Protein AF-A0A9X2GSR8-F1 (afdb_monomer)

Solvent-accessible surface area (backbone atoms only — not comparable to full-atom values): 22381 Å² total; per-residue (Å²): 138,78,92,82,67,67,67,52,58,88,94,26,40,47,77,46,77,75,48,73,58,89,67,26,38,31,27,36,24,45,48,97,93,41,63,26,31,36,41,37,41,60,59,91,32,68,81,40,70,68,21,44,51,49,28,51,53,44,47,62,44,52,51,66,34,63,60,90,25,29,53,33,52,76,49,70,46,71,92,48,100,68,27,34,42,30,24,49,52,75,65,57,51,27,46,41,57,44,25,76,74,73,43,49,41,58,71,70,61,39,53,48,48,50,47,36,54,29,48,24,47,28,43,35,47,73,52,74,43,61,40,82,54,52,39,38,75,32,26,33,45,27,94,95,44,55,27,43,41,78,56,41,48,73,56,41,30,45,81,76,66,78,81,79,65,58,94,80,54,64,42,34,51,30,35,66,75,75,67,78,54,96,63,82,89,55,62,52,41,41,40,23,6,45,33,30,31,49,45,21,42,53,64,61,40,69,64,36,69,56,97,44,70,70,52,17,49,50,34,50,63,70,56,82,76,88,51,82,88,46,57,79,72,58,32,63,54,38,53,40,25,60,41,71,54,56,87,68,29,60,54,44,59,55,46,35,49,50,52,57,51,41,57,64,51,71,74,57,80,84,66,79,96,65,87,81,69,76,53,68,64,43,69,63,48,68,65,32,32,31,12,54,30,93,79,18,77,32,66,47,87,58,62,62,48,33,45,56,21,30,40,37,28,58,50,100,88,40,31,39,39,37,49,59,38,87,79,61,48,32,25,46,93,86,39,78,41,61,65,48,79,44,47,64,72,41,56,39,30,48,41,76,41,41,37,29,34,36,86,88,42,30,37,24,50,58,74,84,68,89,68,78,75,78,62,59,65,58,54,51,51,50,53,52,50,51,52,51,52,52,49,50,54,61,58,58,62,75,74,67,88,83,133

pLDDT: mean 77.67, std 18.17, range [27.91, 98.0]

Secondary structure (DSSP, 8-state):
--TTS-SEETTEEEEEEEEEETTEEEEEEEETTEEEEEEEE--SSTT-HHHHHHHHHHHHHHTTS-TTTB--EEEEE-SSSS-EEEEEPPPS-BHHHHHHHH----HHHHHHHHHHHHHHHHHHHHTT---S---GGGEEEETTEEEE---SGGGGG-TT------TTSGGGS-HHHHS-------THHHHHHHHHHHHHHHHSS-SS--SSHHHHHHHHHH-----TTSPTTHHHHHHHHT-SSGGGSPPHHHHHHHHHHHHHHHTTSSS--------EEEE--SEEEEESSTT-SEE--STT--TT-EEEEEETTEEEEEE-STTS-EEETTEEESEEEE-TT-EEEETTEEEEE-TTSEEEEPP---PPP-SHHHHHHHHHHHHHHHHHHHHHGGG----

Sequence (403 aa):
MNTGQPRRIGPYEVLGRLGAGGQGTVYLAQGEAGRVAIKVIHAQGAADPKARRRFADEVAIASRVPRAYTAMIIDAAIDRDQPYIVSEYVEGPSLQELVETHGPLSGSALERLATYTATALAAIHGAGVVHRDLKPANVIVGPDGPRVVDFGIARALEATAAMTTPVGTPAYLAPEQVGGVDAEVGPPVDVHAWAATVYFAATGKALFAGSNVAFIINRVLNETPDLRVISEPLRSLIADCLAKDPARRPAAMDLLGRLVGHQAETTQSTMPRTVVLPVTIGTLKETTTLGSGSAADIVIHGDGIALAHATVRRVSAGYRLHDHSGGLGTFIDGRPVLYATLRPGDRFRIGAAVLRLTEAGELERVRFGRSHPARWWLVLLLVTAVALAVTVVLTGWSRGWAW

Radius of gyration: 26.93 Å; Cα contacts (8 Å, |Δi|>4): 693; chains: 1; bounding box: 82×79×52 Å

Mean predicted aligned error: 17.39 Å

Organism: NCBI:txid1188745

Foldseek 3Di:
DDPDDDCDDPVWGFPAWPADDPQFTWTWTADPVGIKIKGWGPFPQLVDPQLLVLLVVQLVLQQQQDPPAAFHFDDWDSNDPITMTITHDADAAFQLCCCVPPNADDDPLLLQQLLSLLVSLVRCVVSVHAQQQQARRQWGQHPSGIHGYRRPSSVSSVVDDDDPDPWPRLLLFALVVLVPDPPDDDSLRVLSSSLQRSLCRLHVDGQQDDPGDVSSSVCNQDNQGDQVSHDPPVSVLSSQSSDNPSVSHDGSVVSSVCSVVVVVVVVPPDDPDDDDDFDFQWAQDQKFFEFCAPPGNGHDDDPLTHNGAWMWHQDPQAIKIAGPSVPSAKAFPRHGDRIDHDDQQGWIDHHNWIWGQHPRRTIGTDDDPDDPPPPPVVVVVVVVVVVVVVVCVVVVVVPPDDD

Structure (mmCIF, N/CA/C/O backbone):
data_AF-A0A9X2GSR8-F1
#
_entry.id   AF-A0A9X2GSR8-F1
#
loop_
_atom_site.group_PDB
_atom_site.id
_atom_site.type_symbol
_atom_site.label_atom_id
_atom_site.label_alt_id
_atom_site.label_comp_id
_atom_site.label_asym_id
_atom_site.label_entity_id
_atom_site.label_seq_id
_atom_site.pdbx_PDB_ins_code
_atom_site.Cartn_x
_atom_site.Cartn_y
_atom_site.Cartn_z
_atom_site.occupancy
_atom_site.B_iso_or_equiv
_atom_site.auth_seq_id
_atom_site.auth_comp_id
_atom_site.auth_asym_id
_atom_site.auth_atom_id
_atom_site.pdbx_PDB_model_num
ATOM 1 N N . MET A 1 1 ? 5.085 14.061 30.577 1.00 34.62 1 MET A N 1
ATOM 2 C CA . MET A 1 1 ? 3.646 13.908 30.891 1.00 34.62 1 MET A CA 1
ATOM 3 C C . MET A 1 1 ? 2.866 14.548 29.751 1.00 34.62 1 MET A C 1
ATOM 5 O O . MET A 1 1 ? 3.070 15.723 29.498 1.00 34.62 1 MET A O 1
ATOM 9 N N . ASN A 1 2 ? 2.109 13.763 28.981 1.00 42.88 2 ASN A N 1
ATOM 10 C CA . ASN A 1 2 ? 1.554 14.156 27.678 1.00 42.88 2 ASN A CA 1
ATOM 11 C C . ASN A 1 2 ? 0.071 14.551 27.843 1.00 42.88 2 ASN A C 1
ATOM 13 O O . ASN A 1 2 ? -0.793 13.686 27.942 1.00 42.88 2 ASN A O 1
ATOM 17 N N . THR A 1 3 ? -0.225 15.844 27.980 1.00 49.75 3 THR A N 1
ATOM 18 C CA . THR A 1 3 ? -1.477 16.374 28.564 1.00 49.75 3 THR A CA 1
ATOM 19 C C . THR A 1 3 ? -2.650 16.572 27.588 1.00 49.75 3 THR A C 1
ATOM 21 O O . THR A 1 3 ? -3.546 17.361 27.866 1.00 49.75 3 THR A O 1
ATOM 24 N N . GLY A 1 4 ? -2.710 15.838 26.469 1.00 66.25 4 GLY A N 1
ATOM 25 C CA . GLY A 1 4 ? -3.822 15.971 25.506 1.00 66.25 4 GLY A CA 1
ATOM 26 C C . GLY A 1 4 ? -4.217 14.713 24.729 1.00 66.25 4 GLY A C 1
ATOM 27 O O . GLY A 1 4 ? -5.070 14.793 23.851 1.00 66.25 4 GLY A O 1
ATOM 28 N N . GLN A 1 5 ? -3.606 13.556 25.003 1.00 72.75 5 GLN A N 1
ATOM 29 C CA . GLN A 1 5 ? -3.968 12.307 24.325 1.00 72.75 5 GLN A CA 1
ATOM 30 C C . GLN A 1 5 ? -5.085 11.585 25.096 1.00 72.75 5 GLN A C 1
ATOM 32 O O . GLN A 1 5 ? -5.016 11.521 26.328 1.00 72.75 5 GLN A O 1
ATOM 37 N N . PRO A 1 6 ? -6.111 11.039 24.411 1.00 82.94 6 PRO A N 1
ATOM 38 C CA . PRO A 1 6 ? -7.129 10.238 25.078 1.00 82.94 6 PRO A CA 1
ATOM 39 C C . PRO A 1 6 ? -6.462 9.020 25.719 1.00 82.94 6 PRO A C 1
ATOM 41 O O . PRO A 1 6 ? -5.659 8.352 25.078 1.00 82.94 6 PRO A O 1
ATOM 44 N N . ARG A 1 7 ? -6.787 8.716 26.982 1.00 89.12 7 ARG A N 1
ATOM 45 C CA . ARG A 1 7 ? -6.246 7.522 27.665 1.00 89.12 7 ARG A CA 1
ATOM 46 C C . ARG A 1 7 ? -6.833 6.224 27.098 1.00 89.12 7 ARG A C 1
ATOM 48 O O . ARG A 1 7 ? -6.199 5.178 27.172 1.00 89.12 7 ARG A O 1
ATOM 55 N N . ARG A 1 8 ? -8.045 6.287 26.540 1.00 91.00 8 ARG A N 1
ATOM 56 C CA . ARG A 1 8 ? -8.747 5.169 25.899 1.00 91.00 8 ARG A CA 1
ATOM 57 C C . ARG A 1 8 ? -9.546 5.655 24.699 1.00 91.00 8 ARG A C 1
ATOM 59 O O . ARG A 1 8 ? -10.047 6.778 24.715 1.00 91.00 8 ARG A O 1
ATOM 66 N N . ILE A 1 9 ? -9.701 4.786 23.708 1.00 90.62 9 ILE A N 1
ATOM 67 C CA . ILE A 1 9 ? -10.622 4.961 22.581 1.00 90.62 9 ILE A CA 1
ATOM 68 C C . ILE A 1 9 ? -11.450 3.681 22.496 1.00 90.62 9 ILE A C 1
ATOM 70 O O . ILE A 1 9 ? -10.897 2.604 22.290 1.00 90.62 9 ILE A O 1
ATOM 74 N N . GLY A 1 10 ? -12.763 3.776 22.715 1.00 88.25 10 GLY A N 1
ATOM 75 C CA . GLY A 1 10 ? -13.603 2.585 22.865 1.00 88.25 10 GLY A CA 1
ATOM 76 C C . GLY A 1 10 ? -13.080 1.656 23.979 1.00 88.25 10 GLY A C 1
ATOM 77 O O . GLY A 1 10 ? -12.734 2.145 25.060 1.00 88.25 10 GLY A O 1
ATOM 78 N N . PRO A 1 11 ? -12.997 0.330 23.752 1.00 89.75 11 PRO A N 1
ATOM 79 C CA . PRO A 1 11 ? -12.442 -0.597 24.736 1.00 89.75 11 PRO A CA 1
ATOM 80 C C . PRO A 1 11 ? -10.907 -0.545 24.838 1.00 89.75 11 PRO A C 1
ATOM 82 O O . PRO A 1 11 ? -10.366 -1.060 25.815 1.00 89.75 11 PRO A O 1
ATOM 85 N N . TYR A 1 12 ? -10.209 0.108 23.907 1.00 92.94 12 TYR A N 1
ATOM 86 C CA . TYR A 1 12 ? -8.757 0.018 23.751 1.00 92.94 12 TYR A CA 1
ATOM 87 C C . TYR A 1 12 ? -7.999 1.062 24.584 1.00 92.94 12 TYR A C 1
ATOM 89 O O . TYR A 1 12 ? -8.384 2.234 24.640 1.00 92.94 12 TYR A O 1
ATOM 97 N N . GLU A 1 13 ? -6.900 0.648 25.217 1.00 94.56 13 GLU A N 1
ATOM 98 C CA . GLU A 1 13 ? -6.009 1.536 25.978 1.00 94.56 13 GLU A CA 1
ATOM 99 C C . GLU A 1 13 ? -4.960 2.167 25.064 1.00 94.56 13 GLU A C 1
ATOM 101 O O . GLU A 1 13 ? -4.229 1.459 24.379 1.00 94.56 13 GLU A O 1
ATOM 106 N N . VAL A 1 14 ? -4.874 3.498 25.038 1.00 95.75 14 VAL A N 1
ATOM 107 C CA . VAL A 1 14 ? -3.966 4.210 24.130 1.00 95.75 14 VAL A CA 1
ATOM 108 C C . VAL A 1 14 ? -2.551 4.206 24.698 1.00 95.75 14 VAL A C 1
ATOM 110 O O . VAL A 1 14 ? -2.299 4.741 25.775 1.00 95.75 14 VAL A O 1
ATOM 113 N N . LEU A 1 15 ? -1.618 3.645 23.931 1.00 94.44 15 LEU A N 1
ATOM 114 C CA . LEU A 1 15 ? -0.195 3.575 24.267 1.00 94.44 15 LEU A CA 1
ATOM 115 C C . LEU A 1 15 ? 0.581 4.777 23.714 1.00 94.44 15 LEU A C 1
ATOM 117 O O . LEU A 1 15 ? 1.585 5.195 24.286 1.00 94.44 15 LEU A O 1
ATOM 121 N N . GLY A 1 16 ? 0.118 5.347 22.601 1.00 92.44 16 GLY A N 1
ATOM 122 C CA . GLY A 1 16 ? 0.724 6.529 22.001 1.00 92.44 16 GLY A CA 1
ATOM 123 C C . GLY A 1 16 ? 0.065 6.928 20.688 1.00 92.44 16 GLY A C 1
ATOM 124 O O . GLY A 1 16 ? -0.798 6.232 20.158 1.00 92.44 16 GLY A O 1
ATOM 125 N N . ARG A 1 17 ? 0.480 8.068 20.139 1.00 92.56 17 ARG A N 1
ATOM 126 C CA . ARG A 1 17 ? 0.041 8.544 18.823 1.00 92.56 17 ARG A CA 1
ATOM 127 C C . ARG A 1 17 ? 1.068 8.139 17.766 1.00 92.56 17 ARG A C 1
ATOM 129 O O . ARG A 1 17 ? 2.241 8.450 17.930 1.00 92.56 17 ARG A O 1
ATOM 136 N N . LEU A 1 18 ? 0.607 7.492 16.696 1.00 85.31 18 LEU A N 1
ATOM 137 C CA . LEU A 1 18 ? 1.427 7.084 15.548 1.00 85.31 18 LEU A CA 1
ATOM 138 C C . LEU A 1 18 ? 1.508 8.190 14.490 1.00 85.31 18 LEU A C 1
ATOM 140 O O . LEU A 1 18 ? 2.548 8.388 13.880 1.00 85.31 18 LEU A O 1
ATOM 144 N N . GLY A 1 19 ? 0.434 8.961 14.304 1.00 81.88 19 GLY A N 1
ATOM 145 C CA . GLY A 1 19 ? 0.417 10.075 13.356 1.00 81.88 19 GLY A CA 1
ATOM 146 C C . GLY A 1 19 ? -0.877 10.878 13.423 1.00 81.88 19 GLY A C 1
ATOM 147 O O . GLY A 1 19 ? -1.833 10.472 14.077 1.00 81.88 19 GLY A O 1
ATOM 148 N N . ALA A 1 20 ? -0.928 12.047 12.781 1.00 79.19 20 ALA A N 1
ATOM 149 C CA . ALA A 1 20 ? -2.211 12.636 12.381 1.00 79.19 20 ALA A CA 1
ATOM 150 C C . ALA A 1 20 ? -2.095 13.339 11.037 1.00 79.19 20 ALA A C 1
ATOM 152 O O . ALA A 1 20 ? -1.048 13.894 10.713 1.00 79.19 20 ALA A O 1
ATOM 153 N N . GLY A 1 21 ? -3.205 13.358 10.312 1.00 69.12 21 GLY A N 1
ATOM 154 C CA . GLY A 1 21 ? -3.365 14.078 9.060 1.00 69.12 21 GLY A CA 1
ATOM 155 C C . GLY A 1 21 ? -4.765 14.675 8.942 1.00 69.12 21 GLY A C 1
ATOM 156 O O . GLY A 1 21 ? -5.552 14.652 9.889 1.00 69.12 21 GLY A O 1
ATOM 157 N N . GLY A 1 22 ? -5.085 15.198 7.756 1.00 64.56 22 GLY A N 1
ATOM 158 C CA . GLY A 1 22 ? -6.359 15.885 7.506 1.00 64.56 22 GLY A CA 1
ATOM 159 C C . GLY A 1 22 ? -7.605 15.031 7.770 1.00 64.56 22 GLY A C 1
ATOM 160 O O . GLY A 1 22 ? -8.626 15.565 8.179 1.00 64.56 22 GLY A O 1
ATOM 161 N N . GLN A 1 23 ? -7.505 13.709 7.607 1.00 69.00 23 GLN A N 1
ATOM 162 C CA . GLN A 1 23 ? -8.637 12.783 7.750 1.00 69.00 23 GLN A CA 1
ATOM 163 C C . GLN A 1 23 ? -8.815 12.237 9.172 1.00 69.00 23 GLN A C 1
ATOM 165 O O . GLN A 1 23 ? -9.837 11.625 9.482 1.00 69.00 23 GLN A O 1
ATOM 170 N N . GLY A 1 24 ? -7.825 12.414 10.050 1.00 78.12 24 GLY A N 1
ATOM 171 C CA . GLY A 1 24 ? -7.864 11.788 11.364 1.00 78.12 24 GLY A CA 1
ATOM 172 C C . GLY A 1 24 ? -6.518 11.643 12.053 1.00 78.12 24 GLY A C 1
ATOM 173 O O . GLY A 1 24 ? -5.463 11.988 11.515 1.00 78.12 24 GLY A O 1
ATOM 174 N N . THR A 1 25 ? -6.574 11.084 13.255 1.00 86.44 25 THR A N 1
ATOM 175 C CA . THR A 1 25 ? -5.410 10.776 14.089 1.00 86.44 25 THR A CA 1
ATOM 176 C C . THR A 1 25 ? -5.298 9.269 14.277 1.00 86.44 25 THR A C 1
ATOM 178 O O . THR A 1 25 ? -6.289 8.613 14.589 1.00 86.44 25 THR A O 1
ATOM 181 N N . VAL A 1 26 ? -4.096 8.719 14.100 1.00 89.00 26 VAL A N 1
ATOM 182 C CA . VAL A 1 26 ? -3.816 7.292 14.289 1.00 89.00 26 VAL A CA 1
ATOM 183 C C . VAL A 1 26 ? -3.101 7.092 15.620 1.00 89.00 26 VAL A C 1
ATOM 185 O O . VAL A 1 26 ? -2.086 7.738 15.899 1.00 89.00 26 VAL A O 1
ATOM 188 N N . TYR A 1 27 ? -3.625 6.186 16.436 1.00 92.00 27 TYR A N 1
ATOM 189 C CA . TYR A 1 27 ? -3.095 5.828 17.746 1.00 92.00 27 TYR A CA 1
ATOM 190 C C . TYR A 1 27 ? -2.647 4.371 17.771 1.00 92.00 27 TYR A C 1
ATOM 192 O O . TYR A 1 27 ? -3.302 3.507 17.196 1.00 92.00 27 TYR A O 1
ATOM 200 N N . LEU A 1 28 ? -1.556 4.101 18.481 1.00 94.12 28 LEU A N 1
ATOM 201 C CA . LEU A 1 28 ? -1.209 2.762 18.931 1.00 94.12 28 LEU A CA 1
ATOM 202 C C . LEU A 1 28 ? -1.976 2.496 20.221 1.00 94.12 28 LEU A C 1
ATOM 204 O O . LEU A 1 28 ? -1.918 3.302 21.153 1.00 94.12 28 LEU A O 1
ATOM 208 N N . ALA A 1 29 ? -2.660 1.364 20.289 1.00 94.62 29 ALA A N 1
ATOM 209 C CA . ALA A 1 29 ? -3.412 0.971 21.465 1.00 94.62 29 ALA A CA 1
ATOM 210 C C . ALA A 1 29 ? -3.245 -0.519 21.782 1.00 94.62 29 ALA A C 1
ATOM 212 O O . ALA A 1 29 ? -2.841 -1.315 20.934 1.00 94.62 29 ALA A O 1
ATOM 213 N N . GLN A 1 30 ? -3.562 -0.889 23.017 1.00 94.44 30 GLN A N 1
ATOM 214 C CA . GLN A 1 30 ? -3.636 -2.267 23.480 1.00 94.44 30 GLN A CA 1
ATOM 215 C C . GLN A 1 30 ? -5.089 -2.756 23.397 1.00 94.44 30 GLN A C 1
ATOM 217 O O . GLN A 1 30 ? -5.988 -2.156 23.991 1.00 94.44 30 GLN A O 1
ATOM 222 N N . GLY A 1 31 ? -5.312 -3.843 22.655 1.00 89.25 31 GLY A N 1
ATOM 223 C CA . GLY A 1 31 ? -6.552 -4.620 22.646 1.00 89.25 31 GLY A CA 1
ATOM 224 C C . GLY A 1 31 ? -6.385 -5.976 23.337 1.00 89.25 31 GLY A C 1
ATOM 225 O O . GLY A 1 31 ? -5.288 -6.333 23.772 1.00 89.25 31 GLY A O 1
ATOM 226 N N . GLU A 1 32 ? -7.470 -6.750 23.410 1.00 82.81 32 GLU A N 1
ATOM 227 C CA . GLU A 1 32 ? -7.485 -8.067 24.073 1.00 82.81 32 GLU A CA 1
ATOM 228 C C . GLU A 1 32 ? -6.531 -9.075 23.415 1.00 82.81 32 GLU A C 1
ATOM 230 O O . GLU A 1 32 ? -5.840 -9.821 24.101 1.00 82.81 32 GLU A O 1
ATOM 235 N N . ALA A 1 33 ? -6.454 -9.064 22.081 1.00 78.81 33 ALA A N 1
ATOM 236 C CA . ALA A 1 33 ? -5.626 -9.985 21.300 1.00 78.81 33 ALA A CA 1
ATOM 237 C C . ALA A 1 33 ? -4.208 -9.457 20.997 1.00 78.81 33 ALA A C 1
ATOM 239 O O . ALA A 1 33 ? -3.430 -10.148 20.341 1.00 78.81 33 ALA A O 1
ATOM 240 N N . GLY A 1 34 ? -3.865 -8.238 21.430 1.00 88.50 34 GLY A N 1
ATOM 241 C CA . GLY A 1 34 ? -2.564 -7.620 21.158 1.00 88.50 34 GLY A CA 1
ATOM 242 C C . GLY A 1 34 ? -2.635 -6.137 20.792 1.00 88.50 34 GLY A C 1
ATOM 243 O O . GLY A 1 34 ? -3.648 -5.469 21.003 1.00 88.50 34 GLY A O 1
ATOM 244 N N . ARG A 1 35 ? -1.527 -5.617 20.248 1.00 92.75 35 ARG A N 1
ATOM 245 C CA . ARG A 1 35 ? -1.412 -4.221 19.799 1.00 92.75 35 ARG A CA 1
ATOM 246 C C . ARG A 1 35 ? -2.273 -3.975 18.555 1.00 92.75 35 ARG A C 1
ATOM 248 O O . ARG A 1 35 ? -2.287 -4.790 17.635 1.00 92.75 35 ARG A O 1
ATOM 255 N N . VAL A 1 36 ? -2.942 -2.827 18.517 1.00 92.25 36 VAL A N 1
ATOM 256 C CA . VAL A 1 36 ? -3.805 -2.392 17.410 1.00 92.25 36 VAL A CA 1
ATOM 257 C C . VAL A 1 36 ? -3.500 -0.952 17.008 1.00 92.25 36 VAL A C 1
ATOM 259 O O . VAL A 1 36 ? -3.032 -0.152 17.823 1.00 92.25 36 VAL A O 1
ATOM 262 N N . ALA A 1 37 ? -3.781 -0.619 15.751 1.00 91.75 37 ALA A N 1
ATOM 263 C CA . ALA A 1 37 ? -3.791 0.754 15.269 1.00 91.75 37 ALA A CA 1
ATOM 264 C C . ALA A 1 37 ? -5.239 1.257 15.224 1.00 91.75 37 ALA A C 1
ATOM 266 O O . ALA A 1 37 ? -6.113 0.598 14.666 1.00 91.75 37 ALA A O 1
ATOM 267 N N . ILE A 1 38 ? -5.500 2.418 15.825 1.00 90.94 38 ILE A N 1
ATOM 268 C CA . ILE A 1 38 ? -6.831 3.030 15.874 1.00 90.94 38 ILE A CA 1
ATOM 269 C C . ILE A 1 38 ? -6.796 4.351 15.129 1.00 90.94 38 ILE A C 1
ATOM 271 O O . ILE A 1 38 ? -6.182 5.314 15.592 1.00 90.94 38 ILE A O 1
ATOM 275 N N . LYS A 1 39 ? -7.484 4.408 13.992 1.00 88.81 39 LYS A N 1
ATOM 276 C CA . LYS A 1 39 ? -7.664 5.629 13.212 1.00 88.81 39 LYS A CA 1
ATOM 277 C C . LYS A 1 39 ? -8.955 6.310 13.636 1.00 88.81 39 LYS A C 1
ATOM 279 O O . LYS A 1 39 ? -10.048 5.874 13.286 1.00 88.81 39 LYS A O 1
ATOM 284 N N . VAL A 1 40 ? -8.808 7.382 14.399 1.00 87.94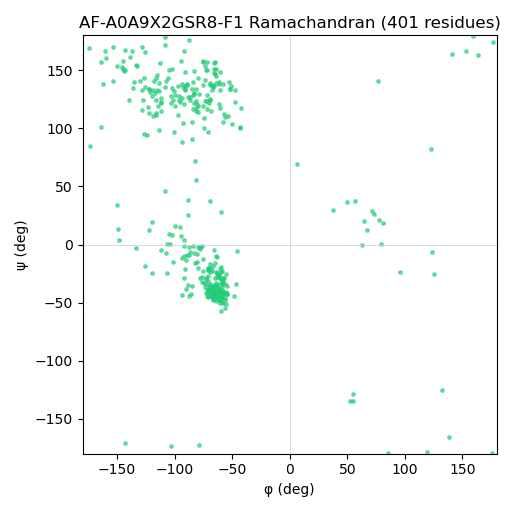 40 VAL A N 1
ATOM 285 C CA . VAL A 1 40 ? -9.892 8.267 14.819 1.00 87.94 40 VAL A CA 1
ATOM 286 C C . VAL A 1 40 ? -10.167 9.273 13.713 1.00 87.94 40 VAL A C 1
ATOM 288 O O . VAL A 1 40 ? -9.273 10.029 13.334 1.00 87.94 40 VAL A O 1
ATOM 291 N N . ILE A 1 41 ? -11.395 9.302 13.204 1.00 80.75 41 ILE A N 1
ATOM 292 C CA . ILE A 1 41 ? -11.768 10.129 12.057 1.00 80.75 41 ILE A CA 1
ATOM 293 C C . ILE A 1 41 ? -12.159 11.530 12.530 1.00 80.75 41 ILE A C 1
ATOM 295 O O . ILE A 1 41 ? -13.031 11.696 13.384 1.00 80.75 41 ILE A O 1
ATOM 299 N N . HIS A 1 42 ? -11.534 12.559 11.954 1.00 74.00 42 HIS A N 1
ATOM 300 C CA . HIS A 1 42 ? -11.908 13.957 12.188 1.00 74.00 42 HIS A CA 1
ATOM 301 C C . HIS A 1 42 ? -13.098 14.314 11.291 1.00 74.00 42 HIS A C 1
ATOM 303 O O . HIS A 1 42 ? -12.962 14.971 10.263 1.00 74.00 42 HIS A O 1
ATOM 309 N N . ALA A 1 43 ? -14.275 13.793 11.612 1.00 62.66 43 ALA A N 1
ATOM 310 C CA . ALA A 1 43 ? -15.396 13.854 10.693 1.00 62.66 43 ALA A CA 1
ATOM 311 C C . ALA A 1 43 ? -16.169 15.182 10.800 1.00 62.66 43 ALA A C 1
ATOM 313 O O . ALA A 1 43 ? -16.974 15.370 11.706 1.00 62.66 43 ALA A O 1
ATOM 314 N N . GLN A 1 44 ? -16.001 16.068 9.813 1.00 55.34 44 GLN A N 1
ATOM 315 C CA . GLN A 1 44 ? -16.943 17.172 9.556 1.00 55.34 44 GLN A CA 1
ATOM 316 C C . GLN A 1 44 ? -18.284 16.660 8.977 1.00 55.34 44 GLN A C 1
ATOM 318 O O . GLN A 1 44 ? -19.300 17.338 9.082 1.00 55.34 44 GLN A O 1
ATOM 323 N N . GLY A 1 45 ? -18.302 15.445 8.403 1.00 53.88 45 GLY A N 1
ATOM 324 C CA . GLY A 1 45 ? -19.473 14.797 7.790 1.00 53.88 45 GLY A CA 1
ATOM 325 C C . GLY A 1 45 ? -20.130 13.680 8.614 1.00 53.88 45 GLY A C 1
ATOM 326 O O . GLY A 1 45 ? -21.133 13.119 8.176 1.00 53.88 45 GLY A O 1
ATOM 327 N N . ALA A 1 46 ? -19.634 13.365 9.821 1.00 56.34 46 ALA A N 1
ATOM 328 C CA . ALA A 1 46 ? -20.211 12.307 10.666 1.00 56.34 46 ALA A CA 1
ATOM 329 C C . ALA A 1 46 ? -21.630 12.614 11.161 1.00 56.34 46 ALA A C 1
ATOM 331 O O . ALA A 1 46 ? -22.228 11.760 11.801 1.00 56.34 46 ALA A O 1
ATOM 332 N N . ALA A 1 47 ? -22.191 13.792 10.895 1.00 61.91 47 ALA A N 1
ATOM 333 C CA . ALA A 1 47 ? -23.586 14.082 11.203 1.00 61.91 47 ALA A CA 1
ATOM 334 C C . ALA A 1 47 ? -24.571 13.510 10.161 1.00 61.91 47 ALA A C 1
ATOM 336 O O . ALA A 1 47 ? -25.741 13.352 10.492 1.00 61.91 47 ALA A O 1
ATOM 337 N N . ASP A 1 48 ? -24.132 13.185 8.932 1.00 71.88 48 ASP A N 1
ATOM 338 C CA . ASP A 1 48 ? -25.012 12.663 7.872 1.00 71.88 48 ASP A CA 1
ATOM 339 C C . ASP A 1 48 ? -25.270 11.149 8.042 1.00 71.88 48 ASP A C 1
ATOM 341 O O . ASP A 1 48 ? -24.349 10.340 7.866 1.00 71.88 48 ASP A O 1
ATOM 345 N N . PRO A 1 49 ? -26.521 10.717 8.308 1.00 73.44 49 PRO A N 1
ATOM 346 C CA . PRO A 1 49 ? -26.860 9.300 8.426 1.00 73.44 49 PRO A CA 1
ATOM 347 C C . PRO A 1 49 ? -26.575 8.489 7.153 1.00 73.44 49 PRO A C 1
ATOM 349 O O . PRO A 1 49 ? -26.259 7.301 7.240 1.00 73.44 49 PRO A O 1
ATOM 352 N N . LYS A 1 50 ? -26.654 9.101 5.960 1.00 73.62 50 LYS A N 1
ATOM 353 C CA . LYS A 1 50 ? -26.333 8.413 4.698 1.00 73.62 50 LYS A CA 1
ATOM 354 C C . LYS A 1 50 ? -24.833 8.156 4.575 1.00 73.62 50 LYS A C 1
ATOM 356 O O . LYS A 1 50 ? -24.442 7.069 4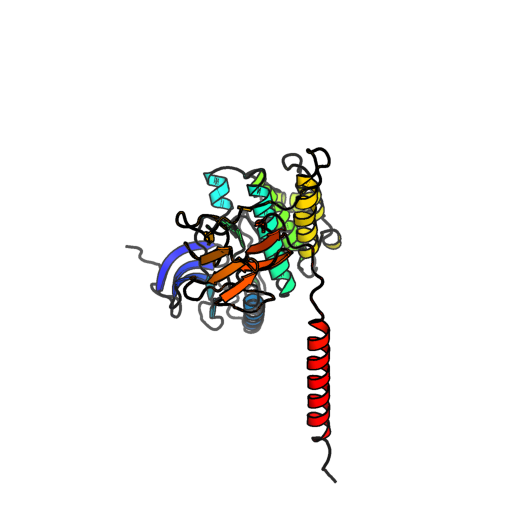.152 1.00 73.62 50 LYS A O 1
ATOM 361 N N . ALA A 1 51 ? -24.005 9.122 4.967 1.00 69.50 51 ALA A N 1
ATOM 362 C CA . ALA A 1 51 ? -22.556 8.963 5.028 1.00 69.50 51 ALA A CA 1
ATOM 363 C C . ALA A 1 51 ? -22.143 7.873 6.027 1.00 69.50 51 ALA A C 1
ATOM 365 O O . ALA A 1 51 ? -21.337 7.013 5.680 1.00 69.50 51 ALA A O 1
ATOM 366 N N . ARG A 1 52 ? -22.759 7.835 7.220 1.00 73.44 52 ARG A N 1
ATOM 367 C CA . ARG A 1 52 ? -22.526 6.762 8.206 1.00 73.44 52 ARG A CA 1
ATOM 368 C C . ARG A 1 52 ? -22.868 5.379 7.664 1.00 73.44 52 ARG A C 1
ATOM 370 O O . ARG A 1 52 ? -22.092 4.450 7.852 1.00 73.44 52 ARG A O 1
ATOM 377 N N . ARG A 1 53 ? -23.996 5.240 6.957 1.00 75.44 53 ARG A N 1
ATOM 378 C CA . ARG A 1 53 ? -24.397 3.958 6.361 1.00 75.44 53 ARG A CA 1
ATOM 379 C C . ARG A 1 53 ? -23.416 3.492 5.285 1.00 75.44 53 ARG A C 1
ATOM 381 O O . ARG A 1 53 ? -22.975 2.353 5.342 1.00 75.44 53 ARG A O 1
ATOM 388 N N . ARG A 1 54 ? -23.010 4.382 4.369 1.00 74.06 54 ARG A N 1
ATOM 389 C CA . ARG A 1 54 ? -21.971 4.060 3.371 1.00 74.06 54 ARG A CA 1
ATOM 390 C C . ARG A 1 54 ? -20.657 3.649 4.031 1.00 74.06 54 ARG A C 1
ATOM 392 O O . ARG A 1 54 ? -20.028 2.699 3.589 1.00 74.06 54 ARG A O 1
ATOM 399 N N . PHE A 1 55 ? -20.266 4.335 5.103 1.00 74.69 55 PHE A N 1
ATOM 400 C CA . PHE A 1 55 ? -19.072 3.993 5.868 1.00 74.69 55 PHE A CA 1
ATOM 401 C C . PHE A 1 55 ? -19.175 2.609 6.523 1.00 74.69 55 PHE A C 1
ATOM 403 O O . PHE A 1 55 ? -18.231 1.831 6.436 1.00 74.69 55 PHE A O 1
ATOM 410 N N . ALA A 1 56 ? -20.327 2.272 7.112 1.00 76.56 56 ALA A N 1
ATOM 411 C CA . ALA A 1 56 ? -20.606 0.937 7.649 1.00 76.56 56 ALA A CA 1
ATOM 412 C C . ALA A 1 56 ? -20.433 -0.154 6.584 1.00 76.56 56 ALA A C 1
ATOM 414 O O . ALA A 1 56 ? -19.766 -1.162 6.820 1.00 76.56 56 ALA A O 1
ATOM 415 N N . ASP A 1 57 ? -21.024 0.077 5.409 1.00 74.75 57 ASP A N 1
ATOM 416 C CA . ASP A 1 57 ? -20.992 -0.856 4.288 1.00 74.75 57 ASP A CA 1
ATOM 417 C C . ASP A 1 57 ? -19.550 -1.034 3.775 1.00 74.75 57 ASP A C 1
ATOM 419 O O . ASP A 1 57 ? -19.099 -2.164 3.587 1.00 74.75 57 ASP A O 1
ATOM 423 N N . GLU A 1 58 ? -18.782 0.055 3.632 1.00 75.88 58 GLU A N 1
ATOM 424 C CA . GLU A 1 58 ? -17.372 -0.011 3.225 1.00 75.88 58 GLU A CA 1
ATOM 425 C C . GLU A 1 58 ? -16.498 -0.741 4.255 1.00 75.88 58 GLU A C 1
ATOM 427 O O . GLU A 1 58 ? -15.681 -1.575 3.862 1.00 75.88 58 GLU A O 1
ATOM 432 N N . VAL A 1 59 ? -16.695 -0.508 5.561 1.00 77.56 59 VAL A N 1
ATOM 433 C CA . VAL A 1 59 ? -16.001 -1.261 6.622 1.00 77.56 59 VAL A CA 1
ATOM 434 C C . VAL A 1 59 ? -16.324 -2.756 6.526 1.00 77.56 59 VAL A C 1
ATOM 436 O O . VAL A 1 59 ? -15.416 -3.585 6.572 1.00 77.56 59 VAL A O 1
ATOM 439 N N . ALA A 1 60 ? -17.596 -3.124 6.350 1.00 75.94 60 ALA A N 1
ATOM 440 C CA . ALA A 1 60 ? -18.014 -4.525 6.294 1.00 75.94 60 ALA A CA 1
ATOM 441 C C . ALA A 1 60 ? -17.432 -5.279 5.084 1.00 75.94 60 ALA A C 1
ATOM 443 O O . ALA A 1 60 ? -17.109 -6.467 5.184 1.00 75.94 60 ALA A O 1
ATOM 444 N N . ILE A 1 61 ? -17.291 -4.605 3.938 1.00 74.38 61 ILE A N 1
ATOM 445 C CA . ILE A 1 61 ? -16.625 -5.164 2.754 1.00 74.38 61 ILE A CA 1
ATOM 446 C C . ILE A 1 61 ? -15.112 -5.256 3.010 1.00 74.38 61 ILE A C 1
ATOM 448 O O . ILE A 1 61 ? -14.507 -6.302 2.775 1.00 74.38 61 ILE A O 1
ATOM 452 N N . ALA A 1 62 ? -14.510 -4.201 3.562 1.00 74.25 62 ALA A N 1
ATOM 453 C CA . ALA A 1 62 ? -13.089 -4.117 3.884 1.00 74.25 62 ALA A CA 1
ATOM 454 C C . ALA A 1 62 ? -12.598 -5.198 4.860 1.00 74.25 62 ALA A C 1
ATOM 456 O O . ALA A 1 62 ? -11.502 -5.734 4.688 1.00 74.25 62 ALA A O 1
ATOM 457 N N . SER A 1 63 ? -13.414 -5.586 5.842 1.00 74.50 63 SER A N 1
ATOM 458 C CA . SER A 1 63 ? -13.100 -6.673 6.778 1.00 74.50 63 SER A CA 1
ATOM 459 C C . SER A 1 63 ? -12.963 -8.052 6.115 1.00 74.50 63 SER A C 1
ATOM 461 O O . SER A 1 63 ? -12.514 -8.995 6.764 1.00 74.50 63 SER A O 1
ATOM 463 N N . ARG A 1 64 ? -13.328 -8.203 4.832 1.00 74.62 64 ARG A N 1
ATOM 464 C CA . ARG A 1 64 ? -13.176 -9.456 4.069 1.00 74.62 64 ARG A CA 1
ATOM 465 C C . ARG A 1 64 ? -11.807 -9.595 3.402 1.00 74.62 64 ARG A C 1
ATOM 467 O O . ARG A 1 64 ? -11.510 -10.661 2.862 1.00 74.62 64 ARG A O 1
ATOM 474 N N . VAL A 1 65 ? -10.983 -8.545 3.410 1.00 73.19 65 VAL A N 1
ATOM 475 C CA . VAL A 1 65 ? -9.664 -8.566 2.768 1.00 73.19 65 VAL A CA 1
ATOM 476 C C . VAL A 1 65 ? -8.697 -9.454 3.579 1.00 73.19 65 VAL A C 1
ATOM 478 O O . VAL A 1 65 ? -8.576 -9.277 4.794 1.00 73.19 65 VAL A O 1
ATOM 481 N N . PRO A 1 66 ? -8.000 -10.423 2.949 1.00 68.06 66 PRO A N 1
ATOM 482 C CA . PRO A 1 66 ? -7.097 -11.340 3.647 1.00 68.06 66 PRO A CA 1
ATOM 483 C C . PRO A 1 66 ? -5.920 -10.658 4.360 1.00 68.06 66 PRO A C 1
ATOM 485 O O . PRO A 1 66 ? -5.233 -9.814 3.791 1.00 68.06 66 PRO A O 1
ATOM 488 N N . ARG A 1 67 ? -5.583 -11.145 5.564 1.00 69.44 67 ARG A N 1
ATOM 489 C CA . ARG A 1 67 ? -4.492 -10.614 6.410 1.00 69.44 67 ARG A CA 1
ATOM 490 C C . ARG A 1 67 ? -3.093 -10.653 5.795 1.00 69.44 67 ARG A C 1
ATOM 492 O O . ARG A 1 67 ? -2.213 -9.937 6.254 1.00 69.44 67 ARG A O 1
ATOM 499 N N . ALA A 1 68 ? -2.848 -11.535 4.828 1.00 62.81 68 ALA A N 1
ATOM 500 C CA . ALA A 1 68 ? -1.489 -11.859 4.391 1.00 62.81 68 ALA A CA 1
ATOM 501 C C . ALA A 1 68 ? -0.739 -10.662 3.774 1.00 62.81 68 ALA A C 1
ATOM 503 O O . ALA A 1 68 ? 0.488 -10.639 3.811 1.00 62.81 68 ALA A O 1
ATOM 504 N N . TYR A 1 69 ? -1.463 -9.667 3.247 1.00 68.31 69 TYR A N 1
ATOM 505 C CA . TYR A 1 69 ? -0.872 -8.541 2.509 1.00 68.31 69 TYR A CA 1
ATOM 506 C C . TYR A 1 69 ? -1.413 -7.164 2.932 1.00 68.31 69 TYR A C 1
ATOM 508 O O . TYR A 1 69 ? -0.931 -6.134 2.455 1.00 68.31 69 TYR A O 1
ATOM 516 N N . THR A 1 70 ? -2.377 -7.130 3.857 1.00 71.62 70 THR A N 1
ATOM 517 C CA . THR A 1 70 ? -2.988 -5.902 4.382 1.00 71.62 70 THR A CA 1
ATOM 518 C C . THR A 1 70 ? -3.076 -5.929 5.902 1.00 71.62 70 THR A C 1
ATOM 520 O O . THR A 1 70 ? -3.180 -7.003 6.498 1.00 71.62 70 THR A O 1
ATOM 523 N N . ALA A 1 71 ? -3.105 -4.760 6.545 1.00 76.12 71 ALA A N 1
ATOM 524 C CA . ALA A 1 71 ? -3.545 -4.684 7.939 1.00 76.12 71 ALA A CA 1
ATOM 525 C C . ALA A 1 71 ? -5.048 -4.987 8.013 1.00 76.12 71 ALA A C 1
ATOM 527 O O . ALA A 1 71 ? -5.866 -4.255 7.454 1.00 76.12 71 ALA A O 1
ATOM 528 N N . MET A 1 72 ? -5.412 -6.091 8.668 1.00 77.50 72 MET A N 1
ATOM 529 C CA . MET A 1 72 ? -6.812 -6.497 8.765 1.00 77.50 72 MET A CA 1
ATOM 530 C C . MET A 1 72 ? -7.585 -5.532 9.655 1.00 77.50 72 MET A C 1
ATOM 532 O O . MET A 1 72 ? -7.113 -5.174 10.735 1.00 77.50 72 MET A O 1
ATOM 536 N N . ILE A 1 73 ? -8.792 -5.169 9.236 1.00 80.25 73 ILE A N 1
ATOM 537 C CA . ILE A 1 73 ? -9.728 -4.445 10.094 1.00 80.25 73 ILE A CA 1
ATOM 538 C C . ILE A 1 73 ? -10.279 -5.410 11.130 1.00 80.25 73 ILE A C 1
ATOM 540 O O . ILE A 1 73 ? -10.835 -6.451 10.788 1.00 80.25 73 ILE A O 1
ATOM 544 N N . ILE A 1 74 ? -10.094 -5.048 12.391 1.00 81.50 74 ILE A N 1
ATOM 545 C CA . ILE A 1 74 ? -10.492 -5.837 13.554 1.00 81.50 74 ILE A CA 1
ATOM 546 C C . ILE A 1 74 ? -11.879 -5.404 14.025 1.00 81.50 74 ILE A C 1
ATOM 548 O O . ILE A 1 74 ? -12.708 -6.247 14.350 1.00 81.50 74 ILE A O 1
ATOM 552 N N . ASP A 1 75 ? -12.115 -4.095 14.069 1.00 80.31 75 ASP A N 1
ATOM 553 C CA . ASP A 1 75 ? -13.300 -3.491 14.671 1.00 80.31 75 ASP A CA 1
ATOM 554 C C . ASP A 1 75 ? -13.494 -2.072 14.111 1.00 80.31 75 ASP A C 1
ATOM 556 O O . ASP A 1 75 ? -12.563 -1.463 13.579 1.00 80.31 75 ASP A O 1
ATOM 560 N N . ALA A 1 76 ? -14.699 -1.527 14.224 1.00 84.56 76 ALA A N 1
ATOM 561 C CA . ALA A 1 76 ? -14.982 -0.134 13.914 1.00 84.56 76 ALA A CA 1
ATOM 562 C C . ALA A 1 76 ? -16.188 0.351 14.719 1.00 84.56 76 ALA A C 1
ATOM 564 O O . ALA A 1 76 ? -17.197 -0.341 14.835 1.00 84.56 76 ALA A O 1
ATOM 565 N N . ALA A 1 77 ? -16.120 1.588 15.205 1.00 83.69 77 ALA A N 1
ATOM 566 C CA . ALA A 1 77 ? -17.267 2.255 15.804 1.00 83.69 77 ALA A CA 1
ATOM 567 C C . ALA A 1 77 ? -17.647 3.467 14.962 1.00 83.69 77 ALA A C 1
ATOM 569 O O . ALA A 1 77 ? -16.906 4.445 14.876 1.00 83.69 77 ALA A O 1
ATOM 570 N N . ILE A 1 78 ? -18.823 3.385 14.347 1.00 74.31 78 ILE A N 1
ATOM 571 C CA . ILE A 1 78 ? -19.284 4.340 13.333 1.00 74.31 78 ILE A CA 1
ATOM 572 C C . ILE A 1 78 ? -20.385 5.281 13.846 1.00 74.31 78 ILE A C 1
ATOM 574 O O . ILE A 1 78 ? -20.513 6.401 13.363 1.00 74.31 78 ILE A O 1
ATOM 578 N N . ASP A 1 79 ? -21.133 4.857 14.870 1.00 68.12 79 ASP A N 1
ATOM 579 C CA . ASP A 1 79 ? -22.279 5.589 15.435 1.00 68.12 79 ASP A CA 1
ATOM 580 C C . ASP A 1 79 ? -21.918 6.449 16.655 1.00 68.12 79 ASP A C 1
ATOM 582 O O . ASP A 1 79 ? -22.785 6.870 17.421 1.00 68.12 79 ASP A O 1
ATOM 586 N N . ARG A 1 80 ? -20.626 6.694 16.872 1.00 69.88 80 ARG A N 1
ATOM 587 C CA . ARG A 1 80 ? -20.121 7.516 17.977 1.00 69.88 80 ARG A CA 1
ATOM 588 C C . ARG A 1 80 ? -19.905 8.956 17.519 1.00 69.88 80 ARG A C 1
ATOM 590 O O . ARG A 1 80 ? -19.677 9.202 16.338 1.00 69.88 80 ARG A O 1
ATOM 597 N N . ASP A 1 81 ? -19.888 9.887 18.473 1.00 68.81 81 ASP A N 1
ATOM 598 C CA . ASP A 1 81 ? -19.528 11.294 18.220 1.00 68.81 81 ASP A CA 1
ATOM 599 C C . ASP A 1 81 ? -18.133 11.425 17.592 1.00 68.81 81 ASP A C 1
ATOM 601 O O . ASP A 1 81 ? -17.869 12.336 16.812 1.00 68.81 81 ASP A O 1
ATOM 605 N N . GLN A 1 82 ? -17.255 10.467 17.895 1.00 76.19 82 GLN A N 1
ATOM 606 C CA . GLN A 1 82 ? -15.938 10.333 17.298 1.00 76.19 82 GLN A CA 1
ATOM 607 C C . GLN A 1 82 ? -15.789 8.931 16.680 1.00 76.19 82 GLN A C 1
ATOM 609 O O . GLN A 1 82 ? -15.448 7.981 17.393 1.00 76.19 82 GLN A O 1
ATOM 614 N N . PRO A 1 83 ? -16.071 8.775 15.372 1.00 82.19 83 PRO A N 1
ATOM 615 C CA . PRO A 1 83 ? -15.914 7.505 14.679 1.00 82.19 83 PRO A CA 1
ATOM 616 C C . PRO A 1 83 ? -14.456 7.053 14.638 1.00 82.19 83 PRO A C 1
ATOM 618 O O . PRO A 1 83 ? -13.542 7.872 14.487 1.00 82.19 83 PRO A O 1
ATOM 621 N N . TYR A 1 84 ? -14.231 5.746 14.722 1.00 86.94 84 TYR A N 1
ATOM 622 C CA . TYR A 1 84 ? -12.896 5.171 14.598 1.00 86.94 84 TYR A CA 1
ATOM 623 C C . TYR A 1 84 ? -12.910 3.808 13.906 1.00 86.94 84 TYR A C 1
ATOM 625 O O . TYR A 1 84 ? -13.886 3.061 13.987 1.00 86.94 84 TYR A O 1
ATOM 633 N N . ILE A 1 85 ? -11.793 3.481 13.258 1.00 87.25 85 ILE A N 1
ATOM 634 C CA . ILE A 1 85 ? -11.495 2.154 12.705 1.00 87.25 85 ILE A CA 1
ATOM 635 C C . ILE A 1 85 ? -10.323 1.568 13.485 1.00 87.25 85 ILE A C 1
ATOM 637 O O . ILE A 1 85 ? -9.360 2.276 13.782 1.00 87.25 85 ILE A O 1
ATOM 641 N N . VAL A 1 86 ? -10.403 0.279 13.792 1.00 88.00 86 VAL A N 1
ATOM 642 C CA . VAL A 1 86 ? -9.354 -0.497 14.449 1.00 88.00 86 VAL A CA 1
ATOM 643 C C . VAL A 1 86 ? -8.806 -1.507 13.458 1.00 88.00 86 VAL A C 1
ATOM 645 O O . VAL A 1 86 ? -9.549 -2.318 12.902 1.00 88.00 86 VAL A O 1
ATOM 648 N N . SER A 1 87 ? -7.496 -1.500 13.270 1.00 87.81 87 SER A N 1
ATOM 649 C CA . SER A 1 87 ? -6.796 -2.481 12.455 1.00 87.81 87 SER A CA 1
ATOM 650 C C . SER A 1 87 ? -5.673 -3.151 13.231 1.00 87.81 87 SER A C 1
ATOM 652 O O . SER A 1 87 ? -5.226 -2.683 14.282 1.00 87.81 87 SER A O 1
ATOM 654 N N . GLU A 1 88 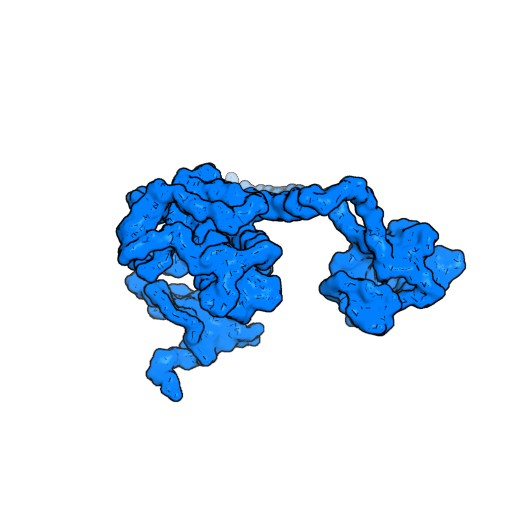? -5.189 -4.255 12.678 1.00 86.94 88 GLU A N 1
ATOM 655 C CA . GLU A 1 88 ? -3.934 -4.862 13.099 1.00 86.94 88 GLU A CA 1
ATOM 656 C C . GLU A 1 88 ? -2.811 -3.815 13.093 1.00 86.94 88 GLU A C 1
ATOM 658 O O . GLU A 1 88 ? -2.678 -3.034 12.144 1.00 86.94 88 GLU A O 1
ATOM 663 N N . TYR A 1 89 ? -2.019 -3.782 14.166 1.00 89.19 89 TYR A N 1
ATOM 664 C CA . TYR A 1 89 ? -0.798 -2.992 14.193 1.00 89.19 89 TYR A CA 1
ATOM 665 C C . TYR A 1 89 ? 0.315 -3.767 13.488 1.00 89.19 89 TYR A C 1
ATOM 667 O O . TYR A 1 89 ? 0.710 -4.840 13.941 1.00 89.19 89 TYR A O 1
ATOM 675 N N . VAL A 1 90 ? 0.830 -3.208 12.394 1.00 87.00 90 VAL A N 1
ATOM 676 C CA . VAL A 1 90 ? 2.005 -3.745 11.704 1.00 87.00 90 VAL A CA 1
ATOM 677 C C . VAL A 1 90 ? 3.245 -3.069 12.275 1.00 87.00 90 VAL A C 1
ATOM 679 O O . VAL A 1 90 ? 3.371 -1.848 12.230 1.00 87.00 90 VAL A O 1
ATOM 682 N N . GLU A 1 91 ? 4.157 -3.867 12.816 1.00 86.31 91 GLU A N 1
ATOM 683 C CA . GLU A 1 91 ? 5.438 -3.384 13.323 1.00 86.31 91 GLU A CA 1
ATOM 684 C C . GLU A 1 91 ? 6.415 -3.151 12.167 1.00 86.31 91 GLU A C 1
ATOM 686 O O . GLU A 1 91 ? 6.603 -4.036 11.336 1.00 86.31 91 GLU A O 1
ATOM 691 N N . GLY A 1 92 ? 7.030 -1.969 12.117 1.00 89.38 92 GLY A N 1
ATOM 692 C CA . GLY A 1 92 ? 7.987 -1.576 11.081 1.00 89.38 92 GLY A CA 1
ATOM 693 C C . GLY A 1 92 ? 7.815 -0.115 10.653 1.00 89.38 92 GLY A C 1
ATOM 694 O O . GLY A 1 92 ? 6.784 0.490 10.957 1.00 89.38 92 GLY A O 1
ATOM 695 N N . PRO A 1 93 ? 8.813 0.475 9.971 1.00 90.62 93 PRO A N 1
ATOM 696 C CA . PRO A 1 93 ? 8.679 1.804 9.389 1.00 90.62 93 PRO A CA 1
ATOM 697 C C . PRO A 1 93 ? 7.752 1.773 8.170 1.00 90.62 93 PRO A C 1
ATOM 699 O O . PRO A 1 93 ? 7.604 0.748 7.495 1.00 90.62 93 PRO A O 1
ATOM 702 N N . SER A 1 94 ? 7.176 2.920 7.829 1.00 93.19 94 SER A N 1
ATOM 703 C CA . SER A 1 94 ? 6.585 3.107 6.504 1.00 93.19 94 SER A CA 1
ATOM 704 C C . SER A 1 94 ? 7.659 3.051 5.410 1.00 93.19 94 SER A C 1
ATOM 706 O O . SER A 1 94 ? 8.839 3.314 5.648 1.00 93.19 94 SER A O 1
ATOM 708 N N . LEU A 1 95 ? 7.266 2.744 4.174 1.00 95.88 95 LEU A N 1
ATOM 709 C CA . LEU A 1 95 ? 8.153 2.791 3.012 1.00 95.88 95 LEU A CA 1
ATOM 710 C C . LEU A 1 95 ? 8.731 4.199 2.824 1.00 95.88 95 LEU A C 1
ATOM 712 O O . LEU A 1 95 ? 9.878 4.332 2.402 1.00 95.88 95 LEU A O 1
ATOM 716 N N . GLN A 1 96 ? 7.952 5.233 3.153 1.00 94.69 96 GLN A N 1
ATOM 717 C CA . GLN A 1 96 ? 8.426 6.612 3.144 1.00 94.69 96 GLN A CA 1
ATOM 718 C C . GLN A 1 96 ? 9.610 6.801 4.096 1.00 94.69 96 GLN A C 1
ATOM 720 O O . GLN A 1 96 ? 10.695 7.161 3.648 1.00 94.69 96 GLN A O 1
ATOM 725 N N . GLU A 1 97 ? 9.424 6.483 5.378 1.00 93.50 97 GLU A N 1
ATOM 726 C CA . GLU A 1 97 ? 10.472 6.603 6.398 1.00 93.50 97 GLU A CA 1
ATOM 727 C C . GLU A 1 97 ? 11.686 5.730 6.067 1.00 93.50 97 GLU A C 1
ATOM 729 O O . GLU A 1 97 ? 12.830 6.156 6.237 1.00 93.50 97 GLU A O 1
ATOM 734 N N . LEU A 1 98 ? 11.452 4.513 5.563 1.00 94.50 98 LEU A N 1
ATOM 735 C CA . LEU A 1 98 ? 12.515 3.594 5.175 1.00 94.50 98 LEU A CA 1
ATOM 736 C C . LEU A 1 98 ? 13.411 4.215 4.098 1.00 94.50 98 LEU A C 1
ATOM 738 O O . LEU A 1 98 ? 14.630 4.202 4.261 1.00 94.50 98 LEU A O 1
ATOM 742 N N . VAL A 1 99 ? 12.818 4.761 3.033 1.00 95.88 99 VAL A N 1
ATOM 743 C CA . VAL A 1 99 ? 13.549 5.344 1.897 1.00 95.88 99 VAL A CA 1
ATOM 744 C C . VAL A 1 99 ? 14.184 6.685 2.257 1.00 95.88 99 VAL A C 1
ATOM 746 O O . VAL A 1 99 ? 15.300 6.962 1.828 1.00 95.88 99 VAL A O 1
ATOM 749 N N . GLU A 1 100 ? 13.525 7.506 3.074 1.00 93.88 100 GLU A N 1
ATOM 750 C CA . GLU A 1 100 ? 14.100 8.759 3.579 1.00 93.88 100 GLU A CA 1
ATOM 751 C C . GLU A 1 100 ? 15.324 8.503 4.473 1.00 93.88 100 GLU A C 1
ATOM 753 O O . GLU A 1 100 ? 16.292 9.260 4.426 1.00 93.88 100 GLU A O 1
ATOM 758 N N . THR A 1 101 ? 15.310 7.412 5.246 1.00 92.38 101 THR A N 1
ATOM 759 C CA . THR A 1 101 ? 16.392 7.073 6.186 1.00 92.38 101 THR A CA 1
ATOM 760 C C . THR A 1 101 ? 17.532 6.292 5.528 1.00 92.38 101 THR A C 1
ATOM 762 O O . THR A 1 101 ? 18.699 6.556 5.806 1.00 92.38 101 THR A O 1
ATOM 765 N N . HIS A 1 102 ? 17.217 5.318 4.669 1.00 90.19 102 HIS A N 1
ATOM 766 C CA . HIS A 1 102 ? 18.191 4.357 4.126 1.00 90.19 102 HIS A CA 1
ATOM 767 C C . HIS A 1 102 ? 18.448 4.525 2.625 1.00 90.19 102 HIS A C 1
ATOM 769 O O . HIS A 1 102 ? 19.315 3.852 2.068 1.00 90.19 102 HIS A O 1
ATOM 775 N N . GLY A 1 103 ? 17.721 5.428 1.969 1.00 94.31 103 GLY A N 1
ATOM 776 C CA . GLY A 1 103 ? 17.798 5.652 0.534 1.00 94.31 103 GLY A CA 1
ATOM 777 C C . GLY A 1 103 ? 16.910 4.711 -0.294 1.00 94.31 103 GLY A C 1
ATOM 778 O O . GLY A 1 103 ? 16.176 3.878 0.244 1.00 94.31 103 GLY A O 1
ATOM 779 N N . PRO A 1 104 ? 16.947 4.861 -1.630 1.00 95.81 104 PRO A N 1
ATOM 780 C CA . PRO A 1 104 ? 16.089 4.110 -2.540 1.00 95.81 104 PRO A CA 1
ATOM 781 C C . PRO A 1 104 ? 16.373 2.603 -2.555 1.00 95.81 104 PRO A C 1
ATOM 783 O O . PRO A 1 104 ? 17.506 2.152 -2.382 1.00 95.81 104 PRO A O 1
ATOM 786 N N . LEU A 1 105 ? 15.336 1.820 -2.841 1.00 92.75 105 LEU A N 1
ATOM 787 C CA . LEU A 1 105 ? 15.411 0.376 -3.031 1.00 92.75 105 LEU A CA 1
ATOM 788 C C . LEU A 1 105 ? 15.842 0.025 -4.460 1.00 92.75 105 LEU A C 1
ATOM 790 O O . LEU A 1 105 ? 15.492 0.701 -5.425 1.00 92.75 105 LEU A O 1
ATOM 794 N N . SER A 1 106 ? 16.544 -1.097 -4.610 1.00 88.25 106 SER A N 1
ATOM 795 C CA . SER A 1 106 ? 16.963 -1.631 -5.909 1.00 88.25 106 SER A CA 1
ATOM 796 C C . SER A 1 106 ? 16.911 -3.162 -5.933 1.00 88.25 106 SER A C 1
ATOM 798 O O . SER A 1 106 ? 16.743 -3.810 -4.894 1.00 88.25 106 SER A O 1
ATOM 800 N N . GLY A 1 107 ? 17.014 -3.741 -7.134 1.00 87.88 107 GLY A N 1
ATOM 801 C CA . GLY A 1 107 ? 17.057 -5.189 -7.350 1.00 87.88 107 GLY A CA 1
ATOM 802 C C . GLY A 1 107 ? 15.908 -5.940 -6.670 1.00 87.88 107 GLY A C 1
ATOM 803 O O . GLY A 1 107 ? 14.753 -5.513 -6.701 1.00 87.88 107 GLY A O 1
ATOM 804 N N . SER A 1 108 ? 16.243 -7.043 -5.998 1.00 85.25 108 SER A N 1
ATOM 805 C CA . SER A 1 108 ? 15.263 -7.935 -5.369 1.00 85.25 108 SER A CA 1
ATOM 806 C C . SER A 1 108 ? 14.416 -7.263 -4.285 1.00 85.25 108 SER A C 1
ATOM 808 O O . SER A 1 108 ? 13.274 -7.667 -4.073 1.00 85.25 108 SER A O 1
ATOM 810 N N . ALA A 1 109 ? 14.924 -6.230 -3.605 1.00 87.44 109 ALA A N 1
ATOM 811 C CA . ALA A 1 109 ? 14.153 -5.500 -2.601 1.00 87.44 109 ALA A CA 1
ATOM 812 C C . ALA A 1 109 ? 13.007 -4.704 -3.246 1.00 87.44 109 ALA A C 1
ATOM 814 O O . ALA A 1 109 ? 11.872 -4.760 -2.768 1.00 87.44 109 ALA A O 1
ATOM 815 N N . LEU A 1 110 ? 13.290 -4.025 -4.362 1.00 91.31 110 LEU A N 1
ATOM 816 C CA . LEU A 1 110 ? 12.290 -3.290 -5.136 1.00 91.31 110 LEU A CA 1
ATOM 817 C C . LEU A 1 110 ? 11.273 -4.241 -5.782 1.00 91.31 110 LEU A C 1
ATOM 819 O O . LEU A 1 110 ? 10.071 -3.997 -5.707 1.00 91.31 110 LEU A O 1
ATOM 823 N N . GLU A 1 111 ? 11.733 -5.354 -6.357 1.00 87.81 111 GLU A N 1
ATOM 824 C CA . GLU A 1 111 ? 10.854 -6.367 -6.959 1.00 87.81 111 GLU A CA 1
ATOM 825 C C . GLU A 1 111 ? 9.927 -7.024 -5.931 1.00 87.81 111 GLU A C 1
ATOM 827 O O . GLU A 1 111 ? 8.735 -7.213 -6.191 1.00 87.81 111 GLU A O 1
ATOM 832 N N . ARG A 1 112 ? 10.442 -7.336 -4.734 1.00 88.94 112 ARG A N 1
ATOM 833 C CA . ARG A 1 112 ? 9.627 -7.856 -3.629 1.00 88.94 112 ARG A CA 1
ATOM 834 C C . ARG A 1 112 ? 8.582 -6.842 -3.193 1.00 88.94 112 ARG A C 1
ATOM 836 O O . ARG A 1 112 ? 7.422 -7.214 -3.047 1.00 88.94 112 ARG A O 1
ATOM 843 N N . LEU A 1 113 ? 8.959 -5.573 -3.027 1.00 92.81 113 LEU A N 1
ATOM 844 C CA . LEU A 1 113 ? 8.010 -4.512 -2.696 1.00 92.81 113 LEU A CA 1
ATOM 845 C C . LEU A 1 113 ? 6.903 -4.404 -3.751 1.00 92.81 113 LEU A C 1
ATOM 847 O O . LEU A 1 113 ? 5.722 -4.420 -3.398 1.00 92.81 113 LEU A O 1
ATOM 851 N N . ALA A 1 114 ? 7.280 -4.340 -5.029 1.00 95.19 114 ALA A N 1
ATOM 852 C CA . ALA A 1 114 ? 6.356 -4.276 -6.157 1.00 95.19 114 ALA A CA 1
ATOM 853 C C . ALA A 1 114 ? 5.383 -5.467 -6.150 1.00 95.19 114 ALA A C 1
ATOM 855 O O . ALA A 1 114 ? 4.171 -5.282 -6.243 1.00 95.19 114 ALA A O 1
ATOM 856 N N . THR A 1 115 ? 5.897 -6.681 -5.945 1.00 91.94 115 THR A N 1
ATOM 857 C CA . THR A 1 115 ? 5.099 -7.917 -5.919 1.00 91.94 115 THR A CA 1
ATOM 858 C C . THR A 1 115 ? 4.140 -7.964 -4.730 1.00 91.94 115 THR A C 1
ATOM 860 O O . THR A 1 115 ? 2.959 -8.261 -4.908 1.00 91.94 115 THR A O 1
ATOM 863 N N . TYR A 1 116 ? 4.606 -7.647 -3.518 1.00 91.38 116 TYR A N 1
ATOM 864 C CA . TYR A 1 116 ? 3.771 -7.691 -2.311 1.00 91.38 116 TYR A CA 1
ATOM 865 C C . TYR A 1 116 ? 2.648 -6.654 -2.369 1.00 91.38 116 TYR A C 1
ATOM 867 O O . TYR A 1 116 ? 1.495 -6.969 -2.084 1.00 91.38 116 TYR A O 1
ATOM 875 N N . THR A 1 117 ? 2.962 -5.434 -2.804 1.00 94.00 117 THR A N 1
ATOM 876 C CA . THR A 1 117 ? 1.962 -4.364 -2.931 1.00 94.00 117 THR A CA 1
ATOM 877 C C . THR A 1 117 ? 0.972 -4.627 -4.070 1.00 94.00 117 THR A C 1
ATOM 879 O O . THR A 1 117 ? -0.219 -4.383 -3.892 1.00 94.00 117 THR A O 1
ATOM 882 N N . ALA A 1 118 ? 1.403 -5.214 -5.194 1.00 94.12 118 ALA A N 1
ATOM 883 C CA . ALA A 1 118 ? 0.489 -5.662 -6.249 1.00 94.12 118 ALA A CA 1
ATOM 884 C C . ALA A 1 118 ? -0.418 -6.812 -5.777 1.00 94.12 118 ALA A C 1
ATOM 886 O O . ALA A 1 118 ? -1.607 -6.832 -6.090 1.00 94.12 118 ALA A O 1
ATOM 887 N N . THR A 1 119 ? 0.115 -7.736 -4.969 1.00 90.38 119 THR A N 1
ATOM 888 C CA . THR A 1 119 ? -0.670 -8.816 -4.348 1.00 90.38 119 THR A CA 1
ATOM 889 C C . THR A 1 119 ? -1.725 -8.258 -3.394 1.00 90.38 119 THR A C 1
ATOM 891 O O . THR A 1 119 ? -2.873 -8.700 -3.419 1.00 90.38 119 THR A O 1
ATOM 894 N N . ALA A 1 120 ? -1.367 -7.250 -2.594 1.00 90.00 120 ALA A N 1
ATOM 895 C CA . ALA A 1 120 ? -2.312 -6.555 -1.728 1.00 90.00 120 ALA A CA 1
ATOM 896 C C . ALA A 1 120 ? -3.438 -5.896 -2.537 1.00 90.00 120 ALA A C 1
ATOM 898 O O . ALA A 1 120 ? -4.607 -6.107 -2.227 1.00 90.00 120 ALA A O 1
ATOM 899 N N . LEU A 1 121 ? -3.110 -5.162 -3.607 1.00 91.38 121 LEU A N 1
ATOM 900 C CA . LEU A 1 121 ? -4.120 -4.541 -4.470 1.00 91.38 121 LEU A CA 1
ATOM 901 C C . LEU A 1 121 ? -5.041 -5.565 -5.130 1.00 91.38 121 LEU A C 1
ATOM 903 O O . LEU A 1 121 ? -6.254 -5.387 -5.119 1.00 91.38 121 LEU A O 1
ATOM 907 N N . ALA A 1 122 ? -4.486 -6.661 -5.643 1.00 89.81 122 ALA A N 1
ATOM 908 C CA . ALA A 1 122 ? -5.260 -7.763 -6.196 1.00 89.81 122 ALA A CA 1
ATOM 909 C C . ALA A 1 122 ? -6.264 -8.335 -5.180 1.00 89.81 122 ALA A C 1
ATOM 911 O O . ALA A 1 122 ? -7.423 -8.575 -5.522 1.00 89.81 122 ALA A O 1
ATOM 912 N N . ALA A 1 123 ? -5.844 -8.511 -3.925 1.00 85.00 123 ALA A N 1
ATOM 913 C CA . ALA A 1 123 ? -6.709 -8.995 -2.854 1.00 85.00 123 ALA A CA 1
ATOM 914 C C . ALA A 1 123 ? -7.796 -7.976 -2.463 1.00 85.00 123 ALA A C 1
ATOM 916 O O . ALA A 1 123 ? -8.956 -8.354 -2.297 1.00 85.00 123 ALA A O 1
ATOM 917 N N . ILE A 1 124 ? -7.440 -6.691 -2.356 1.00 85.06 124 ILE A N 1
ATOM 918 C CA . ILE A 1 124 ? -8.371 -5.588 -2.064 1.00 85.06 124 ILE A CA 1
ATOM 919 C C . ILE A 1 124 ? -9.438 -5.496 -3.165 1.00 85.06 124 ILE A C 1
ATOM 921 O O . ILE A 1 124 ? -10.636 -5.522 -2.878 1.00 85.06 124 ILE A O 1
ATOM 925 N N . HIS A 1 125 ? -9.016 -5.468 -4.432 1.00 87.62 125 HIS A N 1
ATOM 926 C CA . HIS A 1 125 ? -9.915 -5.387 -5.587 1.00 87.62 125 HIS A CA 1
ATOM 927 C C . HIS A 1 125 ? -10.780 -6.640 -5.725 1.00 87.62 125 HIS A C 1
ATOM 929 O O . HIS A 1 125 ? -11.970 -6.532 -6.010 1.00 87.62 125 HIS A O 1
ATOM 935 N N . GLY A 1 126 ? -10.222 -7.824 -5.459 1.00 84.62 126 GLY A N 1
ATOM 936 C CA . GLY A 1 126 ? -10.965 -9.087 -5.452 1.00 84.62 126 GLY A CA 1
ATOM 937 C C . GLY A 1 126 ? -12.066 -9.149 -4.387 1.00 84.62 126 GLY A C 1
ATOM 938 O O . GLY A 1 126 ? -13.055 -9.855 -4.575 1.00 84.62 126 GLY A O 1
ATOM 939 N N . ALA A 1 127 ? -11.936 -8.381 -3.301 1.00 80.06 127 ALA A N 1
ATOM 940 C CA . ALA A 1 127 ? -12.975 -8.218 -2.283 1.00 80.06 127 ALA A CA 1
ATOM 941 C C . ALA A 1 127 ? -14.023 -7.142 -2.639 1.00 80.06 127 ALA A C 1
ATOM 943 O O . ALA A 1 127 ? -14.965 -6.943 -1.873 1.00 80.06 127 ALA A O 1
ATOM 944 N N . GLY A 1 128 ? -13.883 -6.458 -3.781 1.00 79.75 128 GLY A N 1
ATOM 945 C CA . GLY A 1 128 ? -14.769 -5.372 -4.208 1.00 79.75 128 GLY A CA 1
ATOM 946 C C . GLY A 1 128 ? -14.453 -4.016 -3.569 1.00 79.75 128 GLY A C 1
ATOM 947 O O . GLY A 1 128 ? -15.309 -3.136 -3.560 1.00 79.75 128 GLY A O 1
ATOM 948 N N . VAL A 1 129 ? -13.245 -3.841 -3.025 1.00 80.44 129 VAL A N 1
ATOM 949 C CA . VAL A 1 129 ? -12.789 -2.594 -2.392 1.00 80.44 129 VAL A CA 1
ATOM 950 C C . VAL A 1 129 ? -11.819 -1.866 -3.322 1.00 80.44 129 VAL A C 1
ATOM 952 O O . VAL A 1 129 ? -11.089 -2.498 -4.079 1.00 80.44 129 VAL A O 1
ATOM 955 N N . VAL A 1 130 ? -11.779 -0.535 -3.247 1.00 83.50 130 VAL A N 1
ATOM 956 C CA . VAL A 1 130 ? -10.752 0.308 -3.885 1.00 83.50 130 VAL A CA 1
ATOM 957 C C . VAL A 1 130 ? -10.012 1.063 -2.785 1.00 83.50 130 VAL A C 1
ATOM 959 O O . VAL A 1 130 ? -10.645 1.629 -1.894 1.00 83.50 130 VAL A O 1
ATOM 962 N N . HIS A 1 131 ? -8.682 1.081 -2.824 1.00 86.69 131 HIS A N 1
ATOM 963 C CA . HIS A 1 131 ? -7.859 1.689 -1.786 1.00 86.69 131 HIS A CA 1
ATOM 964 C C . HIS A 1 131 ? -7.925 3.216 -1.793 1.00 86.69 131 HIS A C 1
ATOM 966 O O . HIS A 1 131 ? -8.032 3.820 -0.729 1.00 86.69 131 HIS A O 1
ATOM 972 N N . ARG A 1 132 ? -7.840 3.858 -2.961 1.00 84.62 132 ARG A N 1
ATOM 973 C CA . ARG A 1 132 ? -7.980 5.311 -3.193 1.00 84.62 132 ARG A CA 1
ATOM 974 C C . ARG A 1 132 ? -6.951 6.235 -2.522 1.00 84.62 132 ARG A C 1
ATOM 976 O O . ARG A 1 132 ? -7.042 7.446 -2.703 1.00 84.62 132 ARG A O 1
ATOM 983 N N . ASP A 1 133 ? -5.995 5.701 -1.767 1.00 84.12 133 ASP A N 1
ATOM 984 C CA . ASP A 1 133 ? -4.967 6.470 -1.038 1.00 84.12 133 ASP A CA 1
ATOM 985 C C . ASP A 1 133 ? -3.664 5.665 -0.904 1.00 84.12 133 ASP A C 1
ATOM 987 O O . ASP A 1 133 ? -2.979 5.719 0.115 1.00 84.12 133 ASP A O 1
ATOM 991 N N . LEU A 1 134 ? -3.332 4.842 -1.901 1.00 91.19 134 LEU A N 1
ATOM 992 C CA . LEU A 1 134 ? -2.065 4.119 -1.876 1.00 91.19 134 LEU A CA 1
ATOM 993 C C . LEU A 1 134 ? -0.910 5.112 -2.076 1.00 91.19 134 LEU A C 1
ATOM 995 O O . LEU A 1 134 ? -0.883 5.868 -3.044 1.00 91.19 134 LEU A O 1
ATOM 999 N N . LYS A 1 135 ? 0.044 5.111 -1.147 1.00 91.88 135 LYS A N 1
ATOM 1000 C CA . LYS A 1 135 ? 1.247 5.954 -1.164 1.00 91.88 135 LYS A CA 1
ATOM 1001 C C . LYS A 1 135 ? 2.314 5.358 -0.240 1.00 91.88 135 LYS A C 1
ATOM 1003 O O . LYS A 1 135 ? 1.964 4.532 0.604 1.00 91.88 135 LYS A O 1
ATOM 1008 N N . PRO A 1 136 ? 3.583 5.798 -0.308 1.00 94.38 136 PRO A N 1
ATOM 1009 C CA . PRO A 1 136 ? 4.657 5.254 0.525 1.00 94.38 136 PRO A CA 1
ATOM 1010 C C . PRO A 1 136 ? 4.388 5.281 2.038 1.00 94.38 136 PRO A C 1
ATOM 1012 O O . PRO A 1 136 ? 4.735 4.331 2.732 1.00 94.38 136 PRO A O 1
ATOM 1015 N N . ALA A 1 137 ? 3.711 6.310 2.555 1.00 90.44 137 ALA A N 1
ATOM 1016 C CA . ALA A 1 137 ? 3.321 6.370 3.969 1.00 90.44 137 ALA A CA 1
ATOM 1017 C C . ALA A 1 137 ? 2.322 5.268 4.387 1.00 90.44 137 ALA A C 1
ATOM 1019 O O . ALA A 1 137 ? 2.270 4.901 5.555 1.00 90.44 137 ALA A O 1
ATOM 1020 N N . ASN A 1 138 ? 1.557 4.721 3.436 1.00 91.25 138 ASN A N 1
ATOM 1021 C CA . ASN A 1 138 ? 0.534 3.693 3.660 1.00 91.25 138 ASN A CA 1
ATOM 1022 C C . ASN A 1 138 ? 1.036 2.276 3.310 1.00 91.25 138 ASN A C 1
ATOM 1024 O O . ASN A 1 138 ? 0.248 1.342 3.161 1.00 91.25 138 ASN A O 1
ATOM 1028 N N . VAL A 1 139 ? 2.352 2.098 3.177 1.00 93.69 139 VAL A N 1
ATOM 1029 C CA . VAL A 1 139 ? 2.993 0.788 3.036 1.00 93.69 139 VAL A CA 1
ATOM 1030 C C . VAL A 1 139 ? 3.943 0.602 4.208 1.00 93.69 139 VAL A C 1
ATOM 1032 O O . VAL A 1 139 ? 4.960 1.280 4.273 1.00 93.69 139 VAL A O 1
ATOM 1035 N N . ILE A 1 140 ? 3.633 -0.308 5.128 1.00 91.81 140 ILE A N 1
ATOM 1036 C CA . ILE A 1 140 ? 4.481 -0.604 6.289 1.00 91.81 140 ILE A CA 1
ATOM 1037 C C . ILE A 1 140 ? 5.405 -1.769 5.954 1.00 91.81 140 ILE A C 1
ATOM 1039 O O . ILE A 1 140 ? 4.946 -2.828 5.526 1.00 91.81 140 ILE A O 1
ATOM 1043 N N . VAL A 1 141 ? 6.709 -1.588 6.140 1.00 89.19 141 VAL A N 1
ATOM 1044 C CA . VAL A 1 141 ? 7.719 -2.615 5.872 1.00 89.19 141 VAL A CA 1
ATOM 1045 C C . VAL A 1 141 ? 7.999 -3.373 7.163 1.00 89.19 141 VAL A C 1
ATOM 1047 O O . VAL A 1 141 ? 8.879 -3.006 7.939 1.00 89.19 141 VAL A O 1
ATOM 1050 N N . GLY A 1 142 ? 7.206 -4.419 7.396 1.00 82.06 142 GLY A N 1
ATOM 1051 C CA . GLY A 1 142 ? 7.330 -5.264 8.578 1.00 82.06 142 GLY A CA 1
ATOM 1052 C C . GLY A 1 142 ? 8.313 -6.426 8.416 1.00 82.06 142 GLY A C 1
ATOM 1053 O O . GLY A 1 142 ? 8.835 -6.654 7.319 1.00 82.06 142 GLY A O 1
ATOM 1054 N N . PRO A 1 143 ? 8.551 -7.198 9.493 1.00 74.38 143 PRO A N 1
ATOM 1055 C CA . PRO A 1 143 ? 9.510 -8.307 9.496 1.00 74.38 143 PRO A CA 1
ATOM 1056 C C . PRO A 1 143 ? 9.173 -9.397 8.465 1.00 74.38 143 PRO A C 1
ATOM 1058 O O . PRO A 1 143 ? 10.075 -9.955 7.844 1.00 74.38 143 PRO A 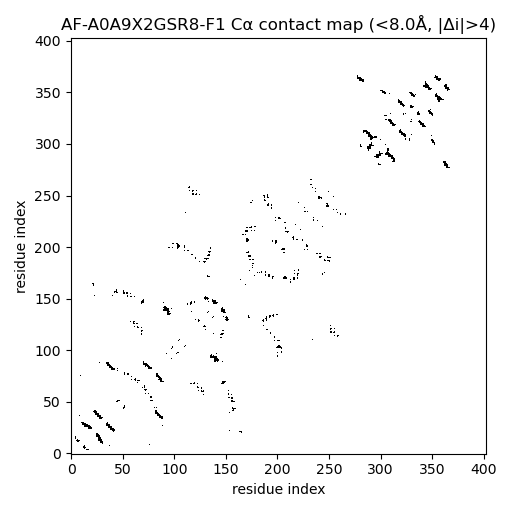O 1
ATOM 1061 N N . ASP A 1 144 ? 7.883 -9.631 8.209 1.00 74.25 144 ASP A N 1
ATOM 1062 C CA . ASP A 1 144 ? 7.401 -10.617 7.227 1.00 74.25 144 ASP A CA 1
ATOM 1063 C C . ASP A 1 144 ? 7.288 -10.050 5.796 1.00 74.25 144 ASP A C 1
ATOM 1065 O O . ASP A 1 144 ? 6.937 -10.759 4.848 1.00 74.25 144 ASP A O 1
ATOM 1069 N N . GLY A 1 145 ? 7.586 -8.759 5.625 1.00 81.88 145 GLY A N 1
ATOM 1070 C CA . GLY A 1 145 ? 7.517 -8.037 4.361 1.00 81.88 145 GLY A CA 1
ATOM 1071 C C . GLY A 1 145 ? 6.532 -6.860 4.355 1.00 81.88 145 GLY A C 1
ATOM 1072 O O . GLY A 1 145 ? 5.907 -6.543 5.370 1.00 81.88 145 GLY A O 1
ATOM 1073 N N . PRO A 1 146 ? 6.410 -6.178 3.200 1.00 88.12 146 PRO A N 1
ATOM 1074 C CA . PRO A 1 146 ? 5.562 -5.000 3.056 1.00 88.12 146 PRO A CA 1
ATOM 1075 C C . PRO A 1 146 ? 4.073 -5.323 3.192 1.00 88.12 146 PRO A C 1
ATOM 1077 O O . PRO A 1 146 ? 3.582 -6.271 2.576 1.00 88.12 146 PRO A O 1
ATOM 1080 N N . ARG A 1 147 ? 3.346 -4.492 3.940 1.00 87.44 147 ARG A N 1
ATOM 1081 C CA . ARG A 1 147 ? 1.892 -4.560 4.108 1.00 87.44 147 ARG A CA 1
ATOM 1082 C C . ARG A 1 147 ? 1.254 -3.230 3.757 1.00 87.44 147 ARG A C 1
ATOM 1084 O O . ARG A 1 147 ? 1.734 -2.177 4.170 1.00 87.44 147 ARG A O 1
ATOM 1091 N N . VAL A 1 148 ? 0.158 -3.287 3.013 1.00 90.00 148 VAL A N 1
ATOM 1092 C CA . VAL A 1 148 ? -0.632 -2.101 2.675 1.00 90.00 148 VAL A CA 1
ATOM 1093 C C . VAL A 1 148 ? -1.624 -1.812 3.805 1.00 90.00 148 VAL A C 1
ATOM 1095 O O . VAL A 1 148 ? -2.279 -2.725 4.317 1.00 90.00 148 VAL A O 1
ATOM 1098 N N . VAL A 1 149 ? -1.710 -0.551 4.222 1.00 86.62 149 VAL A N 1
ATOM 1099 C CA . VAL A 1 149 ? -2.553 -0.095 5.339 1.00 86.62 149 VAL A CA 1
ATOM 1100 C C . VAL A 1 149 ? -3.435 1.076 4.913 1.00 86.62 149 VAL A C 1
ATOM 1102 O O . VAL A 1 149 ? -3.237 1.647 3.847 1.00 86.62 149 VAL A O 1
ATOM 1105 N N . ASP A 1 150 ? -4.396 1.462 5.756 1.00 76.19 150 ASP A N 1
ATOM 1106 C CA . ASP A 1 150 ? -5.142 2.718 5.594 1.00 76.19 150 ASP A CA 1
ATOM 1107 C C . ASP A 1 150 ? -5.872 2.887 4.250 1.00 76.19 150 ASP A C 1
ATOM 1109 O O . ASP A 1 150 ? -5.984 3.991 3.708 1.00 76.19 150 ASP A O 1
ATOM 1113 N N . PHE A 1 151 ? -6.441 1.806 3.718 1.00 71.94 151 PHE A N 1
ATOM 1114 C CA . PHE A 1 151 ? -7.294 1.917 2.542 1.00 71.94 151 PHE A CA 1
ATOM 1115 C C . PHE A 1 151 ? -8.553 2.737 2.846 1.00 71.94 151 PHE A C 1
ATOM 1117 O O . PHE A 1 151 ? -9.110 2.667 3.939 1.00 71.94 151 PHE A O 1
ATOM 1124 N N . GLY A 1 152 ? -8.926 3.593 1.890 1.00 64.06 152 GLY A N 1
ATOM 1125 C CA . GLY A 1 152 ? -9.640 4.867 2.032 1.00 64.06 152 GLY A CA 1
ATOM 1126 C C . GLY A 1 152 ? -11.104 4.820 2.469 1.00 64.06 152 GLY A C 1
ATOM 1127 O O . GLY A 1 152 ? -11.886 5.659 2.034 1.00 64.06 152 GLY A O 1
ATOM 1128 N N . ILE A 1 153 ? -11.459 3.903 3.365 1.00 65.00 153 ILE A N 1
ATOM 1129 C CA . ILE A 1 153 ? -12.789 3.712 3.952 1.00 65.00 153 ILE A CA 1
ATOM 1130 C C . ILE A 1 153 ? -13.287 5.001 4.614 1.00 65.00 153 ILE A C 1
ATOM 1132 O O . ILE A 1 153 ? -14.459 5.350 4.548 1.00 65.00 153 ILE A O 1
ATOM 1136 N N . ALA A 1 154 ? -12.376 5.791 5.191 1.00 59.53 154 ALA A N 1
ATOM 1137 C CA . ALA A 1 154 ? -12.696 7.093 5.777 1.00 59.53 154 ALA A CA 1
ATOM 1138 C C . ALA A 1 154 ? -13.324 8.087 4.779 1.00 59.53 154 ALA A C 1
ATOM 1140 O O . ALA A 1 154 ? -14.039 8.996 5.201 1.00 59.53 154 ALA A O 1
ATOM 1141 N N . ARG A 1 155 ? -13.116 7.915 3.463 1.00 62.56 155 ARG A N 1
ATOM 1142 C CA . ARG A 1 155 ? -13.668 8.825 2.449 1.00 62.56 155 ARG A CA 1
ATOM 1143 C C . ARG A 1 155 ? -15.183 8.694 2.289 1.00 62.56 155 ARG A C 1
ATOM 1145 O O . ARG A 1 155 ? -15.812 9.671 1.895 1.00 62.56 155 ARG A O 1
ATOM 1152 N N . ALA A 1 156 ? -15.799 7.570 2.668 1.00 60.41 156 ALA A N 1
ATOM 1153 C CA . ALA A 1 156 ? -17.261 7.439 2.666 1.00 60.41 156 ALA A CA 1
ATOM 1154 C C . ALA A 1 156 ? -17.973 8.436 3.604 1.00 60.41 156 ALA A C 1
ATOM 1156 O O . ALA A 1 156 ? -19.132 8.791 3.357 1.00 60.41 156 ALA A O 1
ATOM 1157 N N . LEU A 1 157 ? -17.276 8.913 4.646 1.00 55.38 157 LEU A N 1
ATOM 1158 C CA . LEU A 1 157 ? -17.773 9.922 5.590 1.00 55.38 157 LEU A CA 1
ATOM 1159 C C . LEU A 1 157 ? -17.619 11.364 5.082 1.00 55.38 157 LEU A C 1
ATOM 1161 O O . LEU A 1 157 ? -18.266 12.270 5.603 1.00 55.38 157 LEU A O 1
ATOM 1165 N N . GLU A 1 158 ? -16.800 11.602 4.060 1.00 57.53 158 GLU A N 1
ATOM 1166 C CA . GLU A 1 158 ? -16.478 12.939 3.548 1.00 57.53 158 GLU A CA 1
ATOM 1167 C C . GLU A 1 158 ? -17.472 13.411 2.472 1.00 57.53 158 GLU A C 1
ATOM 1169 O O . GLU A 1 158 ? -17.061 14.053 1.512 1.00 57.53 158 GLU A O 1
ATOM 1174 N N . ALA A 1 159 ? -18.770 13.113 2.634 1.00 44.91 159 ALA A N 1
ATOM 1175 C CA . ALA A 1 159 ? -19.864 13.206 1.646 1.00 44.91 159 ALA A CA 1
ATOM 1176 C C . ALA A 1 159 ? -19.976 14.487 0.776 1.00 44.91 159 ALA A C 1
ATOM 1178 O O . ALA A 1 159 ? -20.807 14.523 -0.125 1.00 44.91 159 ALA A O 1
ATOM 1179 N N . THR A 1 160 ? -19.166 15.524 1.010 1.00 41.44 160 THR A N 1
ATOM 1180 C CA . THR A 1 160 ? -19.132 16.760 0.211 1.00 41.44 160 THR A CA 1
ATOM 1181 C C . THR A 1 160 ? -17.752 17.439 0.137 1.00 41.44 160 THR A C 1
ATOM 1183 O O . THR A 1 160 ? -17.664 18.599 -0.260 1.00 41.44 160 THR A O 1
ATOM 1186 N N . ALA A 1 161 ? -16.655 16.783 0.529 1.00 39.00 161 ALA A N 1
ATOM 1187 C CA . ALA A 1 161 ? -15.352 17.448 0.561 1.00 39.00 161 ALA A CA 1
ATOM 1188 C C . ALA A 1 161 ? -14.675 17.402 -0.815 1.00 39.00 161 ALA A C 1
ATOM 1190 O O . ALA A 1 161 ? -13.907 16.490 -1.135 1.00 39.00 161 ALA A O 1
ATOM 1191 N N . ALA A 1 162 ? -14.933 18.439 -1.613 1.00 38.34 162 ALA A N 1
ATOM 1192 C CA . ALA A 1 162 ? -13.982 18.894 -2.613 1.00 38.34 162 ALA A CA 1
ATOM 1193 C C . ALA A 1 162 ? -12.573 18.884 -1.995 1.00 38.34 162 ALA A C 1
ATOM 1195 O O . ALA A 1 162 ? -12.328 19.548 -0.993 1.00 38.34 162 ALA A O 1
ATOM 1196 N N . MET A 1 163 ? -11.701 18.057 -2.570 1.00 44.22 163 MET A N 1
ATOM 1197 C CA . MET A 1 163 ? -10.246 17.992 -2.415 1.00 44.22 163 MET A CA 1
ATOM 1198 C C . MET A 1 163 ? -9.602 18.904 -1.352 1.00 44.22 163 MET A C 1
ATOM 1200 O O . MET A 1 163 ? -8.792 19.767 -1.677 1.00 44.22 163 MET A O 1
ATOM 1204 N N . THR A 1 164 ? -9.817 18.649 -0.061 1.00 43.16 164 THR A N 1
ATOM 1205 C CA . THR A 1 164 ? -8.850 19.069 0.967 1.00 43.16 164 THR A CA 1
ATOM 1206 C C . THR A 1 164 ? -7.728 18.037 1.025 1.00 43.16 164 THR A C 1
ATOM 1208 O O . THR A 1 164 ? -7.475 17.405 2.049 1.00 43.16 164 THR A O 1
ATOM 1211 N N . THR A 1 165 ? -7.086 17.792 -0.118 1.00 47.66 165 THR A N 1
ATOM 1212 C CA . THR A 1 165 ? -5.891 16.953 -0.198 1.00 47.66 165 THR A CA 1
ATOM 1213 C C . THR A 1 165 ? -4.724 17.704 0.434 1.00 47.66 165 THR A C 1
ATOM 1215 O O . THR A 1 165 ? -4.420 18.812 -0.015 1.00 47.66 165 THR A O 1
ATOM 1218 N N . PRO A 1 166 ? -4.044 17.133 1.444 1.00 43.12 166 PRO A N 1
ATOM 1219 C CA . PRO A 1 166 ? -2.819 17.711 1.975 1.00 43.12 166 PRO A CA 1
ATOM 1220 C C . PRO A 1 166 ? -1.814 17.964 0.850 1.00 43.12 166 PRO A C 1
ATOM 1222 O O . PRO A 1 166 ? -1.654 17.128 -0.051 1.00 43.12 166 PRO A O 1
ATOM 1225 N N . VAL A 1 167 ? -1.114 19.096 0.928 1.00 38.38 167 VAL A N 1
ATOM 1226 C CA . VAL A 1 167 ? 0.043 19.410 0.080 1.00 38.38 167 VAL A CA 1
ATOM 1227 C C . VAL A 1 167 ? 1.038 18.248 0.204 1.00 38.38 167 VAL A C 1
ATOM 1229 O O . VAL A 1 167 ? 1.569 18.006 1.281 1.00 38.38 167 VAL A O 1
ATOM 1232 N N . GLY A 1 168 ? 1.207 17.468 -0.870 1.00 45.66 168 GLY A N 1
ATOM 1233 C CA . GLY A 1 168 ? 2.037 16.249 -0.906 1.00 45.66 168 GLY A CA 1
ATOM 1234 C C . GLY A 1 168 ? 1.313 14.978 -1.379 1.00 45.66 168 GLY A C 1
ATOM 1235 O O . GLY A 1 168 ? 1.940 14.110 -1.975 1.00 45.66 168 GLY A O 1
ATOM 1236 N N . THR A 1 169 ? -0.016 14.896 -1.229 1.00 63.03 169 THR A N 1
ATOM 1237 C CA . THR A 1 169 ? -0.823 13.754 -1.720 1.00 63.03 169 THR A CA 1
ATOM 1238 C C . THR A 1 169 ? -1.113 13.741 -3.238 1.00 63.03 169 THR A C 1
ATOM 1240 O O . THR A 1 169 ? -1.223 12.644 -3.787 1.00 63.03 169 THR A O 1
ATOM 1243 N N . PRO A 1 170 ? -1.204 14.872 -3.983 1.00 78.25 170 PRO A N 1
ATOM 1244 C CA . PRO A 1 170 ? -1.657 14.821 -5.378 1.00 78.25 170 PRO A CA 1
ATOM 1245 C C . PRO A 1 170 ? -0.687 14.098 -6.320 1.00 78.25 170 PRO A C 1
ATOM 1247 O O . PRO A 1 170 ? -1.104 13.659 -7.382 1.00 78.25 170 PRO A O 1
ATOM 1250 N N . ALA A 1 171 ? 0.578 13.926 -5.925 1.00 86.31 171 ALA A N 1
ATOM 1251 C CA . ALA A 1 171 ? 1.591 13.241 -6.728 1.00 86.31 171 ALA A CA 1
ATOM 1252 C C . ALA A 1 171 ? 1.304 11.744 -6.960 1.00 86.31 171 ALA A C 1
ATOM 1254 O O . ALA A 1 171 ? 1.923 11.146 -7.838 1.00 86.31 171 ALA A O 1
ATOM 1255 N N . TYR A 1 172 ? 0.395 11.153 -6.178 1.00 91.50 172 TYR A N 1
ATOM 1256 C CA . TYR A 1 172 ? -0.021 9.750 -6.291 1.00 91.50 172 TYR A CA 1
ATOM 1257 C C . TYR A 1 172 ? -1.434 9.594 -6.869 1.00 91.50 172 TYR A C 1
ATOM 1259 O O . TYR A 1 172 ? -1.861 8.472 -7.129 1.00 91.50 172 TYR A O 1
ATOM 1267 N N . LEU A 1 173 ? -2.167 10.699 -7.056 1.00 90.38 173 LEU A N 1
ATOM 1268 C CA . LEU A 1 173 ? -3.520 10.659 -7.603 1.00 90.38 173 LEU A CA 1
ATOM 1269 C C . LEU A 1 173 ? -3.488 10.370 -9.098 1.00 90.38 173 LEU A C 1
ATOM 1271 O O . LEU A 1 173 ? -2.658 10.903 -9.830 1.00 90.38 173 LEU A O 1
ATOM 1275 N N . ALA A 1 174 ? -4.452 9.576 -9.548 1.00 91.38 174 ALA A N 1
ATOM 1276 C CA . ALA A 1 174 ? -4.643 9.314 -10.962 1.00 91.38 174 ALA A CA 1
ATOM 1277 C C . ALA A 1 174 ? -5.254 10.536 -11.691 1.00 91.38 174 ALA A C 1
ATOM 1279 O O . ALA A 1 174 ? -5.982 11.320 -11.071 1.00 91.38 174 ALA A O 1
ATOM 1280 N N . PRO A 1 175 ? -5.017 10.695 -13.009 1.00 90.44 175 PRO A N 1
ATOM 1281 C CA . PRO A 1 175 ? -5.576 11.777 -13.827 1.00 90.44 175 PRO A CA 1
ATOM 1282 C C . PRO A 1 175 ? -7.084 11.978 -13.657 1.00 90.44 175 PRO A C 1
ATOM 1284 O O . PRO A 1 175 ? -7.548 13.100 -13.483 1.00 90.44 175 PRO A O 1
ATOM 1287 N N . GLU A 1 176 ? -7.847 10.891 -13.637 1.00 87.31 176 GLU A N 1
ATOM 1288 C CA . GLU A 1 176 ? -9.298 10.894 -13.472 1.00 87.31 176 GLU A CA 1
ATOM 1289 C C . GLU A 1 176 ? -9.750 11.356 -12.080 1.00 87.31 176 GLU A C 1
ATOM 1291 O O . GLU A 1 176 ? -10.858 11.863 -11.943 1.00 87.31 176 GLU A O 1
ATOM 1296 N N . GLN A 1 177 ? -8.895 11.256 -11.055 1.00 84.25 177 GLN A N 1
ATOM 1297 C CA . GLN A 1 177 ? -9.216 11.769 -9.722 1.00 84.25 177 GLN A CA 1
ATOM 1298 C C . GLN A 1 177 ? -9.088 13.293 -9.662 1.00 84.25 177 GLN A C 1
ATOM 1300 O O . GLN A 1 177 ? -9.830 13.921 -8.917 1.00 84.25 177 GLN A O 1
ATOM 1305 N N . VAL A 1 178 ? -8.162 13.890 -10.423 1.00 82.12 178 VAL A N 1
ATOM 1306 C CA . VAL A 1 178 ? -7.884 15.342 -10.412 1.00 82.12 178 VAL A CA 1
ATOM 1307 C C . VAL A 1 178 ? -8.507 16.102 -11.586 1.00 82.12 178 VAL A C 1
ATOM 1309 O O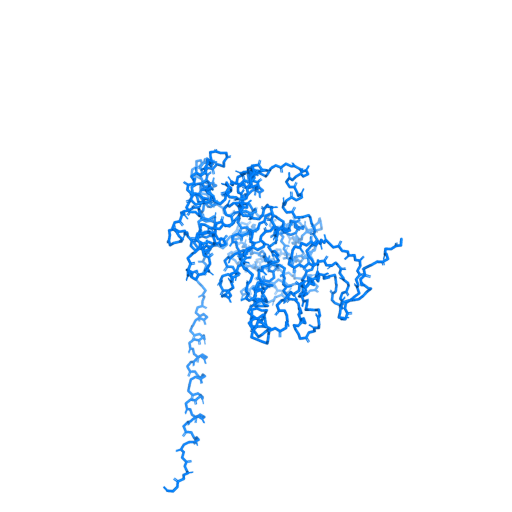 . VAL A 1 178 ? -8.593 17.325 -11.540 1.00 82.12 178 VAL A O 1
ATOM 1312 N N . GLY A 1 179 ? -8.951 15.395 -12.627 1.00 68.56 179 GLY A N 1
ATOM 1313 C CA . GLY A 1 179 ? -9.505 15.960 -13.860 1.00 68.56 179 GLY A CA 1
ATOM 1314 C C . GLY A 1 179 ? -10.951 16.462 -13.768 1.00 68.56 179 GLY A C 1
ATOM 1315 O O . GLY A 1 179 ? -11.437 17.036 -14.736 1.00 68.56 179 GLY A O 1
ATOM 1316 N N . GLY A 1 180 ? -11.630 16.280 -12.630 1.00 57.53 180 GLY A N 1
ATOM 1317 C CA . GLY A 1 180 ? -12.925 16.914 -12.351 1.00 57.53 180 GLY A CA 1
ATOM 1318 C C . GLY A 1 180 ? -14.123 16.374 -13.140 1.00 57.53 180 GLY A C 1
ATOM 1319 O O . GLY A 1 180 ? -15.066 17.121 -13.377 1.00 57.53 180 GLY A O 1
ATOM 1320 N N . VAL A 1 181 ? -14.113 15.103 -13.544 1.00 46.50 181 VAL A N 1
ATOM 1321 C CA . VAL A 1 181 ? -15.254 14.479 -14.235 1.00 46.50 181 VAL A CA 1
ATOM 1322 C C . VAL A 1 181 ? -15.969 13.547 -13.262 1.00 46.50 181 VAL A C 1
ATOM 1324 O O . VAL A 1 181 ? -15.299 12.861 -12.492 1.00 46.50 181 VAL A O 1
ATOM 1327 N N . ASP A 1 182 ? -17.301 13.474 -13.341 1.00 47.25 182 ASP A N 1
ATOM 1328 C CA . ASP A 1 182 ? -18.188 12.493 -12.680 1.00 47.25 182 ASP A CA 1
ATOM 1329 C C . ASP A 1 182 ? -17.895 11.022 -13.080 1.00 47.25 182 ASP A C 1
ATOM 1331 O O . ASP A 1 182 ? -18.777 10.164 -13.097 1.00 47.25 182 ASP A O 1
ATOM 1335 N N . ALA A 1 183 ? -16.651 10.712 -13.449 1.00 48.53 183 ALA A N 1
ATOM 1336 C CA . ALA A 1 183 ? -16.175 9.371 -13.699 1.00 48.53 183 ALA A CA 1
ATOM 1337 C C . ALA A 1 183 ? -16.122 8.615 -12.370 1.00 48.53 183 ALA A C 1
ATOM 1339 O O . ALA A 1 183 ? -15.484 9.036 -11.403 1.00 48.53 183 ALA A O 1
ATOM 1340 N N . GLU A 1 184 ? -16.805 7.479 -12.332 1.00 56.31 184 GLU A N 1
ATOM 1341 C CA . GLU A 1 184 ? -16.801 6.584 -11.188 1.00 56.31 184 GLU A CA 1
ATOM 1342 C C . GLU A 1 184 ? -15.353 6.156 -10.876 1.00 56.31 184 GLU A C 1
ATOM 1344 O O . GLU A 1 184 ? -14.686 5.488 -11.668 1.00 56.31 184 GLU A O 1
ATOM 1349 N N . VAL A 1 185 ? -14.832 6.601 -9.728 1.00 71.69 185 VAL A N 1
ATOM 1350 C CA . VAL A 1 185 ? -13.461 6.312 -9.285 1.00 71.69 185 VAL A CA 1
ATOM 1351 C C . VAL A 1 185 ? -13.361 4.837 -8.890 1.00 71.69 185 VAL A C 1
ATOM 1353 O O . VAL A 1 185 ? -13.719 4.446 -7.771 1.00 71.69 185 VAL A O 1
ATOM 1356 N N . GLY A 1 186 ? -12.885 4.025 -9.835 1.00 82.94 186 GLY A N 1
ATOM 1357 C CA . GLY A 1 186 ? -12.757 2.573 -9.718 1.00 82.94 186 GLY A CA 1
ATOM 1358 C C . GLY A 1 186 ? -11.328 2.066 -9.461 1.00 82.94 186 GLY A C 1
ATOM 1359 O O . GLY A 1 186 ? -10.398 2.858 -9.305 1.00 82.94 186 GLY A O 1
ATOM 1360 N N . PRO A 1 187 ? -11.125 0.734 -9.472 1.00 89.75 187 PRO A N 1
ATOM 1361 C CA . PRO A 1 187 ? -9.833 0.072 -9.241 1.00 89.75 187 PRO A CA 1
ATOM 1362 C C . PRO A 1 187 ? -8.596 0.624 -9.989 1.00 89.75 187 PRO A C 1
ATOM 1364 O O . PRO A 1 187 ? -7.509 0.602 -9.403 1.00 89.75 187 PRO A O 1
ATOM 1367 N N . PRO A 1 188 ? -8.691 1.147 -11.234 1.00 93.19 188 PRO A N 1
ATOM 1368 C CA . PRO A 1 188 ? -7.525 1.651 -11.969 1.00 93.19 188 PRO A CA 1
ATOM 1369 C C . PRO A 1 188 ? -6.760 2.798 -11.294 1.00 93.19 188 PRO A C 1
ATOM 1371 O O . PRO A 1 188 ? -5.592 3.019 -11.630 1.00 93.19 188 PRO A O 1
ATOM 1374 N N .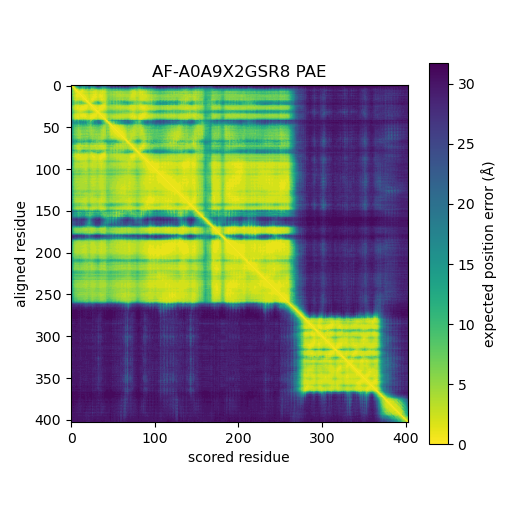 VAL A 1 189 ? -7.370 3.524 -10.348 1.00 92.12 189 VAL A N 1
ATOM 1375 C CA . VAL A 1 189 ? -6.668 4.591 -9.613 1.00 92.12 189 VAL A CA 1
ATOM 1376 C C . VAL A 1 189 ? -5.580 4.043 -8.698 1.00 92.12 189 VAL A C 1
ATOM 1378 O O . VAL A 1 189 ? -4.506 4.630 -8.593 1.00 92.12 189 VAL A O 1
ATOM 1381 N N . ASP A 1 190 ? -5.809 2.873 -8.101 1.00 93.94 190 ASP A N 1
ATOM 1382 C CA . ASP A 1 190 ? -4.826 2.238 -7.226 1.00 93.94 190 ASP A CA 1
ATOM 1383 C C . ASP A 1 190 ? -3.632 1.711 -8.017 1.00 93.94 190 ASP A C 1
ATOM 1385 O O . ASP A 1 190 ? -2.512 1.715 -7.519 1.00 93.94 190 ASP A O 1
ATOM 1389 N N . VAL A 1 191 ? -3.855 1.292 -9.265 1.00 97.44 191 VAL A N 1
ATOM 1390 C CA . VAL A 1 191 ? -2.795 0.831 -10.173 1.00 97.44 191 VAL A CA 1
ATOM 1391 C C . VAL A 1 191 ? -1.866 1.990 -10.549 1.00 97.44 191 VAL A C 1
ATOM 1393 O O . VAL A 1 191 ? -0.644 1.833 -10.553 1.00 97.44 191 VAL A O 1
ATOM 1396 N N . HIS A 1 192 ? -2.426 3.180 -10.785 1.00 96.88 192 HIS A N 1
ATOM 1397 C CA . HIS A 1 192 ? -1.637 4.397 -10.984 1.00 96.88 192 HIS A CA 1
ATOM 1398 C C . HIS A 1 192 ? -0.841 4.764 -9.722 1.00 96.88 192 HIS A C 1
ATOM 1400 O O . HIS A 1 192 ? 0.370 4.989 -9.779 1.00 96.88 192 HIS A O 1
ATOM 1406 N N . ALA A 1 193 ? -1.508 4.771 -8.567 1.00 95.94 193 ALA A N 1
ATOM 1407 C CA . ALA A 1 193 ? -0.894 5.084 -7.282 1.00 95.94 193 ALA A CA 1
ATOM 1408 C C . ALA A 1 193 ? 0.210 4.079 -6.894 1.00 95.94 193 ALA A C 1
ATOM 1410 O O . ALA A 1 193 ? 1.246 4.456 -6.339 1.00 95.94 193 ALA A O 1
ATOM 1411 N N . TRP A 1 194 ? 0.033 2.803 -7.247 1.00 97.81 194 TRP A N 1
ATOM 1412 C CA . TRP A 1 194 ? 1.040 1.755 -7.102 1.00 97.81 194 TRP A CA 1
ATOM 1413 C C . TRP A 1 194 ? 2.285 2.061 -7.925 1.00 97.81 194 TRP A C 1
ATOM 1415 O O . TRP A 1 194 ? 3.390 2.038 -7.388 1.00 97.81 194 TRP A O 1
ATOM 1425 N N . ALA A 1 195 ? 2.120 2.432 -9.195 1.00 98.00 195 ALA A N 1
ATOM 1426 C CA . ALA A 1 195 ? 3.236 2.779 -10.067 1.00 98.00 195 ALA A CA 1
ATOM 1427 C C . ALA A 1 195 ? 4.028 3.985 -9.534 1.00 98.00 195 ALA A C 1
ATOM 1429 O O . ALA A 1 195 ? 5.258 3.943 -9.474 1.00 98.00 195 ALA A O 1
ATOM 1430 N N . ALA A 1 196 ? 3.331 5.022 -9.059 1.00 97.44 196 ALA A N 1
ATOM 1431 C CA . ALA A 1 196 ? 3.955 6.169 -8.400 1.00 97.44 196 ALA A CA 1
ATOM 1432 C C . ALA A 1 196 ? 4.674 5.782 -7.089 1.00 97.44 196 ALA A C 1
ATOM 1434 O O . ALA A 1 196 ? 5.763 6.285 -6.807 1.00 97.44 196 ALA A O 1
ATOM 1435 N N . THR A 1 197 ? 4.115 4.850 -6.312 1.00 97.44 197 THR A N 1
ATOM 1436 C CA . THR A 1 197 ? 4.718 4.332 -5.070 1.00 97.44 197 THR A CA 1
ATOM 1437 C C . THR A 1 197 ? 5.986 3.518 -5.342 1.00 97.44 197 THR A C 1
ATOM 1439 O O . THR A 1 197 ? 6.997 3.711 -4.667 1.00 97.44 197 THR A O 1
ATOM 1442 N N . VAL A 1 198 ? 5.975 2.641 -6.350 1.00 97.81 198 VAL A N 1
ATOM 1443 C CA . VAL A 1 198 ? 7.156 1.858 -6.750 1.00 97.81 198 VAL A CA 1
ATOM 1444 C C . VAL A 1 198 ? 8.237 2.765 -7.340 1.00 97.81 198 VAL A C 1
ATOM 1446 O O . VAL A 1 198 ? 9.417 2.580 -7.044 1.00 97.81 198 VAL A O 1
ATOM 1449 N N . TYR A 1 199 ? 7.859 3.795 -8.103 1.00 97.75 199 TYR A N 1
ATOM 1450 C CA . TYR A 1 199 ? 8.808 4.805 -8.570 1.00 97.75 199 TYR A CA 1
ATOM 1451 C C . TYR A 1 199 ? 9.476 5.549 -7.410 1.00 97.75 199 TYR A C 1
ATOM 1453 O O . TYR A 1 199 ? 10.698 5.714 -7.407 1.00 97.75 199 TYR A O 1
ATOM 1461 N N . PHE A 1 200 ? 8.704 5.962 -6.399 1.00 97.50 200 PHE A N 1
ATOM 1462 C CA . PHE A 1 200 ? 9.272 6.562 -5.193 1.00 97.50 200 PHE A CA 1
ATOM 1463 C C . PHE A 1 200 ? 10.248 5.603 -4.511 1.00 97.50 200 PHE A C 1
ATOM 1465 O O . PHE A 1 200 ? 11.364 6.003 -4.194 1.00 97.50 200 PHE A O 1
ATOM 1472 N N . ALA A 1 201 ? 9.883 4.329 -4.354 1.00 97.31 201 ALA A N 1
ATOM 1473 C CA . ALA A 1 201 ? 10.777 3.338 -3.764 1.00 97.31 201 ALA A CA 1
ATOM 1474 C C . ALA A 1 201 ? 12.100 3.213 -4.531 1.00 97.31 201 ALA A C 1
ATOM 1476 O O . ALA A 1 201 ? 13.150 3.122 -3.908 1.00 97.31 201 ALA A O 1
ATOM 1477 N N . ALA A 1 202 ? 12.060 3.251 -5.865 1.00 97.12 202 ALA A N 1
ATOM 1478 C CA . ALA A 1 202 ? 13.236 3.113 -6.721 1.00 97.12 202 ALA A CA 1
ATOM 1479 C C . ALA A 1 202 ? 14.134 4.361 -6.767 1.00 97.12 202 ALA A C 1
ATOM 1481 O O . ALA A 1 202 ? 15.306 4.266 -7.125 1.00 97.12 202 ALA A O 1
ATOM 1482 N N . THR A 1 203 ? 13.595 5.543 -6.450 1.00 96.50 203 THR A N 1
ATOM 1483 C CA . THR A 1 203 ? 14.280 6.824 -6.712 1.00 96.50 203 THR A CA 1
ATOM 1484 C C . THR A 1 203 ? 14.432 7.732 -5.499 1.00 96.50 203 THR A C 1
ATOM 1486 O O . THR A 1 203 ? 15.234 8.666 -5.539 1.00 96.50 203 THR A O 1
ATOM 1489 N N . GLY A 1 204 ? 13.649 7.505 -4.445 1.00 95.56 204 GLY A N 1
ATOM 1490 C CA . GLY A 1 204 ? 13.480 8.425 -3.320 1.00 95.56 204 GLY A CA 1
ATOM 1491 C C . GLY A 1 204 ? 12.771 9.731 -3.684 1.00 95.56 204 GLY A C 1
ATOM 1492 O O . GLY A 1 204 ? 12.814 10.685 -2.913 1.00 95.56 204 GLY A O 1
ATOM 1493 N N . LYS A 1 205 ? 12.154 9.821 -4.870 1.00 93.88 205 LYS A N 1
ATOM 1494 C CA . LYS A 1 205 ? 11.535 11.047 -5.389 1.00 93.88 205 LYS A CA 1
ATOM 1495 C C . LYS A 1 205 ? 10.092 10.788 -5.794 1.00 93.88 205 LYS A C 1
ATOM 1497 O O . LYS A 1 205 ? 9.766 9.742 -6.346 1.00 93.88 205 LYS A O 1
ATOM 1502 N N . ALA A 1 206 ? 9.223 11.767 -5.554 1.00 92.19 206 ALA A N 1
ATOM 1503 C CA . ALA A 1 206 ? 7.864 11.727 -6.082 1.00 92.19 206 ALA A CA 1
ATOM 1504 C C . ALA A 1 206 ? 7.894 11.708 -7.620 1.00 92.19 206 ALA A C 1
ATOM 1506 O O . ALA A 1 206 ? 8.669 12.445 -8.232 1.00 92.19 206 ALA A O 1
ATOM 1507 N N . LEU A 1 207 ? 7.034 10.885 -8.228 1.00 93.88 207 LEU A N 1
ATOM 1508 C CA . LEU A 1 207 ? 6.928 10.748 -9.684 1.00 93.88 207 LEU A CA 1
ATOM 1509 C C . LEU A 1 207 ? 6.551 12.076 -10.353 1.00 93.88 207 LEU A C 1
ATOM 1511 O O . LEU A 1 207 ? 7.192 12.499 -11.312 1.00 93.88 207 LEU A O 1
ATOM 1515 N N . PHE A 1 208 ? 5.544 12.755 -9.799 1.00 91.81 208 PHE A N 1
ATOM 1516 C CA . PHE A 1 208 ? 5.118 14.085 -10.221 1.00 91.81 208 PHE A CA 1
ATOM 1517 C C . PHE A 1 208 ? 5.407 15.088 -9.103 1.00 91.81 208 PHE A C 1
ATOM 1519 O O . PHE A 1 208 ? 4.656 15.204 -8.135 1.00 91.81 208 PHE A O 1
ATOM 1526 N N . ALA A 1 209 ? 6.520 15.809 -9.225 1.00 87.50 209 ALA A N 1
ATOM 1527 C CA . ALA A 1 209 ? 6.919 16.848 -8.280 1.00 87.50 209 ALA A CA 1
ATOM 1528 C C . ALA A 1 209 ? 6.615 18.249 -8.830 1.00 87.50 209 ALA A C 1
ATOM 1530 O O . ALA A 1 209 ? 6.627 18.481 -10.040 1.00 87.50 209 ALA A O 1
ATOM 1531 N N . GLY A 1 210 ? 6.367 19.208 -7.939 1.00 84.88 210 GLY A N 1
ATOM 1532 C CA . GLY A 1 210 ? 6.021 20.563 -8.342 1.00 84.88 210 GLY A CA 1
ATOM 1533 C C . GLY A 1 210 ? 6.140 21.596 -7.237 1.00 84.88 210 GLY A C 1
ATOM 1534 O O . GLY A 1 210 ? 6.066 21.261 -6.060 1.00 84.88 210 GLY A O 1
ATOM 1535 N N . SER A 1 211 ? 6.299 22.860 -7.634 1.00 83.38 211 SER A N 1
ATOM 1536 C CA . SER A 1 211 ? 6.388 23.999 -6.709 1.00 83.38 211 SER A CA 1
ATOM 1537 C C . SER A 1 211 ? 5.060 24.319 -6.017 1.00 83.38 211 SER A C 1
ATOM 1539 O O . SER A 1 211 ? 5.052 24.968 -4.976 1.00 83.38 211 SER A O 1
ATOM 1541 N N . ASN A 1 212 ? 3.934 23.875 -6.581 1.00 84.62 212 ASN A N 1
ATOM 1542 C CA . ASN A 1 212 ? 2.607 23.981 -5.984 1.00 84.62 212 ASN A CA 1
ATOM 1543 C C . ASN A 1 212 ? 1.676 22.866 -6.496 1.00 84.62 212 ASN A C 1
ATOM 1545 O O . ASN A 1 212 ? 1.995 22.148 -7.446 1.00 84.62 212 ASN A O 1
ATOM 1549 N N . VAL A 1 213 ? 0.503 22.742 -5.867 1.00 85.19 213 VAL A N 1
ATOM 1550 C CA . VAL A 1 213 ? -0.493 21.699 -6.171 1.00 85.19 213 VAL A CA 1
ATOM 1551 C C . VAL A 1 213 ? -0.988 21.764 -7.618 1.00 85.19 213 VAL A C 1
ATOM 1553 O O . VAL A 1 213 ? -1.077 20.724 -8.263 1.00 85.19 213 VAL A O 1
ATOM 1556 N N . ALA A 1 214 ? -1.259 22.957 -8.155 1.00 86.25 214 ALA A N 1
ATOM 1557 C CA . ALA A 1 214 ? -1.742 23.112 -9.529 1.00 86.25 214 ALA A CA 1
ATOM 1558 C C . ALA A 1 214 ? -0.718 22.601 -10.556 1.00 86.25 214 ALA A C 1
ATOM 1560 O O . ALA A 1 214 ? -1.083 21.955 -11.536 1.00 86.25 214 ALA A O 1
ATOM 1561 N N . PHE A 1 215 ? 0.572 22.825 -10.298 1.00 89.50 215 PHE A N 1
ATOM 1562 C CA . PHE A 1 215 ? 1.649 22.316 -11.140 1.00 89.50 215 PHE A CA 1
ATOM 1563 C C . PHE A 1 215 ? 1.770 20.789 -11.060 1.00 89.50 215 PHE A C 1
ATOM 1565 O O . PHE A 1 215 ? 1.937 20.141 -12.089 1.00 89.50 215 PHE A O 1
ATOM 1572 N N . ILE A 1 216 ? 1.622 20.198 -9.867 1.00 90.19 216 ILE A N 1
ATOM 1573 C CA . ILE A 1 216 ? 1.593 18.734 -9.710 1.00 90.19 216 ILE A CA 1
ATOM 1574 C C . ILE A 1 216 ? 0.408 18.141 -10.481 1.00 90.19 216 ILE A C 1
ATOM 1576 O O . ILE A 1 216 ? 0.598 17.207 -11.252 1.00 90.19 216 ILE A O 1
ATOM 1580 N N . ILE A 1 217 ? -0.792 18.713 -10.344 1.00 89.06 217 ILE A N 1
ATOM 1581 C CA . ILE A 1 217 ? -1.990 18.267 -11.074 1.00 89.06 217 ILE A CA 1
ATOM 1582 C C . ILE A 1 217 ? -1.781 18.366 -12.588 1.00 89.06 217 ILE A C 1
ATOM 1584 O O . ILE A 1 217 ? -2.084 17.423 -13.314 1.00 89.06 217 ILE A O 1
ATOM 1588 N N . ASN A 1 218 ? -1.221 19.474 -13.081 1.00 90.62 218 ASN A N 1
ATOM 1589 C CA . ASN A 1 218 ? -0.939 19.630 -14.505 1.00 90.62 218 ASN A CA 1
ATOM 1590 C C . ASN A 1 218 ? -0.006 18.527 -15.033 1.00 90.62 218 ASN A C 1
ATOM 1592 O O . ASN A 1 218 ? -0.256 17.988 -16.112 1.00 90.62 218 ASN A O 1
ATOM 1596 N N . ARG A 1 219 ? 1.018 18.149 -14.260 1.00 92.69 219 ARG A N 1
ATOM 1597 C CA . ARG A 1 219 ? 1.924 17.042 -14.594 1.00 92.69 219 ARG A CA 1
ATOM 1598 C C . ARG A 1 219 ? 1.230 15.686 -14.549 1.00 92.69 219 ARG A C 1
ATOM 1600 O O . ARG A 1 219 ? 1.355 14.908 -15.491 1.00 92.69 219 ARG A O 1
ATOM 1607 N N . VAL A 1 220 ? 0.431 15.429 -13.514 1.00 92.38 220 VAL A N 1
ATOM 1608 C CA . VAL A 1 220 ? -0.397 14.218 -13.422 1.00 92.38 220 VAL A CA 1
ATOM 1609 C C . VAL A 1 220 ? -1.285 14.082 -14.660 1.00 92.38 220 VAL A C 1
ATOM 1611 O O . VAL A 1 220 ? -1.354 13.000 -15.236 1.00 92.38 220 VAL A O 1
ATOM 1614 N N . LEU A 1 221 ? -1.894 15.167 -15.139 1.00 91.62 221 LEU A N 1
ATOM 1615 C CA . LEU A 1 221 ? -2.758 15.144 -16.322 1.00 91.62 221 LEU A CA 1
ATOM 1616 C C . LEU A 1 221 ? -1.980 14.980 -17.638 1.00 91.62 221 LEU A C 1
ATOM 1618 O O . LEU A 1 221 ? -2.400 14.206 -18.495 1.00 91.62 221 LEU A O 1
ATOM 1622 N N . ASN A 1 222 ? -0.837 15.656 -17.801 1.00 92.25 222 ASN A N 1
ATOM 1623 C CA . ASN A 1 222 ? -0.233 15.859 -19.127 1.00 92.25 222 ASN A CA 1
ATOM 1624 C C . ASN A 1 222 ? 1.177 15.276 -19.309 1.00 92.25 222 ASN A C 1
ATOM 1626 O O . ASN A 1 222 ? 1.583 15.002 -20.435 1.00 92.25 222 ASN A O 1
ATOM 1630 N N . GLU A 1 223 ? 1.951 15.087 -18.241 1.00 93.38 223 GLU A N 1
ATOM 1631 C CA . GLU A 1 223 ? 3.361 14.689 -18.343 1.00 93.38 223 GLU A CA 1
ATOM 1632 C C . GLU A 1 223 ? 3.514 13.170 -18.495 1.00 93.38 223 GLU A C 1
ATOM 1634 O O . GLU A 1 223 ? 2.832 12.389 -17.825 1.00 93.38 223 GLU A O 1
ATOM 1639 N N . THR A 1 224 ? 4.448 12.748 -19.352 1.00 92.88 224 THR A N 1
ATOM 1640 C CA . THR A 1 224 ? 4.939 11.364 -19.396 1.00 92.88 224 THR A CA 1
ATOM 1641 C C . THR A 1 224 ? 6.239 11.297 -18.592 1.00 92.88 224 THR A C 1
ATOM 1643 O O . THR A 1 224 ? 7.220 11.911 -19.013 1.00 92.88 224 THR A O 1
ATOM 1646 N N . PRO A 1 225 ? 6.265 10.616 -17.434 1.00 90.38 225 PRO A N 1
ATOM 1647 C CA . PRO A 1 225 ? 7.435 10.623 -16.565 1.00 90.38 225 PRO A CA 1
ATOM 1648 C C . PRO A 1 225 ? 8.590 9.799 -17.142 1.00 90.38 225 PRO A C 1
ATOM 1650 O O . PRO A 1 225 ? 8.388 8.796 -17.828 1.00 90.38 225 PRO A O 1
ATOM 1653 N N . ASP A 1 226 ? 9.818 10.203 -16.818 1.00 91.75 226 ASP A N 1
ATOM 1654 C CA . ASP A 1 226 ? 11.023 9.458 -17.174 1.00 91.75 226 ASP A CA 1
ATOM 1655 C C . ASP A 1 226 ? 11.248 8.286 -16.212 1.00 91.75 226 ASP A C 1
ATOM 1657 O O . ASP A 1 226 ? 11.543 8.470 -15.033 1.00 91.75 226 ASP A O 1
ATOM 1661 N N . LEU A 1 227 ? 11.144 7.066 -16.736 1.00 95.75 227 LEU A N 1
ATOM 1662 C CA . LEU A 1 227 ? 11.283 5.828 -15.968 1.00 95.75 227 LEU A CA 1
ATOM 1663 C C . LEU A 1 227 ? 12.630 5.121 -16.197 1.00 95.75 227 LEU A C 1
ATOM 1665 O O . LEU A 1 227 ? 12.813 3.990 -15.745 1.00 95.75 227 LEU A O 1
ATOM 1669 N N . ARG A 1 228 ? 13.595 5.751 -16.887 1.00 93.00 228 ARG A N 1
ATOM 1670 C CA . ARG A 1 228 ? 14.874 5.114 -17.272 1.00 93.00 228 ARG A CA 1
ATOM 1671 C C . ARG A 1 228 ? 15.722 4.627 -16.093 1.00 93.00 228 ARG A C 1
ATOM 1673 O O . ARG A 1 228 ? 16.568 3.759 -16.278 1.00 93.00 228 ARG A O 1
ATOM 1680 N N . VAL A 1 229 ? 15.493 5.161 -14.897 1.00 89.12 229 VAL A N 1
ATOM 1681 C CA . VAL A 1 229 ? 16.156 4.735 -13.654 1.00 89.12 229 VAL A CA 1
ATOM 1682 C C . VAL A 1 229 ? 15.721 3.341 -13.182 1.00 89.12 229 VAL A C 1
ATOM 1684 O O . VAL A 1 229 ? 16.476 2.660 -12.497 1.00 89.12 229 VAL A O 1
ATOM 1687 N N . ILE A 1 230 ? 14.535 2.882 -13.581 1.00 93.62 230 ILE A N 1
ATOM 1688 C CA . ILE A 1 230 ? 14.014 1.551 -13.249 1.00 93.62 230 ILE A CA 1
ATOM 1689 C C . ILE A 1 230 ? 14.440 0.593 -14.357 1.00 93.62 230 ILE A C 1
ATOM 1691 O O . ILE A 1 230 ? 14.328 0.945 -15.525 1.00 93.62 230 ILE A O 1
ATOM 1695 N N . SER A 1 231 ? 14.955 -0.595 -14.051 1.00 91.00 231 SER A N 1
ATOM 1696 C CA . SER A 1 231 ? 15.329 -1.576 -15.078 1.00 91.00 231 SER A CA 1
ATOM 1697 C C . SER A 1 231 ? 14.107 -2.274 -15.681 1.00 91.00 231 SER A C 1
ATOM 1699 O O . SER A 1 231 ? 13.044 -2.365 -15.062 1.00 91.00 231 SER A O 1
ATOM 1701 N N . GLU A 1 232 ? 14.261 -2.802 -16.895 1.00 91.00 232 GLU A N 1
ATOM 1702 C CA . GLU A 1 232 ? 13.311 -3.798 -17.391 1.00 91.00 232 GLU A CA 1
ATOM 1703 C C . GLU A 1 232 ? 13.367 -5.062 -16.520 1.00 91.00 232 GLU A C 1
ATOM 1705 O O . GLU A 1 232 ? 14.417 -5.357 -15.938 1.00 91.00 232 GLU A O 1
ATOM 1710 N N . PRO A 1 233 ? 12.255 -5.801 -16.406 1.00 89.81 233 PRO A N 1
ATOM 1711 C CA . PRO A 1 233 ? 10.955 -5.560 -17.057 1.00 89.81 233 PRO A CA 1
ATOM 1712 C C . PRO A 1 233 ? 10.013 -4.613 -16.295 1.00 89.81 233 PRO A C 1
ATOM 1714 O O . PRO A 1 233 ? 8.930 -4.263 -16.767 1.00 89.81 233 PRO A O 1
ATOM 1717 N N . LEU A 1 234 ? 10.401 -4.208 -15.083 1.00 92.94 234 LEU A N 1
ATOM 1718 C CA . LEU A 1 234 ? 9.551 -3.417 -14.197 1.00 92.94 234 LEU A CA 1
ATOM 1719 C C . LEU A 1 234 ? 9.235 -2.032 -14.784 1.00 92.94 234 LEU A C 1
ATOM 1721 O O . LEU A 1 234 ? 8.131 -1.526 -14.595 1.00 92.94 234 LEU A O 1
ATOM 1725 N N . ARG A 1 235 ? 10.170 -1.440 -15.537 1.00 95.62 235 ARG A N 1
ATOM 1726 C CA . ARG A 1 235 ? 9.973 -0.159 -16.230 1.00 95.62 235 ARG A CA 1
ATOM 1727 C C . ARG A 1 235 ? 8.761 -0.177 -17.160 1.00 95.62 235 ARG A C 1
ATOM 1729 O O . ARG A 1 235 ? 7.898 0.689 -17.017 1.00 95.62 235 ARG A O 1
ATOM 1736 N N . SER A 1 236 ? 8.689 -1.136 -18.084 1.00 94.94 236 SER A N 1
ATOM 1737 C CA . SER A 1 236 ? 7.574 -1.231 -19.038 1.00 94.94 236 SER A CA 1
ATOM 1738 C C . SER A 1 236 ? 6.238 -1.427 -18.325 1.00 94.94 236 SER A C 1
ATOM 1740 O O . SER A 1 236 ? 5.235 -0.810 -18.675 1.00 94.94 236 SER A O 1
ATOM 1742 N N . LEU A 1 237 ? 6.233 -2.222 -17.256 1.00 95.88 237 LEU A N 1
ATOM 1743 C CA . LEU A 1 237 ? 5.031 -2.466 -16.470 1.00 95.88 237 LEU A CA 1
ATOM 1744 C C . LEU A 1 237 ? 4.541 -1.217 -15.724 1.00 95.88 237 LEU A C 1
ATOM 1746 O O . LEU A 1 237 ? 3.343 -0.939 -15.702 1.00 95.88 237 LEU A O 1
ATOM 1750 N N . ILE A 1 238 ? 5.459 -0.444 -15.140 1.00 97.12 238 ILE A N 1
ATOM 1751 C CA . ILE A 1 238 ? 5.142 0.845 -14.511 1.00 97.12 238 ILE A CA 1
ATOM 1752 C C . ILE A 1 238 ? 4.606 1.829 -15.556 1.00 97.12 238 ILE A C 1
ATOM 1754 O O . ILE A 1 238 ? 3.641 2.534 -15.273 1.00 97.12 238 ILE A O 1
ATOM 1758 N N . ALA A 1 239 ? 5.172 1.850 -16.766 1.00 97.25 239 ALA A N 1
ATOM 1759 C CA . ALA A 1 239 ? 4.683 2.700 -17.850 1.00 97.25 239 ALA A CA 1
ATOM 1760 C C . ALA A 1 239 ? 3.219 2.386 -18.217 1.00 97.25 239 ALA A C 1
ATOM 1762 O O . ALA A 1 239 ? 2.406 3.308 -18.296 1.00 97.25 239 ALA A O 1
ATOM 1763 N N . ASP A 1 240 ? 2.861 1.103 -18.350 1.00 96.94 240 ASP A N 1
ATOM 1764 C CA . ASP A 1 240 ? 1.478 0.666 -18.602 1.00 96.94 240 ASP A CA 1
ATOM 1765 C C . ASP A 1 240 ? 0.519 1.116 -17.484 1.00 96.94 240 ASP A C 1
ATOM 1767 O O . ASP A 1 240 ? -0.591 1.584 -17.743 1.00 96.94 240 ASP A O 1
ATOM 1771 N N . CYS A 1 241 ? 0.956 1.022 -16.226 1.00 97.44 241 CYS A N 1
ATOM 1772 C CA . CYS A 1 241 ? 0.170 1.441 -15.063 1.00 97.44 241 CYS A CA 1
ATOM 1773 C C . CYS A 1 241 ? -0.040 2.965 -14.985 1.00 97.44 241 CYS A C 1
ATOM 1775 O O . CYS A 1 241 ? -0.981 3.427 -14.341 1.00 97.44 241 CYS A O 1
ATOM 1777 N N . LEU A 1 242 ? 0.810 3.754 -15.648 1.00 97.00 242 LEU A N 1
ATOM 1778 C CA . LEU A 1 242 ? 0.743 5.218 -15.680 1.00 97.00 242 LEU A CA 1
ATOM 1779 C C . LEU A 1 242 ? -0.014 5.768 -16.897 1.00 97.00 242 LEU A C 1
ATOM 1781 O O . LEU A 1 242 ? -0.051 6.989 -17.088 1.00 97.00 242 LEU A O 1
ATOM 1785 N N . ALA A 1 243 ? -0.644 4.904 -17.704 1.00 95.88 243 ALA A N 1
ATOM 1786 C CA . ALA A 1 243 ? -1.483 5.328 -18.818 1.00 95.88 243 ALA A CA 1
ATOM 1787 C C . ALA A 1 243 ? -2.540 6.348 -18.355 1.00 95.88 243 ALA A C 1
ATOM 1789 O O . ALA A 1 243 ? -3.204 6.161 -17.330 1.00 95.88 243 ALA A O 1
ATOM 1790 N N . LYS A 1 244 ? -2.697 7.447 -19.107 1.00 92.75 244 LYS A N 1
ATOM 1791 C CA . LYS A 1 244 ? -3.652 8.507 -18.747 1.00 92.75 244 LYS A CA 1
ATOM 1792 C C . LYS A 1 244 ? -5.091 8.006 -18.790 1.00 92.75 244 LYS A C 1
ATOM 1794 O O . LYS A 1 244 ? -5.844 8.263 -17.861 1.00 92.75 244 LYS A O 1
ATOM 1799 N N . ASP A 1 245 ? -5.419 7.236 -19.823 1.00 91.56 245 ASP A N 1
ATOM 1800 C CA . ASP A 1 245 ? -6.683 6.514 -19.918 1.00 91.56 245 ASP A CA 1
ATOM 1801 C C . ASP A 1 245 ? -6.699 5.334 -18.921 1.00 91.56 245 ASP A C 1
ATOM 1803 O O . ASP A 1 245 ? -5.875 4.419 -19.062 1.00 91.56 245 ASP A O 1
ATOM 1807 N N . PRO A 1 246 ? -7.607 5.320 -17.925 1.00 91.56 246 PRO A N 1
ATOM 1808 C CA . PRO A 1 246 ? -7.697 4.237 -16.950 1.00 91.56 246 PRO A CA 1
ATOM 1809 C C . PRO A 1 246 ? -8.005 2.873 -17.576 1.00 91.56 246 PRO A C 1
ATOM 1811 O O . PRO A 1 246 ? -7.549 1.863 -17.044 1.00 91.56 246 PRO A O 1
ATOM 1814 N N . ALA A 1 247 ? -8.708 2.819 -18.714 1.00 91.25 247 ALA A N 1
ATOM 1815 C CA . ALA A 1 247 ? -9.043 1.562 -19.389 1.00 91.25 247 ALA A CA 1
ATOM 1816 C C . ALA A 1 247 ? -7.819 0.867 -20.008 1.00 91.25 247 ALA A C 1
ATOM 1818 O O . ALA A 1 247 ? -7.866 -0.320 -20.328 1.00 91.25 247 ALA A O 1
ATOM 1819 N N . ARG A 1 248 ? -6.711 1.598 -20.177 1.00 93.69 248 ARG A N 1
ATOM 1820 C CA . ARG A 1 248 ? -5.449 1.065 -20.704 1.00 93.69 248 ARG A CA 1
ATOM 1821 C C . ARG A 1 248 ? -4.523 0.500 -19.632 1.00 93.69 248 ARG A C 1
ATOM 1823 O O . ARG A 1 248 ? -3.510 -0.102 -19.985 1.00 93.69 248 ARG A O 1
ATOM 1830 N N . ARG A 1 249 ? -4.833 0.704 -18.351 1.00 96.06 249 ARG A N 1
ATOM 1831 C CA . ARG A 1 249 ? -4.030 0.175 -17.244 1.00 96.06 249 ARG A CA 1
ATOM 1832 C C . ARG A 1 249 ? -4.369 -1.303 -17.027 1.00 96.06 249 ARG A C 1
ATOM 1834 O O . ARG A 1 249 ? -5.536 -1.677 -17.149 1.00 96.06 249 ARG A O 1
ATOM 1841 N N . PRO A 1 250 ? -3.389 -2.156 -16.686 1.00 95.69 250 PRO A N 1
ATOM 1842 C CA . PRO A 1 250 ? -3.679 -3.539 -16.324 1.00 95.69 250 PRO A CA 1
ATOM 1843 C C . PRO A 1 250 ? -4.514 -3.589 -15.039 1.00 95.69 250 PRO A C 1
ATOM 1845 O O . PRO A 1 250 ? -4.319 -2.776 -14.133 1.00 95.69 250 PRO A O 1
ATOM 1848 N N . ALA A 1 251 ? -5.403 -4.576 -14.916 1.00 93.38 251 ALA A N 1
ATOM 1849 C CA . ALA A 1 251 ? -6.037 -4.856 -13.632 1.00 93.38 251 ALA A CA 1
ATOM 1850 C C . ALA A 1 251 ? -4.986 -5.350 -12.621 1.00 93.38 251 ALA A C 1
ATOM 1852 O O . ALA A 1 251 ? -3.968 -5.924 -13.008 1.00 93.38 251 ALA A O 1
ATOM 1853 N N . ALA A 1 252 ? -5.233 -5.196 -11.315 1.00 91.06 252 ALA A N 1
ATOM 1854 C CA . ALA A 1 252 ? -4.263 -5.594 -10.287 1.00 91.06 252 ALA A CA 1
ATOM 1855 C C . ALA A 1 252 ? -3.874 -7.088 -10.352 1.00 91.06 252 ALA A C 1
ATOM 1857 O O . ALA A 1 252 ? -2.722 -7.442 -10.102 1.00 91.06 252 ALA A O 1
ATOM 1858 N N . MET A 1 253 ? -4.802 -7.965 -10.756 1.00 88.62 253 MET A N 1
ATOM 1859 C CA . MET A 1 253 ? -4.505 -9.384 -10.996 1.00 88.62 253 MET A CA 1
ATOM 1860 C C . MET A 1 253 ? -3.580 -9.605 -12.200 1.00 88.62 253 MET A C 1
ATOM 1862 O O . MET A 1 253 ? -2.667 -10.427 -12.118 1.00 88.62 253 MET A O 1
ATOM 1866 N N . ASP A 1 254 ? -3.776 -8.865 -13.293 1.00 90.50 254 ASP A N 1
ATOM 1867 C CA . ASP A 1 254 ? -2.912 -8.945 -14.476 1.00 90.50 254 ASP A CA 1
ATOM 1868 C C . ASP A 1 254 ? -1.529 -8.368 -14.177 1.00 90.50 254 ASP A C 1
ATOM 1870 O O . ASP A 1 254 ? -0.514 -8.938 -14.575 1.00 90.50 254 ASP A O 1
ATOM 1874 N N . LEU A 1 255 ? -1.483 -7.267 -13.423 1.00 91.62 255 LEU A N 1
ATOM 1875 C CA . LEU A 1 255 ? -0.262 -6.665 -12.901 1.00 91.62 255 LEU A CA 1
ATOM 1876 C C . LEU A 1 255 ? 0.548 -7.685 -12.086 1.00 91.62 255 LEU A C 1
ATOM 1878 O O . LEU A 1 255 ? 1.730 -7.896 -12.361 1.00 91.62 255 LEU A O 1
ATOM 1882 N N . LEU A 1 256 ? -0.094 -8.366 -11.131 1.00 89.31 256 LEU A N 1
ATOM 1883 C CA . LEU A 1 256 ? 0.536 -9.424 -10.342 1.00 89.31 256 LEU A CA 1
ATOM 1884 C C . LEU A 1 256 ? 1.008 -10.586 -11.226 1.00 89.31 256 LEU A C 1
ATOM 1886 O O . LEU A 1 256 ? 2.133 -11.063 -11.074 1.00 89.31 256 LEU A O 1
ATOM 1890 N N . GLY A 1 257 ? 0.172 -11.021 -12.172 1.00 86.31 257 GLY A N 1
ATOM 1891 C CA . GLY A 1 257 ? 0.513 -12.072 -13.127 1.00 86.31 257 GLY A CA 1
ATOM 1892 C C . GLY A 1 257 ? 1.751 -11.727 -13.953 1.00 86.31 257 GLY A C 1
ATOM 1893 O O . GLY A 1 257 ? 2.626 -12.573 -14.123 1.00 86.31 257 GLY A O 1
ATOM 1894 N N . ARG A 1 258 ? 1.874 -10.471 -14.397 1.00 89.12 258 ARG A N 1
ATOM 1895 C CA . ARG A 1 258 ? 3.048 -9.972 -15.121 1.00 89.12 258 ARG A CA 1
ATOM 1896 C C . ARG A 1 258 ? 4.281 -9.882 -14.231 1.00 89.12 258 ARG A C 1
ATOM 1898 O O . ARG A 1 258 ? 5.346 -10.209 -14.726 1.00 89.12 258 ARG A O 1
ATOM 1905 N N . LEU A 1 259 ? 4.170 -9.498 -12.959 1.00 86.62 259 LEU A N 1
ATOM 1906 C CA . LEU A 1 259 ? 5.310 -9.464 -12.026 1.00 86.62 259 LEU A CA 1
ATOM 1907 C C . LEU A 1 259 ? 5.846 -10.869 -11.730 1.00 86.62 259 LEU A C 1
ATOM 1909 O O . LEU A 1 259 ? 7.045 -11.112 -11.836 1.00 86.62 259 LEU A O 1
ATOM 1913 N N . VAL A 1 260 ? 4.957 -11.812 -11.411 1.00 81.12 260 VAL A N 1
ATOM 1914 C CA . VAL A 1 260 ? 5.338 -13.200 -11.099 1.00 81.12 260 VAL A CA 1
ATOM 1915 C C . VAL A 1 260 ? 5.789 -13.947 -12.358 1.00 81.12 260 VAL A C 1
ATOM 1917 O O . VAL A 1 260 ? 6.757 -14.704 -12.315 1.00 81.12 260 VAL A O 1
ATOM 1920 N N . GLY A 1 261 ? 5.122 -13.709 -13.491 1.00 67.69 261 GLY A N 1
ATOM 1921 C CA . GLY A 1 261 ? 5.528 -14.215 -14.803 1.00 67.69 261 GLY A CA 1
ATOM 1922 C C . GLY A 1 261 ? 6.889 -13.669 -15.235 1.00 67.69 261 GLY A C 1
ATOM 1923 O O . GLY A 1 261 ? 7.732 -14.434 -15.689 1.00 67.69 261 GLY A O 1
ATOM 1924 N N . HIS A 1 262 ? 7.162 -12.385 -14.984 1.00 56.88 262 HIS A N 1
ATOM 1925 C CA . HIS A 1 262 ? 8.477 -11.806 -15.239 1.00 56.88 262 HIS A CA 1
ATOM 1926 C C . HIS A 1 262 ? 9.553 -12.324 -14.294 1.00 56.88 262 HIS A C 1
ATOM 1928 O O . HIS A 1 262 ? 10.665 -12.532 -14.752 1.00 56.88 262 HIS A O 1
ATOM 1934 N N . GLN A 1 263 ? 9.271 -12.631 -13.025 1.00 50.12 263 GLN A N 1
ATOM 1935 C CA . GLN A 1 263 ? 10.279 -13.302 -12.193 1.00 50.12 263 GLN A CA 1
ATOM 1936 C C . GLN A 1 263 ? 10.675 -14.680 -12.758 1.00 50.12 263 GLN A C 1
ATOM 1938 O O . GLN A 1 263 ? 11.819 -15.109 -12.588 1.00 50.12 263 GLN A O 1
ATOM 1943 N N . ALA A 1 264 ? 9.785 -15.349 -13.500 1.00 40.06 264 ALA A N 1
ATOM 1944 C CA . ALA A 1 264 ? 10.133 -16.570 -14.225 1.00 40.06 264 ALA A CA 1
ATOM 1945 C C . ALA A 1 264 ? 11.014 -16.308 -15.469 1.00 40.06 264 ALA A C 1
ATOM 1947 O O . ALA A 1 264 ? 11.850 -17.154 -15.789 1.00 40.06 264 ALA A O 1
ATOM 1948 N N . GLU A 1 265 ? 10.889 -15.146 -16.125 1.00 39.72 265 GLU A N 1
ATOM 1949 C CA . GLU A 1 265 ? 11.649 -14.767 -17.333 1.00 39.72 265 GLU A CA 1
ATOM 1950 C C . GLU A 1 265 ? 12.972 -14.028 -17.029 1.00 39.72 265 GLU A C 1
ATOM 1952 O O . GLU A 1 265 ? 13.996 -14.300 -17.653 1.00 39.72 265 GLU A O 1
ATOM 1957 N N . THR A 1 266 ? 13.019 -13.152 -16.021 1.00 37.69 266 THR A N 1
ATOM 1958 C CA . THR A 1 266 ? 14.228 -12.410 -15.603 1.00 37.69 266 THR A CA 1
ATOM 1959 C C . THR A 1 266 ? 15.257 -13.322 -14.927 1.00 37.69 266 THR A C 1
ATOM 1961 O O . THR A 1 266 ? 16.456 -13.064 -15.003 1.00 37.69 266 THR A O 1
ATOM 1964 N N . THR A 1 267 ? 14.832 -14.470 -14.391 1.00 38.53 267 THR A N 1
ATOM 1965 C CA . THR A 1 267 ? 15.755 -15.526 -13.930 1.00 38.53 267 THR A CA 1
ATOM 1966 C C . THR A 1 267 ? 16.299 -16.388 -15.090 1.00 38.53 267 THR A C 1
ATOM 1968 O O . THR A 1 267 ? 17.120 -17.274 -14.865 1.00 38.53 267 THR A O 1
ATOM 1971 N N . GLN A 1 268 ? 15.884 -16.149 -16.345 1.00 32.62 268 GLN A N 1
ATOM 1972 C CA . GLN A 1 268 ? 16.289 -16.953 -17.511 1.00 32.62 268 GLN A CA 1
ATOM 1973 C C . GLN A 1 268 ? 17.284 -16.281 -18.471 1.00 32.62 268 GLN A C 1
ATOM 1975 O O . GLN A 1 268 ? 17.716 -16.932 -19.421 1.00 32.62 268 GLN A O 1
ATOM 1980 N N . SER A 1 269 ? 17.739 -15.048 -18.223 1.00 39.06 269 SER A N 1
ATOM 1981 C CA . SER A 1 269 ? 18.683 -14.363 -19.125 1.00 39.06 269 SER A CA 1
ATOM 1982 C C . SER A 1 269 ? 20.107 -14.226 -18.573 1.00 39.06 269 SER A C 1
ATOM 1984 O O . SER A 1 269 ? 20.709 -13.163 -18.664 1.00 39.06 269 SER A O 1
ATOM 1986 N N . THR A 1 270 ? 20.671 -15.298 -18.014 1.00 37.56 270 THR A N 1
ATOM 1987 C CA . THR A 1 270 ? 22.075 -15.723 -18.221 1.00 37.56 270 THR A CA 1
ATOM 1988 C C . THR A 1 270 ? 22.266 -17.068 -17.534 1.00 37.56 270 THR A C 1
ATOM 1990 O O . THR A 1 270 ? 22.683 -17.126 -16.391 1.00 37.56 270 THR A O 1
ATOM 1993 N N . MET A 1 271 ? 21.938 -18.165 -18.212 1.00 30.25 271 MET A N 1
ATOM 1994 C CA . MET A 1 271 ? 22.622 -19.445 -18.019 1.00 30.25 271 MET A CA 1
ATOM 1995 C C . MET A 1 271 ? 22.330 -20.343 -19.228 1.00 30.25 271 MET A C 1
ATOM 1997 O O . MET A 1 271 ? 21.189 -20.383 -19.697 1.00 30.25 271 MET A O 1
ATOM 2001 N N . PRO A 1 272 ? 23.328 -21.075 -19.749 1.00 29.14 272 PRO A N 1
ATOM 2002 C CA . PRO A 1 272 ? 23.101 -22.060 -20.797 1.00 29.14 272 PRO A CA 1
ATOM 2003 C C . PRO A 1 272 ? 22.085 -23.093 -20.298 1.00 29.14 272 PRO A C 1
ATOM 2005 O O . PRO A 1 272 ? 22.139 -23.506 -19.137 1.00 29.14 272 PRO A O 1
ATOM 2008 N N . ARG A 1 273 ? 21.149 -23.491 -21.175 1.00 34.53 273 ARG A N 1
ATOM 2009 C CA . ARG A 1 273 ? 20.133 -24.526 -20.920 1.00 34.53 273 ARG A CA 1
ATOM 2010 C C . ARG A 1 273 ? 20.763 -25.720 -20.200 1.00 34.53 273 ARG A C 1
ATOM 2012 O O . ARG A 1 273 ? 21.381 -26.572 -20.828 1.00 34.53 273 ARG A O 1
ATOM 2019 N N . THR A 1 274 ? 20.556 -25.782 -18.891 1.00 32.56 274 THR A N 1
ATOM 2020 C CA . THR A 1 274 ? 20.849 -26.953 -18.075 1.00 32.56 274 THR A CA 1
ATOM 2021 C C . THR A 1 274 ? 19.518 -27.461 -17.562 1.00 32.56 274 THR A C 1
ATOM 2023 O O . THR A 1 274 ? 18.770 -26.740 -16.904 1.00 32.56 274 THR A O 1
ATOM 2026 N N . VAL A 1 275 ? 19.196 -28.699 -17.919 1.00 34.03 275 VAL A N 1
ATOM 2027 C CA . VAL A 1 275 ? 18.088 -29.451 -17.334 1.00 34.03 275 VAL A CA 1
ATOM 2028 C C . VAL A 1 275 ? 18.326 -29.498 -15.822 1.00 34.03 275 VAL A C 1
ATOM 2030 O O . VAL A 1 275 ? 19.277 -30.131 -15.372 1.00 34.03 275 VAL A O 1
ATOM 2033 N N . VAL A 1 276 ? 17.512 -28.790 -15.031 1.00 38.38 276 VAL A N 1
ATOM 2034 C CA . VAL A 1 276 ? 17.608 -28.842 -13.565 1.00 38.38 276 VAL A CA 1
ATOM 2035 C C . VAL A 1 276 ? 17.020 -30.173 -13.113 1.00 38.38 276 VAL A C 1
ATOM 2037 O O . VAL A 1 276 ? 15.801 -30.343 -13.062 1.00 38.38 276 VAL A O 1
ATOM 2040 N N . LEU A 1 277 ? 17.902 -31.126 -12.823 1.00 39.47 277 LEU A N 1
ATOM 2041 C CA . LEU A 1 277 ? 17.558 -32.341 -12.096 1.00 39.47 277 LEU A CA 1
ATOM 2042 C C . LEU A 1 277 ? 17.034 -31.962 -10.694 1.00 39.47 277 LEU A C 1
ATOM 2044 O O . LEU A 1 277 ? 17.435 -30.927 -10.150 1.00 39.47 277 LEU A O 1
ATOM 2048 N N . PRO A 1 278 ? 16.108 -32.742 -10.112 1.00 49.31 278 PRO A N 1
ATOM 2049 C CA . PRO A 1 278 ? 15.635 -32.512 -8.749 1.00 49.31 278 PRO A CA 1
ATOM 2050 C C . PRO A 1 278 ? 16.813 -32.385 -7.769 1.00 49.31 278 PRO A C 1
ATOM 2052 O O . PRO A 1 278 ? 17.784 -33.130 -7.845 1.00 49.31 278 PRO A O 1
ATOM 2055 N N . VAL A 1 279 ? 16.740 -31.406 -6.861 1.00 62.47 279 VAL A N 1
ATOM 2056 C CA . VAL A 1 279 ? 17.802 -31.165 -5.875 1.00 62.47 279 VAL A CA 1
ATOM 2057 C C . VAL A 1 279 ? 17.720 -32.247 -4.801 1.00 62.47 279 VAL A C 1
ATOM 2059 O O . VAL A 1 279 ? 16.791 -32.239 -3.982 1.00 62.47 279 VAL A O 1
ATOM 2062 N N . THR A 1 280 ? 18.690 -33.159 -4.802 1.00 77.56 280 THR A N 1
ATOM 2063 C CA . THR A 1 280 ? 18.954 -34.065 -3.682 1.00 77.56 280 THR A CA 1
ATOM 2064 C C . THR A 1 280 ? 19.311 -33.233 -2.451 1.00 77.56 280 THR A C 1
ATOM 2066 O O . THR A 1 280 ? 20.258 -32.451 -2.468 1.00 77.56 280 THR A O 1
ATOM 2069 N N . ILE A 1 281 ? 18.528 -33.376 -1.382 1.00 84.00 281 ILE A N 1
ATOM 2070 C CA . ILE A 1 281 ? 18.735 -32.687 -0.100 1.00 84.00 281 ILE A CA 1
ATOM 2071 C C . ILE A 1 281 ? 19.559 -33.522 0.887 1.00 84.00 281 ILE A C 1
ATOM 2073 O O . ILE A 1 281 ? 20.011 -33.004 1.903 1.00 84.00 281 ILE A O 1
ATOM 2077 N N . GLY A 1 282 ? 19.771 -34.804 0.591 1.00 85.00 282 GLY A N 1
ATOM 2078 C CA . GLY A 1 282 ? 20.665 -35.680 1.338 1.00 85.00 282 GLY A CA 1
ATOM 2079 C C . GLY A 1 282 ? 20.421 -37.155 1.036 1.00 85.00 282 GLY A C 1
ATOM 2080 O O . GLY A 1 282 ? 19.376 -37.534 0.507 1.00 85.00 282 GLY A O 1
ATOM 2081 N N . THR A 1 283 ? 21.387 -37.996 1.390 1.00 90.31 283 THR A N 1
ATOM 2082 C CA . THR A 1 283 ? 21.315 -39.451 1.209 1.00 90.31 283 THR A CA 1
ATOM 2083 C C . THR A 1 283 ? 20.952 -40.125 2.526 1.00 90.31 283 THR A C 1
ATOM 2085 O O . THR A 1 283 ? 21.552 -39.835 3.563 1.00 90.31 283 THR A O 1
ATOM 2088 N N . LEU A 1 284 ? 19.984 -41.043 2.494 1.00 88.81 284 LEU A N 1
ATOM 2089 C CA . LEU A 1 284 ? 19.606 -41.818 3.670 1.00 88.81 284 LEU A CA 1
ATOM 2090 C C . LEU A 1 284 ? 20.708 -42.824 4.030 1.00 88.81 284 LEU A C 1
ATOM 2092 O O . LEU A 1 284 ? 21.054 -43.715 3.247 1.00 88.81 284 LEU A O 1
ATOM 2096 N N . LYS A 1 285 ? 21.217 -42.696 5.254 1.00 89.38 285 LYS A N 1
ATOM 2097 C CA . LYS A 1 285 ? 22.104 -43.653 5.926 1.00 89.38 285 LYS A CA 1
ATOM 2098 C C . LYS A 1 285 ? 21.283 -44.831 6.482 1.00 89.38 285 LYS A C 1
ATOM 2100 O O . LYS A 1 285 ? 20.077 -44.931 6.262 1.00 89.38 285 LYS A O 1
ATOM 2105 N N . GLU A 1 286 ? 21.925 -45.713 7.253 1.00 87.62 286 GLU A N 1
ATOM 2106 C CA . GLU A 1 286 ? 21.232 -46.774 8.006 1.00 87.62 286 GLU A CA 1
ATOM 2107 C C . GLU A 1 286 ? 20.124 -46.216 8.907 1.00 87.62 286 GLU A C 1
ATOM 2109 O O . GLU A 1 286 ? 19.018 -46.745 8.946 1.00 87.62 286 GLU A O 1
ATOM 2114 N N . THR A 1 287 ? 20.394 -45.109 9.598 1.00 90.56 287 THR A N 1
ATOM 2115 C CA . THR A 1 287 ? 19.400 -44.296 10.308 1.00 90.56 287 THR A CA 1
ATOM 2116 C C . THR A 1 287 ? 19.688 -42.832 10.008 1.00 90.56 287 THR A C 1
ATOM 2118 O O . THR A 1 287 ? 20.845 -42.422 9.993 1.00 90.56 287 THR A O 1
ATOM 2121 N N . THR A 1 288 ? 18.661 -42.051 9.692 1.00 93.69 288 THR A N 1
ATOM 2122 C CA . THR A 1 288 ? 18.789 -40.644 9.293 1.00 93.69 288 THR A CA 1
ATOM 2123 C C . THR A 1 288 ? 17.682 -39.830 9.929 1.00 93.69 288 THR A C 1
ATOM 2125 O O . THR A 1 288 ? 16.505 -40.137 9.749 1.00 93.69 288 THR A O 1
ATOM 2128 N N . THR A 1 289 ? 18.053 -38.789 10.663 1.00 92.81 289 THR A N 1
ATOM 2129 C CA . THR A 1 289 ? 17.097 -37.856 11.264 1.00 92.81 289 THR A CA 1
ATOM 2130 C C . THR A 1 289 ? 16.820 -36.691 10.319 1.00 92.81 289 THR A C 1
ATOM 2132 O O . THR A 1 289 ? 17.735 -36.083 9.771 1.00 92.81 289 THR A O 1
ATOM 2135 N N . LEU A 1 290 ? 15.545 -36.373 10.138 1.00 93.50 290 LEU A N 1
ATOM 2136 C CA . LEU A 1 290 ? 15.028 -35.280 9.326 1.00 93.50 290 LEU A CA 1
ATOM 2137 C C . LEU A 1 290 ? 14.484 -34.189 10.247 1.00 93.50 290 LEU A C 1
ATOM 2139 O O . LEU A 1 290 ? 13.739 -34.496 11.178 1.00 93.50 290 LEU A O 1
ATOM 2143 N N . GLY A 1 291 ? 14.786 -32.921 9.988 1.00 86.88 291 GLY A N 1
ATOM 2144 C CA . GLY A 1 291 ? 14.289 -31.821 10.818 1.00 86.88 291 GLY A CA 1
ATOM 2145 C C . GLY A 1 291 ? 14.836 -30.460 10.409 1.00 86.88 291 GLY A C 1
ATOM 2146 O O . GLY A 1 291 ? 15.583 -30.354 9.444 1.00 86.88 291 GLY A O 1
ATOM 2147 N N . SER A 1 292 ? 14.439 -29.408 11.119 1.00 84.31 292 SER A N 1
ATOM 2148 C CA . SER A 1 292 ? 14.847 -28.022 10.837 1.00 84.31 292 SER A CA 1
ATOM 2149 C C . SER A 1 292 ? 16.099 -27.576 11.603 1.00 84.31 292 SER A C 1
ATOM 2151 O O . SER A 1 292 ? 16.636 -26.506 11.324 1.00 84.31 292 SER A O 1
ATOM 2153 N N . GLY A 1 293 ? 16.556 -28.374 12.574 1.00 69.81 293 GLY A N 1
ATOM 2154 C CA . GLY A 1 293 ? 17.633 -28.022 13.497 1.00 69.81 293 GLY A CA 1
ATOM 2155 C C . GLY A 1 293 ? 18.941 -28.766 13.246 1.00 69.81 293 GLY A C 1
ATOM 2156 O O . GLY A 1 293 ? 18.997 -29.740 12.502 1.00 69.81 293 GLY A O 1
ATOM 2157 N N . SER A 1 294 ? 19.992 -28.353 13.957 1.00 71.38 294 SER A N 1
ATOM 2158 C CA . SER A 1 294 ? 21.325 -28.979 13.926 1.00 71.38 294 SER A CA 1
ATOM 2159 C C . SER A 1 294 ? 21.362 -30.430 14.427 1.00 71.38 294 SER A C 1
ATOM 2161 O O . SER A 1 294 ? 22.368 -31.109 14.253 1.00 71.38 294 SER A O 1
ATOM 2163 N N . ALA A 1 295 ? 20.277 -30.907 15.042 1.00 68.94 295 ALA A N 1
ATOM 2164 C CA . ALA A 1 295 ? 20.104 -32.295 15.463 1.00 68.94 295 ALA A CA 1
ATOM 2165 C C . ALA A 1 295 ? 19.667 -33.235 14.317 1.00 68.94 295 ALA A C 1
ATOM 2167 O O . ALA A 1 295 ? 19.605 -34.446 14.520 1.00 68.94 295 ALA A O 1
ATOM 2168 N N . ALA A 1 296 ? 19.339 -32.701 13.135 1.00 84.81 296 ALA A N 1
ATOM 2169 C CA . ALA A 1 296 ? 18.959 -33.492 11.971 1.00 84.81 296 ALA A CA 1
ATOM 2170 C C . ALA A 1 296 ? 20.176 -33.837 11.096 1.00 84.81 296 ALA A C 1
ATOM 2172 O O . ALA A 1 296 ? 20.990 -32.973 10.779 1.00 84.81 296 ALA A O 1
ATOM 2173 N N . ASP A 1 297 ? 20.259 -35.091 10.644 1.00 87.50 297 ASP A N 1
ATOM 2174 C CA . ASP A 1 297 ? 21.220 -35.528 9.622 1.00 87.50 297 ASP A CA 1
ATOM 2175 C C . ASP A 1 297 ? 20.939 -34.875 8.260 1.00 87.50 297 ASP A C 1
ATOM 2177 O O . ASP A 1 297 ? 21.865 -34.600 7.501 1.00 87.50 297 ASP A O 1
ATOM 2181 N N . ILE A 1 298 ? 19.658 -34.655 7.943 1.00 89.19 298 ILE A N 1
ATOM 2182 C CA . ILE A 1 298 ? 19.211 -33.920 6.757 1.00 89.19 298 ILE A CA 1
ATOM 2183 C C . ILE A 1 298 ? 18.348 -32.751 7.223 1.00 89.19 298 ILE A C 1
ATOM 2185 O O . ILE A 1 298 ? 17.240 -32.935 7.738 1.00 89.19 298 ILE A O 1
ATOM 2189 N N . VAL A 1 299 ? 18.864 -31.541 7.007 1.00 87.69 299 VAL A N 1
ATOM 2190 C CA . VAL A 1 299 ? 18.180 -30.300 7.368 1.00 87.69 299 VAL A CA 1
ATOM 2191 C C . VAL A 1 299 ? 17.150 -29.943 6.297 1.00 87.69 299 VAL A C 1
ATOM 2193 O O . VAL A 1 299 ? 17.471 -29.783 5.120 1.00 87.69 299 VAL A O 1
ATOM 2196 N N . ILE A 1 300 ? 15.895 -29.795 6.714 1.00 85.81 300 ILE A N 1
ATOM 2197 C CA . ILE A 1 300 ? 14.777 -29.396 5.863 1.00 85.81 300 ILE A CA 1
ATOM 2198 C C . ILE A 1 300 ? 14.328 -27.998 6.283 1.00 85.81 300 ILE A C 1
ATOM 2200 O O . ILE A 1 300 ? 13.796 -27.797 7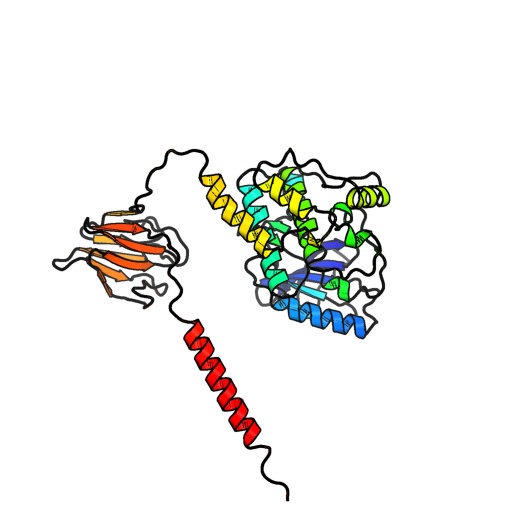.373 1.00 85.81 300 ILE A O 1
ATOM 2204 N N . HIS A 1 301 ? 14.498 -27.030 5.386 1.00 78.38 301 HIS A N 1
ATOM 2205 C CA . HIS A 1 301 ? 14.064 -25.652 5.613 1.00 78.38 301 HIS A CA 1
ATOM 2206 C C . HIS A 1 301 ? 12.582 -25.461 5.265 1.00 78.38 301 HIS A C 1
ATOM 2208 O O . HIS A 1 301 ? 12.161 -25.779 4.147 1.00 78.38 301 HIS A O 1
ATOM 2214 N N . GLY A 1 302 ? 11.801 -24.895 6.182 1.00 71.25 302 GLY A N 1
ATOM 2215 C CA . GLY A 1 302 ? 10.402 -24.528 5.958 1.00 71.25 302 GLY A CA 1
ATOM 2216 C C . GLY A 1 302 ? 9.577 -24.517 7.243 1.00 71.25 302 GLY A C 1
ATOM 2217 O O . GLY A 1 302 ? 10.002 -25.048 8.269 1.00 71.25 302 GLY A O 1
ATOM 2218 N N . ASP A 1 303 ? 8.388 -23.927 7.161 1.00 74.56 303 ASP A N 1
ATOM 2219 C CA . ASP A 1 303 ? 7.475 -23.799 8.297 1.00 74.56 303 ASP A CA 1
ATOM 2220 C C . ASP A 1 303 ? 6.841 -25.143 8.681 1.00 74.56 303 ASP A C 1
ATOM 2222 O O . ASP A 1 303 ? 6.617 -26.020 7.836 1.00 74.56 303 ASP A O 1
ATOM 2226 N N . GLY A 1 304 ? 6.524 -25.298 9.970 1.00 76.50 304 GLY A N 1
ATOM 2227 C CA . GLY A 1 304 ? 5.872 -26.500 10.502 1.00 76.50 304 GLY A CA 1
ATOM 2228 C C . GLY A 1 304 ? 6.786 -27.727 10.592 1.00 76.50 304 GLY A C 1
ATOM 2229 O O . GLY A 1 304 ? 6.300 -28.855 10.541 1.00 76.50 304 GLY A O 1
ATOM 2230 N N . ILE A 1 305 ? 8.103 -27.527 10.712 1.00 86.38 305 ILE A N 1
ATOM 2231 C CA . ILE A 1 305 ? 9.106 -28.597 10.812 1.00 86.38 305 ILE A CA 1
ATOM 2232 C C . ILE A 1 305 ? 9.802 -28.512 12.175 1.00 86.38 305 ILE A C 1
ATOM 2234 O O . ILE A 1 305 ? 10.369 -27.479 12.531 1.00 86.38 305 ILE A O 1
ATOM 2238 N N . ALA A 1 306 ? 9.781 -29.610 12.934 1.00 80.00 306 ALA A N 1
ATOM 2239 C CA . ALA A 1 306 ? 10.438 -29.690 14.239 1.00 80.00 306 ALA A CA 1
ATOM 2240 C C . ALA A 1 306 ? 11.958 -29.833 14.070 1.00 80.00 306 ALA A C 1
ATOM 2242 O O . ALA A 1 306 ? 12.426 -30.313 13.036 1.00 80.00 306 ALA A O 1
ATOM 2243 N N . LEU A 1 307 ? 12.723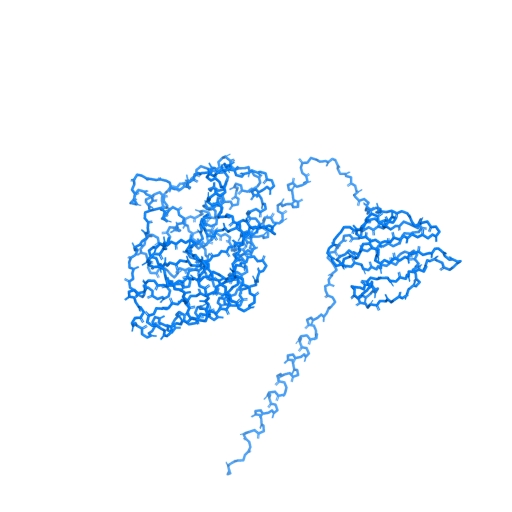 -29.478 15.108 1.00 84.62 307 LEU A N 1
ATOM 2244 C CA . LEU A 1 307 ? 14.190 -29.563 15.089 1.00 84.62 307 LEU A CA 1
ATOM 2245 C C . LEU A 1 307 ? 14.687 -30.977 14.746 1.00 84.62 307 LEU A C 1
ATOM 2247 O O . LEU A 1 307 ? 15.599 -31.116 13.936 1.00 84.62 307 LEU A O 1
ATOM 2251 N N . ALA A 1 308 ? 14.029 -31.999 15.300 1.00 86.19 308 ALA A N 1
ATOM 2252 C CA . ALA A 1 308 ? 14.110 -33.400 14.896 1.00 86.19 308 ALA A CA 1
ATOM 2253 C C . ALA A 1 308 ? 12.676 -33.894 14.644 1.00 86.19 308 ALA A C 1
ATOM 2255 O O . ALA A 1 308 ? 11.941 -34.210 15.574 1.00 86.19 308 ALA A O 1
ATOM 2256 N N . HIS A 1 309 ? 12.241 -33.855 13.387 1.00 90.69 309 HIS A N 1
ATOM 2257 C CA . HIS A 1 309 ? 10.850 -34.088 13.002 1.00 90.69 309 HIS A CA 1
ATOM 2258 C C . HIS A 1 309 ? 10.538 -35.564 12.770 1.00 90.69 309 HIS A C 1
ATOM 2260 O O . HIS A 1 309 ? 9.507 -36.040 13.231 1.00 90.69 309 HIS A O 1
ATOM 2266 N N . ALA A 1 310 ? 11.408 -36.292 12.074 1.00 92.00 310 ALA A N 1
ATOM 2267 C CA . ALA A 1 310 ? 11.200 -37.707 11.792 1.00 92.00 310 ALA A CA 1
ATOM 2268 C C . ALA A 1 310 ? 12.531 -38.448 11.668 1.00 92.00 310 ALA A C 1
ATOM 2270 O O . ALA A 1 310 ? 13.536 -37.867 11.269 1.00 92.00 310 ALA A O 1
ATOM 2271 N N . THR A 1 311 ? 12.531 -39.746 11.943 1.00 93.88 311 THR A N 1
ATOM 2272 C CA . THR A 1 311 ? 13.679 -40.621 11.708 1.00 93.88 311 THR A CA 1
ATOM 2273 C C . THR A 1 311 ? 13.338 -41.631 10.626 1.00 93.88 311 THR A C 1
ATOM 2275 O O . THR A 1 311 ? 12.297 -42.283 10.669 1.00 93.88 311 THR A O 1
ATOM 2278 N N . VAL A 1 312 ? 14.232 -41.778 9.651 1.00 94.06 312 VAL A N 1
ATOM 2279 C CA . VAL A 1 312 ? 14.126 -42.756 8.571 1.00 94.06 312 VAL A CA 1
ATOM 2280 C C . VAL A 1 312 ? 15.223 -43.797 8.739 1.00 94.06 312 VAL A C 1
ATOM 2282 O O . VAL A 1 312 ? 16.405 -43.463 8.776 1.00 94.06 312 VAL A O 1
ATOM 2285 N N . ARG A 1 313 ? 14.839 -45.069 8.853 1.00 91.81 313 ARG A N 1
ATOM 2286 C CA . ARG A 1 313 ? 15.755 -46.197 9.043 1.00 91.81 313 ARG A CA 1
ATOM 2287 C C . ARG A 1 313 ? 15.679 -47.165 7.873 1.00 91.81 313 ARG A C 1
ATOM 2289 O O . ARG A 1 313 ? 14.583 -47.600 7.520 1.00 91.81 313 ARG A O 1
ATOM 2296 N N . ARG A 1 314 ? 16.820 -47.551 7.307 1.00 89.06 314 ARG A N 1
ATOM 2297 C CA . ARG A 1 314 ? 16.889 -48.599 6.283 1.00 89.06 314 ARG A CA 1
ATOM 2298 C C . ARG A 1 314 ? 16.491 -49.948 6.895 1.00 89.06 314 ARG A C 1
ATOM 2300 O O . ARG A 1 314 ? 16.850 -50.281 8.022 1.00 89.06 314 ARG A O 1
ATOM 2307 N N . VAL A 1 315 ? 15.682 -50.716 6.175 1.00 87.00 315 VAL A N 1
ATOM 2308 C CA . VAL A 1 315 ? 15.256 -52.074 6.542 1.00 87.00 315 VAL A CA 1
ATOM 2309 C C . VAL A 1 315 ? 15.306 -52.971 5.305 1.00 87.00 315 VAL A C 1
ATOM 2311 O O . VAL A 1 315 ? 15.355 -52.481 4.181 1.00 87.00 315 VAL A O 1
ATOM 2314 N N . SER A 1 316 ? 15.228 -54.292 5.483 1.00 75.06 316 SER A N 1
ATOM 2315 C CA . SER A 1 316 ? 15.269 -55.255 4.366 1.00 75.06 316 SER A CA 1
ATOM 2316 C C . SER A 1 316 ? 14.207 -55.016 3.281 1.00 75.06 316 SER A C 1
ATOM 2318 O O . SER A 1 316 ? 14.413 -55.393 2.134 1.00 75.06 316 SER A O 1
ATOM 2320 N N . ALA A 1 317 ? 13.086 -54.374 3.625 1.00 72.25 317 ALA A N 1
ATOM 2321 C CA . ALA A 1 317 ? 11.970 -54.095 2.720 1.00 72.25 317 ALA A CA 1
ATOM 2322 C C . ALA A 1 317 ? 11.906 -52.641 2.191 1.00 72.25 317 ALA A C 1
ATOM 2324 O O . ALA A 1 317 ? 10.898 -52.279 1.583 1.00 72.25 317 ALA A O 1
ATOM 2325 N N . GLY A 1 318 ? 12.925 -51.805 2.438 1.00 83.31 318 GLY A N 1
ATOM 2326 C CA . GLY A 1 318 ? 12.943 -50.384 2.058 1.00 83.31 318 GLY A CA 1
ATOM 2327 C C . GLY A 1 318 ? 13.388 -49.489 3.213 1.00 83.31 318 GLY A C 1
ATOM 2328 O O . GLY A 1 318 ? 14.437 -49.716 3.813 1.00 83.31 318 GLY A O 1
ATOM 2329 N N . TYR A 1 319 ? 12.583 -48.487 3.563 1.00 91.56 319 TYR A N 1
ATOM 2330 C CA . TYR A 1 319 ? 12.871 -47.582 4.676 1.00 91.56 319 TYR A CA 1
ATOM 2331 C C . TYR A 1 319 ? 11.665 -47.464 5.599 1.00 91.56 319 TYR A C 1
ATOM 2333 O O . TYR A 1 319 ? 10.533 -47.411 5.136 1.00 91.56 319 TYR A O 1
ATOM 2341 N N . ARG A 1 320 ? 11.880 -47.406 6.912 1.00 90.81 320 ARG A N 1
ATOM 2342 C CA . ARG A 1 320 ? 10.829 -47.075 7.878 1.00 90.81 320 ARG A CA 1
ATOM 2343 C C . ARG A 1 320 ? 10.995 -45.645 8.344 1.00 90.81 320 ARG A C 1
ATOM 2345 O O . ARG A 1 320 ? 12.033 -45.316 8.906 1.00 90.81 320 ARG A O 1
ATOM 2352 N N . LEU A 1 321 ? 9.966 -44.838 8.137 1.00 92.88 321 LEU A N 1
ATOM 2353 C CA . LEU A 1 321 ? 9.837 -43.503 8.695 1.00 92.88 321 LEU A CA 1
ATOM 2354 C C . LEU A 1 321 ? 9.063 -43.579 10.013 1.00 92.88 321 LEU A C 1
ATOM 2356 O O . LEU A 1 321 ? 8.036 -44.256 10.091 1.00 92.88 321 LEU A O 1
ATOM 2360 N N . HIS A 1 322 ? 9.551 -42.869 11.024 1.00 90.12 322 HIS A N 1
ATOM 2361 C CA . HIS A 1 322 ? 8.891 -42.652 12.306 1.00 90.12 322 HIS A CA 1
ATOM 2362 C C . HIS A 1 322 ? 8.843 -41.149 12.586 1.00 90.12 322 HIS A C 1
ATOM 2364 O O . HIS A 1 322 ? 9.877 -40.485 12.561 1.00 90.12 322 HIS A O 1
ATOM 2370 N N . ASP A 1 323 ? 7.648 -40.613 12.815 1.00 88.25 323 ASP A N 1
ATOM 2371 C CA . ASP A 1 323 ? 7.439 -39.214 13.175 1.00 88.25 323 ASP A CA 1
ATOM 2372 C C . ASP A 1 323 ? 7.672 -38.978 14.678 1.00 88.25 323 ASP A C 1
ATOM 2374 O O . ASP A 1 323 ? 7.175 -39.720 15.525 1.00 88.25 323 ASP A O 1
ATOM 2378 N N . HIS A 1 324 ? 8.416 -37.923 15.004 1.00 84.50 324 HIS A N 1
ATOM 2379 C CA . HIS A 1 324 ? 8.751 -37.489 16.365 1.00 84.50 324 HIS A CA 1
ATOM 2380 C C . HIS A 1 324 ? 8.304 -36.049 16.643 1.00 84.50 324 HIS A C 1
ATOM 2382 O O . HIS A 1 324 ? 8.704 -35.434 17.628 1.00 84.50 324 HIS A O 1
ATOM 2388 N N . SER A 1 325 ? 7.479 -35.484 15.767 1.00 75.12 325 SER A N 1
ATOM 2389 C CA . SER A 1 325 ? 7.277 -34.043 15.645 1.00 75.12 325 SER A CA 1
ATOM 2390 C C . SER A 1 325 ? 6.395 -33.413 16.730 1.00 75.12 325 SER A C 1
ATOM 2392 O O . SER A 1 325 ? 6.158 -32.205 16.697 1.00 75.12 325 SER A O 1
ATOM 2394 N N . GLY A 1 326 ? 5.873 -34.211 17.667 1.00 56.00 326 GLY A N 1
ATOM 2395 C CA . GLY A 1 326 ? 5.057 -33.731 18.786 1.00 56.00 326 GLY A CA 1
ATOM 2396 C C . GLY A 1 326 ? 3.720 -33.096 18.380 1.00 56.00 326 GLY A C 1
ATOM 2397 O O . GLY A 1 326 ? 3.161 -32.337 19.163 1.00 56.00 326 GLY A O 1
ATOM 2398 N N . GLY A 1 327 ? 3.213 -33.379 17.171 1.00 62.16 327 GLY A N 1
ATOM 2399 C CA . GLY A 1 327 ? 1.906 -32.903 16.690 1.00 62.16 327 GLY A CA 1
ATOM 2400 C C . GLY A 1 327 ? 1.927 -32.108 15.380 1.00 62.16 327 GLY A C 1
ATOM 2401 O O . GLY A 1 327 ? 0.860 -31.820 14.845 1.00 62.16 327 GLY A O 1
ATOM 2402 N N . LEU A 1 328 ? 3.105 -31.784 14.830 1.00 70.19 328 LEU A N 1
ATOM 2403 C CA . LEU A 1 328 ? 3.220 -31.114 13.520 1.00 70.19 328 LEU A CA 1
ATOM 2404 C C . LEU A 1 328 ? 2.942 -32.070 12.345 1.00 70.19 328 LEU A C 1
ATOM 2406 O O . LEU A 1 328 ? 2.371 -31.660 11.336 1.00 70.19 328 LEU A O 1
ATOM 2410 N N . GLY A 1 329 ? 3.302 -33.341 12.517 1.00 77.88 329 GLY A N 1
ATOM 2411 C CA . GLY A 1 329 ? 2.952 -34.472 11.669 1.00 77.88 329 GLY A CA 1
ATOM 2412 C C . GLY A 1 329 ? 3.732 -34.585 10.357 1.00 77.88 329 GLY A C 1
ATOM 2413 O O . GLY A 1 329 ? 3.928 -33.620 9.617 1.00 77.88 329 GLY A O 1
ATOM 2414 N N . THR A 1 330 ? 4.063 -35.825 10.013 1.00 83.38 330 THR A N 1
ATOM 2415 C CA . THR A 1 330 ? 4.475 -36.251 8.676 1.00 83.38 330 THR A CA 1
ATOM 2416 C C . THR A 1 330 ? 3.255 -36.759 7.917 1.00 83.38 330 THR A C 1
ATOM 2418 O O . THR A 1 330 ? 2.426 -37.478 8.472 1.00 83.38 330 THR A O 1
ATOM 2421 N N . PHE A 1 331 ? 3.133 -36.417 6.635 1.00 83.12 331 PHE A N 1
ATOM 2422 C CA . PHE A 1 331 ? 1.973 -36.769 5.818 1.00 83.12 331 PHE A CA 1
ATOM 2423 C C . PHE A 1 331 ? 2.366 -37.570 4.578 1.00 83.12 331 PHE A C 1
ATOM 2425 O O . PHE A 1 331 ? 3.252 -37.162 3.833 1.00 83.12 331 PHE A O 1
ATOM 2432 N N . ILE A 1 332 ? 1.650 -38.657 4.299 1.00 82.06 332 ILE A N 1
ATOM 2433 C CA . ILE A 1 332 ? 1.749 -39.419 3.044 1.00 82.06 332 ILE A CA 1
ATOM 2434 C C . ILE A 1 332 ? 0.377 -39.388 2.384 1.00 82.06 332 ILE A C 1
ATOM 2436 O O . ILE A 1 332 ? -0.632 -39.623 3.047 1.00 82.06 332 ILE A O 1
ATOM 2440 N N . ASP A 1 333 ? 0.323 -38.997 1.110 1.00 78.00 333 ASP A N 1
ATOM 2441 C CA . ASP A 1 333 ? -0.930 -38.809 0.359 1.00 78.00 333 ASP A CA 1
ATOM 2442 C C . ASP A 1 333 ? -1.975 -37.953 1.100 1.00 78.00 333 ASP A C 1
ATOM 2444 O O . ASP A 1 333 ? -3.181 -38.197 1.066 1.00 78.00 333 ASP A O 1
ATOM 2448 N N . GLY A 1 334 ? -1.494 -36.933 1.819 1.00 71.00 334 GLY A N 1
ATOM 2449 C CA . GLY A 1 334 ? -2.329 -36.008 2.588 1.00 71.00 334 GLY A CA 1
ATOM 2450 C C . GLY A 1 334 ? -2.818 -36.537 3.940 1.00 71.00 334 GLY A C 1
ATOM 2451 O O . GLY A 1 334 ? -3.488 -35.795 4.652 1.00 71.00 334 GLY A O 1
ATOM 2452 N N . ARG A 1 335 ? -2.466 -37.767 4.334 1.00 66.50 335 ARG A N 1
ATOM 2453 C CA . ARG A 1 335 ? -2.847 -38.362 5.624 1.00 66.50 335 ARG A CA 1
ATOM 2454 C C . ARG A 1 335 ? -1.686 -38.314 6.618 1.00 66.50 335 ARG A C 1
ATOM 2456 O O . ARG A 1 335 ? -0.575 -38.663 6.221 1.00 66.50 335 ARG A O 1
ATOM 2463 N N . PRO A 1 336 ? -1.910 -37.908 7.882 1.00 76.81 336 PRO A N 1
ATOM 2464 C CA . PRO A 1 336 ? -0.864 -37.933 8.895 1.00 76.81 336 PRO A CA 1
ATOM 2465 C C . PRO A 1 336 ? -0.483 -39.380 9.222 1.00 76.81 336 PRO A C 1
ATOM 2467 O O . PRO A 1 336 ? -1.350 -40.243 9.363 1.00 76.81 336 PRO A O 1
ATOM 2470 N N . VAL A 1 337 ? 0.814 -39.640 9.350 1.00 73.31 337 VAL A N 1
ATOM 2471 C CA . VAL A 1 337 ? 1.363 -40.952 9.692 1.00 73.31 337 VAL A CA 1
ATOM 2472 C C . VAL A 1 337 ? 2.331 -40.819 10.860 1.00 73.31 337 VAL A C 1
ATOM 2474 O O . VAL A 1 337 ? 3.201 -39.955 10.859 1.00 73.31 337 VAL A O 1
ATOM 2477 N N . LEU A 1 338 ? 2.189 -41.697 11.855 1.00 71.00 338 LEU A N 1
ATOM 2478 C CA . LEU A 1 338 ? 3.185 -41.845 12.921 1.00 71.00 338 LEU A CA 1
ATOM 2479 C C . LEU A 1 338 ? 4.312 -42.790 12.480 1.00 71.00 338 LEU A C 1
ATOM 2481 O O . LEU A 1 338 ? 5.478 -42.561 12.780 1.00 71.00 338 LEU A O 1
ATOM 2485 N N . TYR A 1 339 ? 3.961 -43.822 11.707 1.00 81.38 339 TYR A N 1
ATOM 2486 C CA . TYR A 1 339 ? 4.891 -44.773 11.108 1.00 81.38 339 TYR A CA 1
ATOM 2487 C C . TYR A 1 339 ? 4.523 -45.017 9.649 1.00 81.38 339 TYR A C 1
ATOM 2489 O O . TYR A 1 339 ? 3.346 -45.180 9.325 1.00 81.38 339 TYR A O 1
ATOM 2497 N N . ALA A 1 340 ? 5.525 -45.113 8.781 1.00 86.94 340 ALA A N 1
ATOM 2498 C CA . ALA A 1 340 ? 5.332 -45.491 7.389 1.00 86.94 340 ALA A CA 1
ATOM 2499 C C . ALA A 1 340 ? 6.498 -46.326 6.865 1.00 86.94 340 ALA A C 1
ATOM 2501 O O . ALA A 1 340 ? 7.635 -46.176 7.308 1.00 86.94 340 ALA A O 1
ATOM 2502 N N . THR A 1 341 ? 6.219 -47.201 5.901 1.00 88.75 341 THR A N 1
ATOM 2503 C CA . THR A 1 341 ? 7.272 -47.834 5.099 1.00 88.75 341 THR A CA 1
ATOM 2504 C C . THR A 1 341 ? 7.360 -47.089 3.778 1.00 88.75 341 THR A C 1
ATOM 2506 O O . THR A 1 341 ? 6.374 -47.047 3.053 1.00 88.75 341 THR A O 1
ATOM 2509 N N . LEU A 1 342 ? 8.520 -46.503 3.498 1.00 89.56 342 LEU A N 1
ATOM 2510 C CA . LEU A 1 342 ? 8.831 -45.809 2.257 1.00 89.56 342 LEU A CA 1
ATOM 2511 C C . LEU A 1 342 ? 9.589 -46.746 1.314 1.00 89.56 342 LEU A C 1
ATOM 2513 O O . LEU A 1 342 ? 10.534 -47.439 1.715 1.00 89.56 342 LEU A O 1
ATOM 2517 N N . ARG A 1 343 ? 9.196 -46.722 0.048 1.00 89.00 343 ARG A N 1
ATOM 2518 C CA . ARG A 1 343 ? 9.880 -47.340 -1.085 1.00 89.00 343 ARG A CA 1
ATOM 2519 C C . ARG A 1 343 ? 10.420 -46.257 -2.023 1.00 89.00 343 ARG A C 1
ATOM 2521 O O . ARG A 1 343 ? 9.905 -45.138 -2.030 1.00 89.00 343 ARG A O 1
ATOM 2528 N N . PRO A 1 344 ? 11.457 -46.560 -2.819 1.00 86.94 344 PRO A N 1
ATOM 2529 C CA . PRO A 1 344 ? 11.850 -45.693 -3.921 1.00 86.94 344 PRO A CA 1
ATOM 2530 C C . PRO A 1 344 ? 10.652 -45.258 -4.773 1.00 86.94 344 PRO A C 1
ATOM 2532 O O . PRO A 1 344 ? 9.795 -46.064 -5.122 1.00 86.94 344 PRO A O 1
ATOM 2535 N N . GLY A 1 345 ? 10.578 -43.964 -5.071 1.00 81.56 345 GLY A N 1
ATOM 2536 C CA . GLY A 1 345 ? 9.462 -43.315 -5.757 1.00 81.56 345 GLY A CA 1
ATOM 2537 C C . GLY A 1 345 ? 8.439 -42.660 -4.824 1.00 81.56 345 GLY A C 1
ATOM 2538 O O . GLY A 1 345 ? 7.781 -41.705 -5.253 1.00 81.56 345 GLY A O 1
ATOM 2539 N N . ASP A 1 346 ? 8.347 -43.100 -3.565 1.00 87.81 346 ASP A N 1
ATOM 2540 C CA . ASP A 1 346 ? 7.352 -42.592 -2.621 1.00 87.81 346 ASP A CA 1
ATOM 2541 C C . ASP A 1 346 ? 7.578 -41.121 -2.288 1.00 87.81 346 ASP A C 1
ATOM 2543 O O . ASP A 1 346 ? 8.710 -40.625 -2.223 1.00 87.81 346 ASP A O 1
ATOM 2547 N N . ARG A 1 347 ? 6.464 -40.425 -2.046 1.00 91.31 347 ARG A N 1
ATOM 2548 C CA . ARG A 1 347 ? 6.445 -39.019 -1.655 1.00 91.31 347 ARG A CA 1
ATOM 2549 C C . ARG A 1 347 ? 5.820 -38.849 -0.286 1.00 91.31 347 ARG A C 1
ATOM 2551 O O . ARG A 1 347 ? 4.807 -39.464 0.031 1.00 91.31 347 ARG A O 1
ATOM 2558 N N . PHE A 1 348 ? 6.392 -37.953 0.498 1.00 89.88 348 PHE A N 1
ATOM 2559 C CA . PHE A 1 348 ? 5.877 -37.602 1.812 1.00 89.88 348 PHE A CA 1
ATOM 2560 C C . PHE A 1 348 ? 6.112 -36.121 2.090 1.00 89.88 348 PHE A C 1
ATOM 2562 O O . PHE A 1 348 ? 6.948 -35.475 1.456 1.00 89.88 348 PHE A O 1
ATOM 2569 N N . ARG A 1 349 ? 5.333 -35.558 3.007 1.00 91.69 349 ARG A N 1
ATOM 2570 C CA . ARG A 1 349 ? 5.355 -34.140 3.352 1.00 91.69 349 ARG A CA 1
ATOM 2571 C C . ARG A 1 349 ? 5.679 -33.955 4.829 1.00 91.69 349 ARG A C 1
ATOM 2573 O O . ARG A 1 349 ? 5.038 -34.567 5.675 1.00 91.69 349 ARG A O 1
ATOM 2580 N N . ILE A 1 350 ? 6.630 -33.072 5.108 1.00 86.94 350 ILE A N 1
ATOM 2581 C CA . ILE A 1 350 ? 7.012 -32.607 6.446 1.00 86.94 350 ILE A CA 1
ATOM 2582 C C . ILE A 1 350 ? 6.875 -31.081 6.439 1.00 86.94 350 ILE A C 1
ATOM 2584 O O . ILE A 1 350 ? 7.515 -30.409 5.626 1.00 86.94 350 ILE A O 1
ATOM 2588 N N . GLY A 1 351 ? 5.995 -30.527 7.277 1.00 83.56 351 GLY A N 1
ATOM 2589 C CA . GLY A 1 351 ? 5.621 -29.110 7.194 1.00 83.56 351 GLY A CA 1
ATOM 2590 C C . GLY A 1 351 ? 5.123 -28.733 5.790 1.00 83.56 351 GLY A C 1
ATOM 2591 O O . GLY A 1 351 ? 4.266 -29.415 5.214 1.00 83.56 351 GLY A O 1
ATOM 2592 N N . ALA A 1 352 ? 5.689 -27.675 5.206 1.00 80.75 352 ALA A N 1
ATOM 2593 C CA . ALA A 1 352 ? 5.435 -27.277 3.814 1.00 80.75 352 ALA A CA 1
ATOM 2594 C C . ALA A 1 352 ? 6.282 -28.038 2.762 1.00 80.75 352 ALA A C 1
ATOM 2596 O O . ALA A 1 352 ? 6.066 -27.879 1.559 1.00 80.75 352 ALA A O 1
ATOM 2597 N N . ALA A 1 353 ? 7.255 -28.857 3.176 1.00 84.00 353 ALA A N 1
ATOM 2598 C CA . ALA A 1 353 ? 8.199 -29.515 2.273 1.00 84.00 353 ALA A CA 1
ATOM 2599 C C . ALA A 1 353 ? 7.667 -30.861 1.760 1.00 84.00 353 ALA A C 1
ATOM 2601 O O . ALA A 1 353 ? 7.340 -31.732 2.560 1.00 84.00 353 ALA A O 1
ATOM 2602 N N . VAL A 1 354 ? 7.652 -31.064 0.437 1.00 89.12 354 VAL A N 1
ATOM 2603 C CA . VAL A 1 354 ? 7.360 -32.367 -0.190 1.00 89.12 354 VAL A CA 1
ATOM 2604 C C . VAL A 1 354 ? 8.662 -33.024 -0.634 1.00 89.12 354 VAL A C 1
ATOM 2606 O O . VAL A 1 354 ? 9.438 -32.443 -1.398 1.00 89.12 354 VAL A O 1
ATOM 2609 N N . LEU A 1 355 ? 8.889 -34.240 -0.154 1.00 91.25 355 LEU A N 1
ATOM 2610 C CA . LEU A 1 355 ? 10.096 -35.024 -0.372 1.00 91.25 355 LEU A CA 1
ATOM 2611 C C . LEU A 1 355 ? 9.770 -36.281 -1.171 1.00 91.25 355 LEU A C 1
ATOM 2613 O O . LEU A 1 355 ? 8.690 -36.848 -1.010 1.00 91.25 355 LEU A O 1
ATOM 2617 N N . ARG A 1 356 ? 10.701 -36.710 -2.022 1.00 92.38 356 ARG A N 1
ATOM 2618 C CA . ARG A 1 356 ? 10.641 -37.972 -2.764 1.00 92.38 356 ARG A CA 1
ATOM 2619 C C . ARG A 1 356 ? 11.864 -38.811 -2.449 1.00 92.38 356 ARG A C 1
ATOM 2621 O O . ARG A 1 356 ? 12.976 -38.295 -2.496 1.00 92.38 356 ARG A O 1
ATOM 2628 N N . LEU A 1 357 ? 11.653 -40.093 -2.177 1.00 90.50 357 LEU A N 1
ATOM 2629 C CA . LEU A 1 357 ? 12.731 -41.067 -2.054 1.00 90.50 357 LEU A CA 1
ATOM 2630 C C . LEU A 1 357 ? 13.137 -41.577 -3.444 1.00 90.50 357 LEU A C 1
ATOM 2632 O O . LEU A 1 357 ? 12.277 -41.969 -4.228 1.00 90.50 357 LEU A O 1
ATOM 2636 N N . THR A 1 358 ? 14.425 -41.576 -3.771 1.00 88.38 358 THR A N 1
ATOM 2637 C CA . THR A 1 358 ? 14.945 -42.098 -5.047 1.00 88.38 358 THR A CA 1
ATOM 2638 C C . THR A 1 358 ? 15.346 -43.570 -4.944 1.00 88.38 358 THR A C 1
ATOM 2640 O O . THR A 1 358 ? 15.498 -44.112 -3.850 1.00 88.38 358 THR A O 1
ATOM 2643 N N . GLU A 1 359 ? 15.571 -44.214 -6.094 1.00 85.06 359 GLU A N 1
ATOM 2644 C CA . GLU A 1 359 ? 16.148 -45.572 -6.182 1.00 85.06 359 GLU A CA 1
ATOM 2645 C C . GLU A 1 359 ? 17.532 -45.666 -5.523 1.00 85.06 359 GLU A C 1
ATOM 2647 O O . GLU A 1 359 ? 17.880 -46.690 -4.941 1.00 85.06 359 GLU A O 1
ATOM 2652 N N . ALA A 1 360 ? 18.302 -44.573 -5.534 1.00 83.94 360 ALA A N 1
ATOM 2653 C CA . ALA A 1 360 ? 19.611 -44.499 -4.888 1.00 83.94 360 ALA A CA 1
ATOM 2654 C C . ALA A 1 360 ? 19.530 -44.309 -3.357 1.00 83.94 360 ALA A C 1
ATOM 2656 O O . ALA A 1 360 ? 20.557 -44.276 -2.681 1.00 83.94 360 ALA A O 1
ATOM 2657 N N . GLY A 1 361 ? 18.325 -44.194 -2.783 1.00 84.81 361 GLY A N 1
ATOM 2658 C CA . GLY A 1 361 ? 18.152 -43.901 -1.361 1.00 84.81 361 GLY A CA 1
ATOM 2659 C C . GLY A 1 361 ? 18.384 -42.436 -1.003 1.00 84.81 361 GLY A C 1
ATOM 2660 O O . GLY A 1 361 ? 18.676 -42.116 0.149 1.00 84.81 361 GLY A O 1
ATOM 2661 N N . GLU A 1 362 ? 18.283 -41.545 -1.983 1.00 89.88 362 GLU A N 1
ATOM 2662 C CA . GLU A 1 362 ? 18.387 -40.106 -1.782 1.00 89.88 362 GLU A CA 1
ATOM 2663 C C . GLU A 1 362 ? 17.011 -39.504 -1.522 1.00 89.88 362 GLU A C 1
ATOM 2665 O O . GLU A 1 362 ? 15.998 -39.979 -2.038 1.00 89.88 362 GLU A O 1
ATOM 2670 N N . LEU A 1 363 ? 16.969 -38.445 -0.720 1.00 89.75 363 LEU A N 1
ATOM 2671 C CA . LEU A 1 363 ? 15.791 -37.606 -0.604 1.00 89.75 363 LEU A CA 1
ATOM 2672 C C . LEU A 1 363 ? 15.947 -36.410 -1.525 1.00 89.75 363 LEU A C 1
ATOM 2674 O O . LEU A 1 363 ? 16.890 -35.633 -1.408 1.00 89.75 363 LEU A O 1
ATOM 2678 N N . GLU A 1 364 ? 14.980 -36.237 -2.408 1.00 90.00 364 GLU A N 1
ATOM 2679 C CA . GLU A 1 364 ? 14.873 -35.082 -3.284 1.00 90.00 364 GLU A CA 1
ATOM 2680 C C . GLU A 1 364 ? 13.727 -34.186 -2.833 1.00 90.00 364 GLU A C 1
ATOM 2682 O O . GLU A 1 364 ? 12.638 -34.663 -2.494 1.00 90.00 364 GLU A O 1
ATOM 2687 N N . ARG A 1 365 ? 13.925 -32.868 -2.906 1.00 84.19 365 ARG A N 1
ATOM 2688 C CA . ARG A 1 365 ? 12.807 -31.933 -2.762 1.00 84.19 365 ARG A CA 1
ATOM 2689 C C . ARG A 1 365 ? 12.043 -31.845 -4.080 1.00 84.19 365 ARG A C 1
ATOM 2691 O O . ARG A 1 365 ? 12.569 -31.382 -5.092 1.00 84.19 365 ARG A O 1
ATOM 2698 N N . VAL A 1 366 ? 10.767 -32.215 -4.049 1.00 81.44 366 VAL A N 1
ATOM 2699 C CA . VAL A 1 366 ? 9.885 -32.112 -5.215 1.00 81.44 366 VAL A CA 1
ATOM 2700 C C . VAL A 1 366 ? 9.321 -30.696 -5.283 1.00 81.44 366 VAL A C 1
ATOM 2702 O O . VAL A 1 366 ? 8.584 -30.270 -4.394 1.00 81.44 366 VAL A O 1
ATOM 2705 N N . ARG A 1 367 ? 9.641 -29.950 -6.346 1.00 60.72 367 ARG A N 1
ATOM 2706 C CA . ARG A 1 367 ? 8.908 -28.719 -6.676 1.00 60.72 367 ARG A CA 1
ATOM 2707 C C . ARG A 1 367 ? 7.556 -29.098 -7.274 1.00 60.72 367 ARG A C 1
ATOM 2709 O O . ARG A 1 367 ? 7.482 -29.999 -8.109 1.00 60.72 367 ARG A O 1
ATOM 2716 N N . PHE A 1 368 ? 6.495 -28.403 -6.873 1.00 42.69 368 PHE A N 1
ATOM 2717 C CA . PHE A 1 368 ? 5.200 -28.510 -7.541 1.00 42.69 368 PHE A CA 1
ATOM 2718 C C . PHE A 1 368 ? 5.363 -28.142 -9.025 1.00 42.69 368 PHE A C 1
ATOM 2720 O O . PHE A 1 368 ? 5.457 -26.970 -9.377 1.00 42.69 368 PHE A O 1
ATOM 2727 N N . GLY A 1 369 ? 5.347 -29.136 -9.912 1.00 37.00 369 GLY A N 1
ATOM 2728 C CA . GLY A 1 369 ? 4.644 -28.954 -11.175 1.00 37.00 369 GLY A CA 1
ATOM 2729 C C . GLY A 1 369 ? 3.163 -28.872 -10.825 1.00 37.00 369 GLY A C 1
ATOM 2730 O O . GLY A 1 369 ? 2.712 -29.666 -9.999 1.00 37.00 369 GLY A O 1
ATOM 2731 N N . ARG A 1 370 ? 2.432 -27.894 -11.374 1.00 35.09 370 ARG A N 1
ATOM 2732 C CA . ARG A 1 370 ? 0.975 -27.759 -11.209 1.00 35.09 370 ARG A CA 1
ATOM 2733 C C . ARG A 1 370 ? 0.314 -29.135 -11.351 1.00 35.09 370 ARG A C 1
ATOM 2735 O O . ARG A 1 370 ? 0.112 -29.611 -12.463 1.00 35.09 370 ARG A O 1
ATOM 2742 N N . SER A 1 371 ? -0.025 -29.780 -10.240 1.00 27.91 371 SER A N 1
ATOM 2743 C CA . SER A 1 371 ? -0.985 -30.867 -10.260 1.00 27.91 371 SER A CA 1
ATOM 2744 C C . SER A 1 371 ? -2.341 -30.199 -10.417 1.00 27.91 371 SER A C 1
ATOM 2746 O O . SER A 1 371 ? -2.726 -29.351 -9.611 1.00 27.91 371 SER A O 1
ATOM 2748 N N . HIS A 1 372 ? -3.040 -30.518 -11.507 1.00 31.20 372 HIS A N 1
ATOM 2749 C CA . HIS A 1 372 ? -4.442 -30.153 -11.654 1.00 31.20 372 HIS A CA 1
ATOM 2750 C C . HIS A 1 372 ? -5.166 -30.536 -10.357 1.00 31.20 372 HIS A C 1
ATOM 2752 O O . HIS A 1 372 ? -5.092 -31.706 -9.966 1.00 31.20 372 HIS A O 1
ATOM 2758 N N . PRO A 1 373 ? -5.827 -29.593 -9.661 1.00 33.00 373 PRO A N 1
ATOM 2759 C CA . PRO A 1 373 ? -6.542 -29.937 -8.450 1.00 33.00 373 PRO A CA 1
ATOM 2760 C C . PRO A 1 373 ? -7.615 -30.950 -8.836 1.00 33.00 373 PRO A C 1
ATOM 2762 O O . PRO A 1 373 ? -8.490 -30.676 -9.660 1.00 33.00 373 PRO A O 1
ATOM 2765 N N . ALA A 1 374 ? -7.501 -32.148 -8.269 1.00 39.59 374 ALA A N 1
ATOM 2766 C CA . ALA A 1 374 ? -8.479 -33.207 -8.388 1.00 39.59 374 ALA A CA 1
ATOM 2767 C C . ALA A 1 374 ? -9.864 -32.646 -8.048 1.00 39.59 374 ALA A C 1
ATOM 2769 O O . ALA A 1 374 ? -10.143 -32.384 -6.891 1.00 39.59 374 ALA A O 1
ATOM 2770 N N . ARG A 1 375 ? -10.693 -32.409 -9.070 1.00 45.66 375 ARG A N 1
ATOM 2771 C CA . ARG A 1 375 ? -12.169 -32.404 -9.073 1.00 45.66 375 ARG A CA 1
ATOM 2772 C C . ARG A 1 375 ? -12.915 -31.833 -7.840 1.00 45.66 375 ARG A C 1
ATOM 2774 O O . ARG A 1 375 ? -14.062 -32.203 -7.618 1.00 45.66 375 ARG A O 1
ATOM 2781 N N . TRP A 1 376 ? -12.360 -30.866 -7.105 1.00 37.59 376 TRP A N 1
ATOM 2782 C CA . TRP A 1 376 ? -13.075 -30.153 -6.030 1.00 37.59 376 TRP A CA 1
ATOM 2783 C C . TRP A 1 376 ? -14.278 -29.364 -6.570 1.00 37.59 376 TRP A C 1
ATOM 2785 O O . TRP A 1 376 ? -15.300 -29.254 -5.901 1.00 37.59 376 TRP A O 1
ATOM 2795 N N . TRP A 1 377 ? -14.216 -28.925 -7.832 1.00 41.59 377 TRP A N 1
ATOM 2796 C CA . TRP A 1 377 ? -15.335 -28.286 -8.533 1.00 41.59 377 TRP A CA 1
ATOM 2797 C C . TRP A 1 377 ? -16.535 -29.216 -8.756 1.00 41.59 377 TRP A C 1
ATOM 2799 O O . TRP A 1 377 ? -17.663 -28.739 -8.774 1.00 41.59 377 TRP A O 1
ATOM 2809 N N . LEU A 1 378 ? -16.327 -30.535 -8.878 1.00 43.34 378 LEU A N 1
ATOM 2810 C CA . LEU A 1 378 ? -17.429 -31.501 -8.993 1.00 43.34 378 LEU A CA 1
ATOM 2811 C C . LEU A 1 378 ? -18.154 -31.685 -7.656 1.00 43.34 378 LEU A C 1
ATOM 2813 O O . L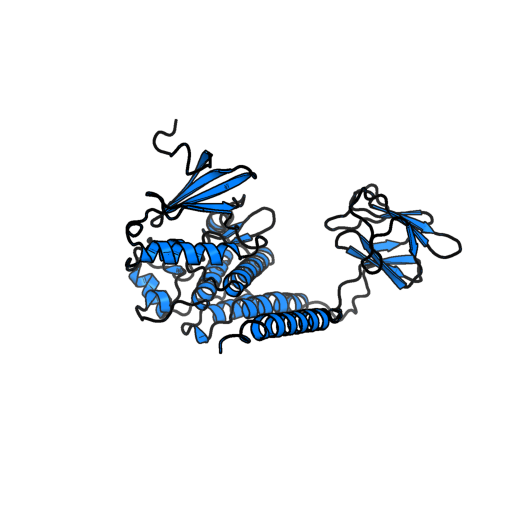EU A 1 378 ? -19.371 -31.824 -7.653 1.00 43.34 378 LEU A O 1
ATOM 2817 N N . VAL A 1 379 ? -17.436 -31.611 -6.531 1.00 44.78 379 VAL A N 1
ATOM 2818 C CA . VAL A 1 379 ? -18.046 -31.590 -5.190 1.00 44.78 379 VAL A CA 1
ATOM 2819 C C . VAL A 1 379 ? -18.775 -30.266 -4.959 1.00 44.78 379 VAL A C 1
ATOM 2821 O O . VAL A 1 379 ? -19.891 -30.278 -4.452 1.00 44.78 379 VAL A O 1
ATOM 2824 N N . LEU A 1 380 ? -18.214 -29.138 -5.412 1.00 44.34 380 LEU A N 1
ATOM 2825 C CA . LEU A 1 380 ? -18.887 -27.838 -5.352 1.00 44.34 380 LEU A CA 1
ATOM 2826 C C . LEU A 1 380 ? -20.177 -27.833 -6.192 1.00 44.34 380 LEU A C 1
ATOM 2828 O O . LEU A 1 380 ? -21.215 -27.399 -5.706 1.00 44.34 380 LEU A O 1
ATOM 2832 N N . LEU A 1 381 ? -20.156 -28.391 -7.408 1.00 48.81 381 LEU A N 1
ATOM 2833 C CA . LEU A 1 381 ? -21.347 -28.549 -8.253 1.00 48.81 381 LEU A CA 1
ATOM 2834 C C . LEU A 1 381 ? -22.386 -29.490 -7.629 1.00 48.81 381 LEU A C 1
ATOM 2836 O O . LEU A 1 381 ? -23.573 -29.182 -7.690 1.00 48.81 381 LEU A O 1
ATOM 2840 N N . LEU A 1 382 ? -21.968 -30.584 -6.979 1.00 49.03 382 LEU A N 1
ATOM 2841 C CA . LEU A 1 382 ? -22.890 -31.499 -6.298 1.00 49.03 382 LEU A CA 1
ATOM 2842 C C . LEU A 1 382 ? -23.539 -30.845 -5.065 1.00 49.03 382 LEU A C 1
ATOM 2844 O O . LEU A 1 382 ? -24.742 -30.978 -4.865 1.00 49.03 382 LEU A O 1
ATOM 2848 N N . VAL A 1 383 ? -22.769 -30.091 -4.272 1.00 50.94 383 VAL A N 1
ATOM 2849 C CA . VAL A 1 383 ? -23.273 -29.352 -3.100 1.00 50.94 383 VAL A CA 1
ATOM 2850 C C . VAL A 1 383 ? -24.205 -28.219 -3.530 1.00 50.94 383 VAL A C 1
ATOM 2852 O O . VAL A 1 383 ? -25.245 -28.018 -2.908 1.00 50.94 383 VAL A O 1
ATOM 2855 N N . THR A 1 384 ? -23.901 -27.534 -4.637 1.00 54.72 384 THR A N 1
ATOM 2856 C CA . THR A 1 384 ? -24.773 -26.481 -5.183 1.00 54.72 384 THR A CA 1
ATOM 2857 C C . THR A 1 384 ? -26.058 -27.072 -5.773 1.00 54.72 384 THR A C 1
ATOM 2859 O O . THR A 1 384 ? -27.132 -26.516 -5.567 1.00 54.72 384 THR A O 1
ATOM 2862 N N . ALA A 1 385 ? -25.990 -28.234 -6.434 1.00 50.50 385 ALA A N 1
ATOM 2863 C CA . ALA A 1 385 ? -27.164 -28.924 -6.974 1.00 50.50 385 ALA A CA 1
ATOM 2864 C C . ALA A 1 385 ? -28.078 -29.493 -5.872 1.00 50.50 385 ALA A C 1
ATOM 2866 O O . ALA A 1 385 ? -29.299 -29.384 -5.977 1.00 50.50 385 ALA A O 1
ATOM 2867 N N . VAL A 1 386 ? -27.511 -30.034 -4.784 1.00 57.50 386 VAL A N 1
ATOM 2868 C CA . VAL A 1 386 ? -28.284 -30.492 -3.615 1.00 57.50 386 VAL A CA 1
ATOM 2869 C C . VAL A 1 386 ? -28.879 -29.305 -2.851 1.00 57.50 386 VAL A C 1
ATOM 2871 O O . VAL A 1 386 ? -30.041 -29.367 -2.460 1.00 57.50 386 VAL A O 1
ATOM 2874 N N . ALA A 1 387 ? -28.155 -28.189 -2.712 1.00 46.66 387 ALA A N 1
ATOM 2875 C CA . ALA A 1 387 ? -28.693 -26.968 -2.108 1.00 46.66 387 ALA A CA 1
ATOM 2876 C C . ALA A 1 387 ? -29.842 -26.365 -2.937 1.00 46.66 387 ALA A C 1
ATOM 2878 O O . ALA A 1 387 ? -30.843 -25.927 -2.367 1.00 46.66 387 ALA A O 1
ATOM 2879 N N . LEU A 1 388 ? -29.758 -26.405 -4.274 1.00 48.06 388 LEU A N 1
ATOM 2880 C CA . LEU A 1 388 ? -30.836 -25.937 -5.149 1.00 48.06 388 LEU A CA 1
ATOM 2881 C C . LEU A 1 388 ? -32.058 -26.868 -5.082 1.00 48.06 388 LEU A C 1
ATOM 2883 O O . LEU A 1 388 ? -33.184 -26.386 -5.002 1.00 48.06 388 LEU A O 1
ATOM 2887 N N . ALA A 1 389 ? -31.850 -28.189 -5.034 1.00 49.44 389 ALA A N 1
ATOM 2888 C CA . ALA A 1 389 ? -32.928 -29.169 -4.896 1.00 49.44 389 ALA A CA 1
ATOM 2889 C C . ALA A 1 389 ? -33.642 -29.070 -3.535 1.00 49.44 389 ALA A C 1
ATOM 2891 O O . ALA A 1 389 ? -34.869 -29.102 -3.482 1.00 49.44 389 ALA A O 1
ATOM 2892 N N . VAL A 1 390 ? -32.899 -28.864 -2.441 1.00 53.38 390 VAL A N 1
ATOM 2893 C CA . VAL A 1 390 ? -33.470 -28.643 -1.100 1.00 53.38 390 VAL A CA 1
ATOM 2894 C C . VAL A 1 390 ? -34.223 -27.310 -1.037 1.00 53.38 390 VAL A C 1
ATOM 2896 O O . VAL A 1 390 ? -35.304 -27.251 -0.458 1.00 53.38 390 VAL A O 1
ATOM 2899 N N . THR A 1 391 ? -33.736 -26.261 -1.705 1.00 54.81 391 THR A N 1
ATOM 2900 C CA . THR A 1 391 ? -34.432 -24.962 -1.760 1.00 54.81 391 THR A CA 1
ATOM 2901 C C . THR A 1 391 ? -35.715 -25.031 -2.596 1.00 54.81 391 THR A C 1
ATOM 2903 O O . THR A 1 391 ? -36.730 -24.472 -2.190 1.00 54.81 391 THR A O 1
ATOM 2906 N N . VAL A 1 392 ? -35.723 -25.758 -3.720 1.00 58.72 392 VAL A N 1
ATOM 2907 C CA . VAL A 1 392 ? -36.926 -25.963 -4.553 1.00 58.72 392 VAL A CA 1
ATOM 2908 C C . VAL A 1 392 ? -37.963 -26.848 -3.847 1.00 58.72 392 VAL A C 1
ATOM 2910 O O . VAL A 1 392 ? -39.154 -26.567 -3.933 1.00 58.72 392 VAL A O 1
ATOM 2913 N N . VAL A 1 393 ? -37.546 -27.861 -3.080 1.00 59.31 393 VAL A N 1
ATOM 2914 C CA . VAL A 1 393 ? -38.471 -28.686 -2.277 1.00 59.31 393 VAL A CA 1
ATOM 2915 C C . VAL A 1 393 ? -39.043 -27.896 -1.088 1.00 59.31 393 VAL A C 1
ATOM 2917 O O . VAL A 1 393 ? -40.248 -27.959 -0.847 1.00 59.31 393 VAL A O 1
ATOM 2920 N N . LEU A 1 394 ? -38.233 -27.080 -0.399 1.00 52.44 394 LEU A N 1
ATOM 2921 C CA . LEU A 1 394 ? -38.687 -26.249 0.729 1.00 52.44 394 LEU A CA 1
ATOM 2922 C C . LEU A 1 394 ? -39.558 -25.052 0.302 1.00 52.44 394 LEU A C 1
ATOM 2924 O O . LEU A 1 394 ? -40.430 -24.633 1.060 1.00 52.44 394 LEU A O 1
ATOM 2928 N N . THR A 1 395 ? -39.368 -24.516 -0.907 1.00 52.69 395 THR A N 1
ATOM 2929 C CA . THR A 1 395 ? -40.207 -23.429 -1.460 1.00 52.69 395 THR A CA 1
ATOM 2930 C C . THR A 1 395 ? -41.407 -23.932 -2.265 1.00 52.69 395 THR A C 1
ATOM 2932 O O . THR A 1 395 ? -42.396 -23.215 -2.399 1.00 52.69 395 THR A O 1
ATOM 2935 N N . GLY A 1 396 ? -41.369 -25.176 -2.753 1.00 47.66 396 GLY A N 1
ATOM 2936 C CA . GLY A 1 396 ? -42.502 -25.842 -3.401 1.00 47.66 396 GLY A CA 1
ATOM 2937 C C . GLY A 1 396 ? -43.570 -26.332 -2.418 1.00 47.66 396 GLY A C 1
ATOM 2938 O O . GLY A 1 396 ? -44.746 -26.369 -2.767 1.00 47.66 396 GLY A O 1
ATOM 2939 N N . TRP A 1 397 ? -43.195 -26.648 -1.173 1.00 45.53 397 TRP A N 1
ATOM 2940 C CA . TRP A 1 397 ? -44.143 -27.063 -0.128 1.00 45.53 397 TRP A CA 1
ATOM 2941 C C . TRP A 1 397 ? -44.881 -25.900 0.554 1.00 45.53 397 TRP A C 1
ATOM 2943 O O . TRP A 1 397 ? -45.908 -26.128 1.183 1.00 45.53 397 TRP A O 1
ATOM 2953 N N . SER A 1 398 ? -44.428 -24.649 0.401 1.00 48.38 398 SER A N 1
ATOM 2954 C CA . SER A 1 398 ? -45.080 -23.472 1.005 1.00 48.38 398 SER A CA 1
ATOM 2955 C C . SER A 1 398 ? -46.124 -22.789 0.109 1.00 48.38 398 SER A C 1
ATOM 2957 O O . SER A 1 398 ? -46.689 -21.767 0.492 1.00 48.38 398 SER A O 1
ATOM 2959 N N . ARG A 1 399 ? -46.408 -23.347 -1.079 1.00 48.59 399 ARG A N 1
ATOM 2960 C CA . ARG A 1 399 ? -47.438 -22.852 -2.017 1.00 48.59 399 ARG A CA 1
ATOM 2961 C C . ARG A 1 399 ? -48.554 -23.850 -2.326 1.00 48.59 399 ARG A C 1
ATOM 2963 O O . ARG A 1 399 ? -49.272 -23.686 -3.307 1.00 48.59 399 ARG A O 1
ATOM 2970 N N . GLY A 1 400 ? -48.739 -24.856 -1.483 1.00 50.78 400 GLY A N 1
ATOM 2971 C CA . GLY A 1 400 ? -49.977 -25.620 -1.453 1.00 50.78 400 GLY A CA 1
ATOM 2972 C C . GLY A 1 400 ? -50.700 -25.334 -0.148 1.00 50.78 400 GLY A C 1
ATOM 2973 O O . GLY A 1 400 ? -50.137 -25.641 0.893 1.00 50.78 400 GLY A O 1
ATOM 2974 N N . TRP A 1 401 ? -51.940 -24.849 -0.250 1.00 43.91 401 TRP A N 1
ATOM 2975 C CA . TRP A 1 401 ? -53.034 -24.800 0.740 1.00 43.91 401 TRP A CA 1
ATOM 2976 C C . TRP A 1 401 ? -53.524 -23.367 0.984 1.00 43.91 401 TRP A C 1
ATOM 2978 O O . TRP A 1 401 ? -53.148 -22.714 1.951 1.00 43.91 401 TRP A O 1
ATOM 2988 N N . ALA A 1 402 ? -54.399 -22.904 0.089 1.00 41.84 402 ALA A N 1
ATOM 2989 C CA . ALA A 1 402 ? -55.455 -21.940 0.383 1.00 41.84 402 ALA A CA 1
ATOM 2990 C C . ALA A 1 402 ? -56.485 -21.970 -0.765 1.00 41.84 402 ALA A C 1
ATOM 2992 O O . ALA A 1 402 ? -56.250 -21.352 -1.801 1.00 41.84 402 ALA A O 1
ATOM 2993 N N . TRP A 1 403 ? -57.595 -22.669 -0.486 1.00 42.38 403 TRP A N 1
ATOM 2994 C CA . TRP A 1 403 ? -58.908 -22.721 -1.160 1.00 42.38 403 TRP A CA 1
ATOM 2995 C C . TRP A 1 403 ? -59.036 -23.501 -2.469 1.00 42.38 403 TRP A C 1
ATOM 2997 O O . TRP A 1 403 ? -58.511 -23.058 -3.512 1.00 42.38 403 TRP A O 1
#

InterPro domains:
  IPR000253 Forkhead-associated (FHA) domain [PF00498] (288-351)
  IPR000253 Forkhead-associated (FHA) domain [PS50006] (288-337)
  IPR000253 Forkhead-associated (FHA) domain [SM00240] (287-337)
  IPR000719 Protein kinase domain [PF00069] (12-256)
  IPR000719 Protein kinase domain [PS50011] (12-265)
  IPR000719 Protein kinase domain [SM00220] (12-260)
  IPR008271 Serine/threonine-protein kinase, active site [PS00108] (129-141)
  IPR008984 SMAD/FHA domain superfamily [SSF49879] (279-357)
  IPR011009 Protein kinase-like domain superfamily [SSF56112] (8-265)
  IPR050660 NEK Serine/Threonine Protein Kinase [PTHR43671] (12-256)

Nearest PDB structures (foldseek):
  5t6i-assembly1_A  TM=8.506E-01  e=8.102E-14  Toxoplasma gondii
  6e4t-assembly1_A  TM=6.395E-01  e=5.434E-15  Rattus norvegicus
  6c9f-assembly1_A  TM=5.888E-01  e=7.162E-16  Homo sapiens
  5t5t-assembly1_A  TM=6.051E-01  e=1.973E-15  Rattus norvegicus
  6c9j-assembly1_A  TM=5.565E-01  e=3.078E-16  Homo sapiens